Protein AF-0000000086939640 (afdb_homodimer)

Organism: Bombyx mandarina (NCBI:txid7092)

Sequence (656 aa):
MYSISGLTFLCVLIINVFNTRCEDYAEFNQKGVFATVFTPFNDDGSVNYKVIPKIATYLKYNGIDGVVVADTPGEGPNLNLCETKKLLDSWTTAGRPLGLKVVAQIGGSALPVIISLAKYAANLQVDALLVLPTPYYKPEDALQLVSLLELVAKAAPSLPIIYNDSHLSGLNVDMVSFFKLASERIPQFKGLKTKLEVALNVKSSNNLRENQNIYISDYLSISSALQAGFDTFFDVTASVYPELILEIIKSCKNSDDTAANEAQQKLSHLTNKIIAKGGVIPGLKAAAEIVTGYKFGDPRQPLQPVSQEDKNDIKTILEENGCRISAFMYSISGLTFLCVLIINVFNTRCEDYAEFNQKGVFATVFTPFNDDGSVNYKVIPKIATYLKYNGIDGVVVADTPGEGPNLNLCETKKLLDSWTTAGRPLGLKVVAQIGGSALPVIISLAKYAANLQVDALLVLPTPYYKPEDALQLVSLLELVAKAAPSLPIIYNDSHLSGLNVDMVSFFKLASERIPQFKGLKTKLEVALNVKSSNNLRENQNIYISDYLSISSALQAGFDTFFDVTASVYPELILEIIKSCKNSDDTAANEAQQKLSHLTNKIIAKGGVIPGLKAAAEIVTGYKFGDPRQPLQPVSQEDKNDIKTILEENGCRISAF

Solvent-accessible surface area (backbone atoms only — not comparable to full-atom values): 34342 Å² total; per-residue (Å²): 131,84,77,79,65,80,75,74,78,75,76,72,72,73,71,72,69,74,76,61,69,74,72,77,56,49,78,67,83,79,67,40,45,24,18,31,33,66,59,26,20,40,96,85,68,47,74,37,68,83,51,48,48,61,52,39,49,52,40,46,75,53,69,41,43,23,37,31,41,38,32,79,66,15,44,27,45,54,42,40,71,67,56,47,52,51,48,51,51,51,48,49,66,41,22,44,84,72,63,29,43,41,30,40,39,37,34,40,36,22,50,61,48,30,38,51,46,31,36,49,42,46,74,68,58,49,54,27,36,32,37,38,61,39,32,57,65,55,46,72,37,40,67,42,44,39,53,52,50,49,54,40,42,69,46,18,63,65,35,20,33,26,40,49,64,51,78,64,53,69,67,77,54,57,61,54,60,27,52,46,53,32,56,74,72,30,86,41,49,29,37,39,34,28,39,64,72,58,45,52,54,35,56,73,65,68,61,72,51,92,75,39,50,59,30,38,43,46,79,81,40,54,57,61,36,43,74,71,67,45,62,27,32,49,27,56,59,45,53,50,47,33,60,49,59,49,46,20,51,52,22,51,75,66,69,32,63,68,59,14,50,51,35,39,48,51,49,34,53,54,49,50,56,34,31,75,58,29,33,70,49,33,19,46,44,52,48,25,23,47,34,66,44,49,77,30,55,61,55,64,70,59,49,58,60,56,50,72,68,40,49,52,49,42,51,50,55,38,51,76,68,69,47,67,62,37,77,110,141,78,81,75,69,75,76,77,78,76,76,73,72,74,75,75,70,75,75,60,72,70,72,78,56,49,77,67,81,78,67,40,45,23,19,31,34,66,60,25,20,40,96,87,67,46,72,36,70,83,50,46,49,58,50,40,48,52,40,45,73,53,68,40,42,23,37,30,41,35,31,77,66,14,43,28,44,55,43,42,72,68,56,48,53,50,48,50,49,51,48,50,67,41,22,45,85,72,62,29,43,39,31,40,38,35,33,41,36,22,50,59,49,30,40,52,46,32,35,50,42,48,74,69,57,49,56,27,36,32,37,38,59,40,32,55,66,54,46,74,36,39,67,42,44,41,52,53,50,47,54,40,42,69,47,18,64,64,36,20,32,26,40,49,64,53,78,65,54,68,67,75,54,59,61,53,61,26,52,45,53,33,55,73,73,30,88,42,48,28,38,38,35,30,38,62,74,59,46,52,53,34,58,73,66,68,62,72,50,92,74,38,49,59,30,36,44,46,79,81,40,54,58,60,37,43,75,73,67,45,64,29,31,47,27,57,58,46,53,51,48,33,61,49,60,50,47,20,52,53,23,51,75,66,67,32,62,67,58,15,49,51,36,41,48,50,49,36,52,54,49,51,57,34,31,74,56,29,33,70,50,32,19,47,45,50,48,24,21,47,33,66,43,50,78,30,56,62,54,64,70,62,48,59,61,55,51,72,67,41,48,52,50,40,52,50,55,38,50,77,68,67,47,69,62,38,78,110

Foldseek 3Di:
DPPPVPPPPPPPPPPPPCPVPPLPAAFDPDFDEEAAAAFFADPVGHTDLPCLLVLLCVLLVLPHQAYEALPVLNVVLVDDLVSLLVRQVSNLVRNVVSNHAYEYEADNADLVSSLVVLLSCLVSVGAAYEYDYHQPDDDAELVSVLVSVVSSCVSRVRHAYEYEPDVNSVYDYQVLSNLQVNVVPHVSYAEYEDAPVSVVVNVVSVSHDPRHAYEHEDLLCLLVCVVVPHGH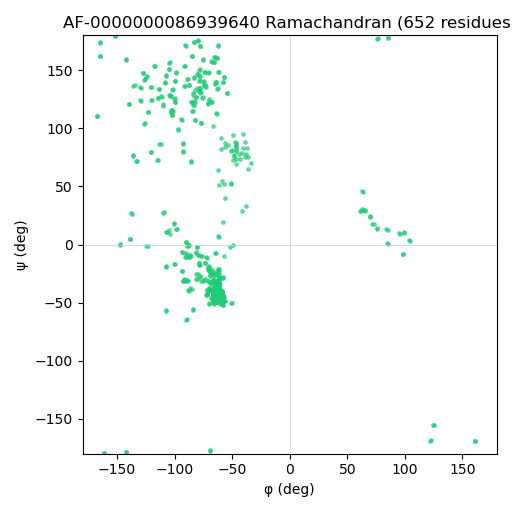YHYNCSSQCVNLSVQLVVCVVVVNVVSNVVSSVLSVVLQVQQCVQFHDNQRSLLNNCFLSVTRRDGDDPPRDHGDPVSSVVNNVSCVVSPRHTPPD/DDPCVPPDPPPPPVPPPCPVPPLPAAFDPDFDEEAAAAFFADPVGHTDLPCLLVLLCVLLVLPHQAYEALPVLNVVLVDDLVSLLVRQVSNLVRNVVSNHAYEYEADNADLVSSLVVLLSCLVSVGAAYEYDYHQPDDDAELVSVLVSVVSSCVSRVRHAYEYEPDVNSVYDYQVLVNLQVNVVPHVSYAEYEDAPVSVVVNVVSVSHDPRHAYEHEDLLCLLVCVVVPHGHYHYNCSSQCVNLSVQLVVCVVVVNVVSNVVSSVLSVVLQVQQCVQFHDNQSSLLNNCFLSVTRRDGDDPPRDHGDPVSSVVNNVSCVVSPRHTPPD

Nearest PDB structures (foldseek):
  6h4e-assembly1_A  TM=9.298E-01  e=6.982E-23  Proteus mirabilis HI4320
  5afd-assembly1_A  TM=9.453E-01  e=3.426E-21  Aliivibrio salmonicida LFI1238
  5ud6-assembly1_B  TM=8.981E-01  e=2.651E-17  Cyanidioschyzon merolae strain 10D
  4xky-assembly1_B  TM=8.994E-01  e=7.884E-16  Bacteroides thetaiotaomicron VPI-5482
  3s5o-assembly1_A  TM=8.818E-01  e=6.525E-15  Homo sapiens

pLDDT: mean 91.21, std 18.36, range [22.61, 98.94]

Radius of gyration: 29.66 Å; Cα contacts (8 Å, |Δi|>4): 1272; chains: 2; bounding box: 157×78×68 Å

InterPro domains:
  IPR002220 DapA-like [PF00701] (31-320)
  IPR002220 DapA-like [PIRSF001365] (31-322)
  IPR002220 DapA-like [PTHR12128] (28-321)
  IPR002220 DapA-like [SM01130] (29-322)
  IPR013785 Aldolase-type TIM barrel [G3DSA:3.20.20.70] (30-325)

Structure (mmCIF, N/CA/C/O backbone):
data_AF-0000000086939640-model_v1
#
loop_
_entity.id
_entity.type
_entity.pdbx_description
1 polymer 'N-acetylneuraminate lyase'
#
loop_
_atom_site.group_PDB
_atom_site.id
_atom_site.type_symbol
_atom_site.label_atom_id
_atom_site.label_alt_id
_atom_site.label_comp_id
_atom_site.label_asym_id
_atom_site.label_entity_id
_atom_site.label_seq_id
_atom_site.pdbx_PDB_ins_code
_atom_site.Cartn_x
_atom_site.Cartn_y
_atom_site.Cartn_z
_atom_site.occupancy
_atom_site.B_iso_or_equiv
_atom_site.auth_seq_id
_atom_site.auth_comp_id
_atom_site.auth_asym_id
_atom_site.auth_atom_id
_atom_site.pdbx_PDB_model_num
ATOM 1 N N . MET A 1 1 ? -75.375 -16.703 33.406 1 26.78 1 MET A N 1
ATOM 2 C CA . MET A 1 1 ? -75.312 -15.461 32.625 1 26.78 1 MET A CA 1
ATOM 3 C C . MET A 1 1 ? -74.25 -14.539 33.188 1 26.78 1 MET A C 1
ATOM 5 O O . MET A 1 1 ? -74.25 -13.336 32.906 1 26.78 1 MET A O 1
ATOM 9 N N . TYR A 1 2 ? -73.375 -15.062 34.031 1 28.06 2 TYR A N 1
ATOM 10 C CA . TYR A 1 2 ? -72.438 -14.398 34.938 1 28.06 2 TYR A CA 1
ATOM 11 C C . TYR A 1 2 ? -71.375 -13.641 34.125 1 28.06 2 TYR A C 1
ATOM 13 O O . TYR A 1 2 ? -70.812 -14.172 33.156 1 28.06 2 TYR A O 1
ATOM 21 N N . SER A 1 3 ? -71.562 -12.273 34.031 1 26.17 3 SER A N 1
ATOM 22 C CA . SER A 1 3 ? -70.938 -11.156 33.281 1 26.17 3 SER A CA 1
ATOM 23 C C . SER A 1 3 ? -69.5 -10.984 33.656 1 26.17 3 SER A C 1
ATOM 25 O O . SER A 1 3 ? -69.188 -10.633 34.812 1 26.17 3 SER A O 1
ATOM 27 N N . ILE A 1 4 ? -68.625 -11.969 33.375 1 29.09 4 ILE A N 1
ATOM 28 C CA . ILE A 1 4 ? -67.188 -12.055 33.688 1 29.09 4 ILE A CA 1
ATOM 29 C C . ILE A 1 4 ? -66.438 -10.852 33.094 1 29.09 4 ILE A C 1
ATOM 31 O O . ILE A 1 4 ? -66.188 -10.797 31.891 1 29.09 4 ILE A O 1
ATOM 35 N N . SER A 1 5 ? -66.938 -9.586 33.406 1 26.7 5 SER A N 1
ATOM 36 C CA . SER A 1 5 ? -66.5 -8.367 32.75 1 26.7 5 SER A CA 1
ATOM 37 C C . SER A 1 5 ? -65 -8.117 33 1 26.7 5 SER A C 1
ATOM 39 O O . SER A 1 5 ? -64.5 -7.004 32.812 1 26.7 5 SER A O 1
ATOM 41 N N . GLY A 1 6 ? -64.25 -9.062 33.625 1 29.2 6 GLY A N 1
ATOM 42 C CA . GLY A 1 6 ? -63.031 -8.492 34.156 1 29.2 6 GLY A CA 1
ATOM 43 C C . GLY A 1 6 ? -62.156 -7.875 33.125 1 29.2 6 GLY A C 1
ATOM 44 O O . GLY A 1 6 ? -61.688 -8.562 32.188 1 29.2 6 GLY A O 1
ATOM 45 N N . LEU A 1 7 ? -62.406 -6.551 32.656 1 27.81 7 LEU A N 1
ATOM 46 C CA . LEU A 1 7 ? -61.656 -5.746 31.703 1 27.81 7 LEU A CA 1
ATOM 47 C C . LEU A 1 7 ? -60.156 -5.742 32.062 1 27.81 7 LEU A C 1
ATOM 49 O O . LEU A 1 7 ? -59.812 -5.398 33.188 1 27.81 7 LEU A O 1
ATOM 53 N N . THR A 1 8 ? -59.406 -6.699 31.406 1 26.44 8 THR A N 1
ATOM 54 C CA . THR A 1 8 ? -57.969 -6.863 31.344 1 26.44 8 THR A CA 1
ATOM 55 C C . THR A 1 8 ? -57.281 -5.527 31.047 1 26.44 8 THR A C 1
ATOM 57 O O . THR A 1 8 ? -57.594 -4.871 30.062 1 26.44 8 THR A O 1
ATOM 60 N N . PHE A 1 9 ? -57.031 -4.711 32.125 1 28.3 9 PHE A N 1
ATOM 61 C CA . PHE A 1 9 ? -56.188 -3.518 32 1 28.3 9 PHE A CA 1
ATOM 62 C C . PHE A 1 9 ? -54.906 -3.814 31.25 1 28.3 9 PHE A C 1
ATOM 64 O O . PHE A 1 9 ? -54.094 -4.625 31.688 1 28.3 9 PHE A O 1
ATOM 71 N N . LEU A 1 10 ? -55.031 -3.846 29.844 1 26.27 10 LEU A N 1
ATOM 72 C CA . LEU A 1 10 ? -53.875 -3.871 28.969 1 26.27 10 LEU A CA 1
ATOM 73 C C . LEU A 1 10 ? -52.906 -2.758 29.328 1 26.27 10 LEU A C 1
ATOM 75 O O . LEU A 1 10 ? -53.219 -1.575 29.219 1 26.27 10 LEU A O 1
ATOM 79 N N . CYS A 1 11 ? -52.062 -2.936 30.375 1 23.06 11 CYS A N 1
ATOM 80 C CA . CYS A 1 11 ? -50.906 -2.066 30.625 1 23.06 11 CYS A CA 1
ATOM 81 C C . CYS A 1 11 ? -50.125 -1.837 29.344 1 23.06 11 CYS A C 1
ATOM 83 O O . CYS A 1 11 ? -49.469 -2.76 28.828 1 23.06 11 CYS A O 1
ATOM 85 N N . VAL A 1 12 ? -50.688 -1.015 28.438 1 27.28 12 VAL A N 1
ATOM 86 C CA . VAL A 1 12 ? -49.875 -0.504 27.344 1 27.28 12 VAL A CA 1
ATOM 87 C C . VAL A 1 12 ? -48.594 0.11 27.891 1 27.28 12 VAL A C 1
ATOM 89 O O . VAL A 1 12 ? -48.594 1.201 28.469 1 27.28 12 VAL A O 1
ATOM 92 N N . LEU A 1 13 ? -47.812 -0.593 28.703 1 29.22 13 LEU A N 1
ATOM 93 C CA . LEU A 1 13 ? -46.5 0.058 28.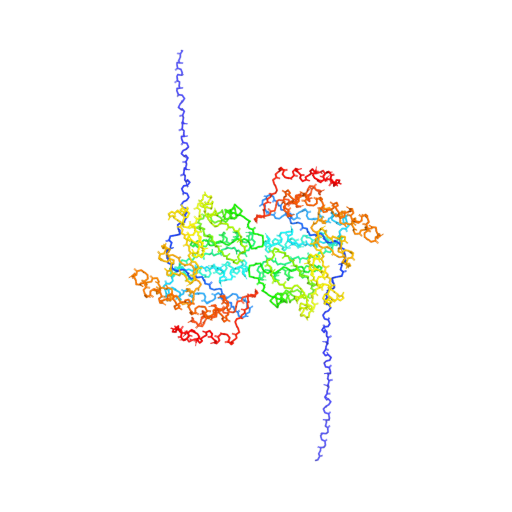891 1 29.22 13 LEU A CA 1
ATOM 94 C C . LEU A 1 13 ? -45.906 0.49 27.562 1 29.22 13 LEU A C 1
ATOM 96 O O . LEU A 1 13 ? -45.656 -0.347 26.703 1 29.22 13 LEU A O 1
ATOM 100 N N . ILE A 1 14 ? -46.25 1.705 27.125 1 28.34 14 ILE A N 1
ATOM 101 C CA . ILE A 1 14 ? -45.531 2.43 26.078 1 28.34 14 ILE A CA 1
ATOM 102 C C . ILE A 1 14 ? -44.031 2.324 26.297 1 28.34 14 ILE A C 1
ATOM 104 O O . ILE A 1 14 ? -43.5 2.836 27.297 1 28.34 14 ILE A O 1
ATOM 108 N N . ILE A 1 15 ? -43.438 1.197 25.953 1 27.61 15 ILE A N 1
ATOM 109 C CA . ILE A 1 15 ? -42 1.174 25.812 1 27.61 15 ILE A CA 1
ATOM 110 C C . ILE A 1 15 ? -41.531 2.418 25.062 1 27.61 15 ILE A C 1
ATOM 112 O O . ILE A 1 15 ? -41.875 2.613 23.891 1 27.61 15 ILE A O 1
ATOM 116 N N . ASN A 1 16 ? -41.594 3.549 25.797 1 28.16 16 ASN A N 1
ATOM 117 C CA . ASN A 1 16 ? -40.781 4.629 25.234 1 28.16 16 ASN A CA 1
ATOM 118 C C . ASN A 1 16 ? -39.469 4.109 24.656 1 28.16 16 ASN A C 1
ATOM 120 O O . ASN A 1 16 ? -38.625 3.611 25.391 1 28.16 16 ASN A O 1
ATOM 124 N N . VAL A 1 17 ? -39.594 3.545 23.5 1 28.36 17 VAL A N 1
ATOM 125 C CA . VAL A 1 17 ? -38.406 3.359 22.688 1 28.36 17 VAL A CA 1
ATOM 126 C C . VAL A 1 17 ? -37.5 4.578 22.828 1 28.36 17 VAL A C 1
ATOM 128 O O . VAL A 1 17 ? -37.906 5.703 22.531 1 28.36 17 VAL A O 1
ATOM 131 N N . PHE A 1 18 ? -36.625 4.547 23.844 1 27.38 18 PHE A N 1
ATOM 132 C CA . PHE A 1 18 ? -35.5 5.445 23.875 1 27.38 18 PHE A CA 1
ATOM 133 C C . PHE A 1 18 ? -35 5.73 22.469 1 27.38 18 PHE A C 1
ATOM 135 O O . PHE A 1 18 ? -34.531 4.82 21.766 1 27.38 18 PHE A O 1
ATOM 142 N N . ASN A 1 19 ? -35.781 6.461 21.734 1 32.12 19 ASN A N 1
ATOM 143 C CA . ASN A 1 19 ? -35.156 7.121 20.578 1 32.12 19 ASN A CA 1
ATOM 144 C C . ASN A 1 19 ? -33.75 7.613 20.906 1 32.12 19 ASN A C 1
ATOM 146 O O . ASN A 1 19 ? -33.562 8.758 21.328 1 32.12 19 ASN A O 1
ATOM 150 N N . THR A 1 20 ? -33.062 6.91 21.75 1 30.83 20 THR A N 1
ATOM 151 C CA . THR A 1 20 ? -31.688 7.238 22.062 1 30.83 20 THR A CA 1
ATOM 152 C C . THR A 1 20 ? -30.859 7.449 20.797 1 30.83 20 THR A C 1
ATOM 154 O O . THR A 1 20 ? -29.625 7.492 20.844 1 30.83 20 THR A O 1
ATOM 157 N N . ARG A 1 21 ? -31.562 7.273 19.688 1 35.09 21 ARG A N 1
ATOM 158 C CA . ARG A 1 21 ? -30.562 7.215 18.625 1 35.09 21 ARG A CA 1
ATOM 159 C C . ARG A 1 21 ? -29.703 8.477 18.594 1 35.09 21 ARG A C 1
ATOM 161 O O . ARG A 1 21 ? -29.031 8.766 17.609 1 35.09 21 ARG A O 1
ATOM 168 N N . CYS A 1 22 ? -30 9.508 19.297 1 34.66 22 CYS A N 1
ATOM 169 C CA . CYS A 1 22 ? -29.219 10.695 18.938 1 34.66 22 CYS A CA 1
ATOM 170 C C . CYS A 1 22 ? -27.734 10.445 19.094 1 34.66 22 CYS A C 1
ATOM 172 O O . CYS A 1 22 ? -27.188 10.547 20.203 1 34.66 22 CYS A O 1
ATOM 174 N N . GLU A 1 23 ? -27.125 9.469 18.516 1 43.19 23 GLU A N 1
ATOM 175 C CA . GLU A 1 23 ? -25.703 9.203 18.641 1 43.19 23 GLU A CA 1
ATOM 176 C C . GLU A 1 23 ? -24.891 10.469 18.422 1 43.19 23 GLU A C 1
ATOM 178 O O . GLU A 1 23 ? -25.016 11.125 17.391 1 43.19 23 GLU A O 1
ATOM 183 N N . ASP A 1 24 ? -24.766 11.414 19.297 1 46.06 24 ASP A N 1
ATOM 184 C CA . ASP A 1 24 ? -23.906 12.586 19.375 1 46.06 24 ASP A CA 1
ATOM 185 C C . ASP A 1 24 ? -22.516 12.289 18.812 1 46.06 24 ASP A C 1
ATOM 187 O O . ASP A 1 24 ? -21.734 11.586 19.453 1 46.06 24 ASP A O 1
ATOM 191 N N . TYR A 1 25 ? -22.453 12.234 17.5 1 55.94 25 TYR A N 1
ATOM 192 C CA . TYR A 1 25 ? -21.109 12.062 16.938 1 55.94 25 TYR A CA 1
ATOM 193 C C . TYR A 1 25 ? -20.219 13.25 17.266 1 55.94 25 TYR A C 1
ATOM 195 O O . TYR A 1 25 ? -20.703 14.383 17.359 1 55.94 25 TYR A O 1
ATOM 203 N N . ALA A 1 26 ? -19.016 13 17.703 1 65.25 26 ALA A N 1
ATOM 204 C CA . ALA A 1 26 ? -18.062 14.031 18.094 1 65.25 26 ALA A CA 1
ATOM 205 C C . ALA A 1 26 ? -17.844 15.047 16.984 1 65.25 26 ALA A C 1
ATOM 207 O O . ALA A 1 26 ? -17.859 14.688 15.797 1 65.25 26 ALA A O 1
ATOM 208 N N . GLU A 1 27 ? -17.922 16.281 17.281 1 72.06 27 GLU A N 1
ATOM 209 C CA . GLU A 1 27 ? -17.672 17.391 16.359 1 72.06 27 GLU A CA 1
ATOM 210 C C . GLU A 1 27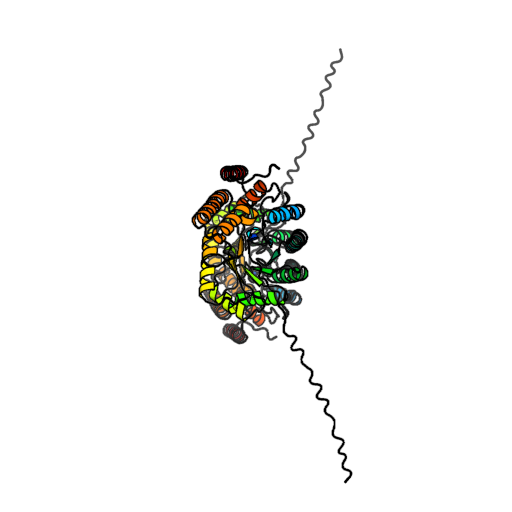 ? -16.172 17.656 16.219 1 72.06 27 GLU A C 1
ATOM 212 O O . GLU A 1 27 ? -15.406 17.391 17.141 1 72.06 27 GLU A O 1
ATOM 217 N N . PHE A 1 28 ? -15.758 17.828 15.031 1 78.75 28 PHE A N 1
ATOM 218 C CA . PHE A 1 28 ? -14.422 18.344 14.781 1 78.75 28 PHE A CA 1
ATOM 219 C C . PHE A 1 28 ? -14.484 19.734 14.141 1 78.75 28 PHE A C 1
ATOM 221 O O . PHE A 1 28 ? -14.578 19.859 12.922 1 78.75 28 PHE A O 1
ATOM 228 N N . ASN A 1 29 ? -14.57 20.734 14.945 1 73.81 29 ASN A N 1
ATOM 229 C CA . ASN A 1 29 ? -14.75 22.094 14.469 1 73.81 29 ASN A CA 1
ATOM 230 C C . ASN A 1 29 ? -13.492 22.938 14.688 1 73.81 29 ASN A C 1
ATOM 232 O O . ASN A 1 29 ? -13.555 24.172 14.68 1 73.81 29 ASN A O 1
ATOM 236 N N . GLN A 1 30 ? -12.477 22.234 14.703 1 78.56 30 GLN A N 1
ATOM 237 C CA . GLN A 1 30 ? -11.266 23 15 1 78.56 30 GLN A CA 1
ATOM 238 C C . GLN A 1 30 ? -10.711 23.641 13.742 1 78.56 30 GLN A C 1
ATOM 240 O O . GLN A 1 30 ? -10.656 23.016 12.68 1 78.56 30 GLN A O 1
ATOM 245 N N . LYS A 1 31 ? -10.508 24.906 13.953 1 86.88 31 LYS A N 1
ATOM 246 C CA . LYS A 1 31 ? -9.898 25.719 12.914 1 86.88 31 LYS A CA 1
ATOM 247 C C . LYS A 1 31 ? -8.438 26.016 13.227 1 86.88 31 LYS A C 1
ATOM 249 O O . LYS A 1 31 ? -8 25.859 14.375 1 86.88 31 LYS A O 1
ATOM 254 N N . GLY A 1 32 ? -7.734 26.312 12.164 1 95.62 32 GLY A N 1
ATOM 255 C CA . GLY A 1 32 ? -6.352 26.734 12.367 1 95.62 32 GLY A CA 1
ATOM 256 C C . GLY A 1 32 ? -5.363 25.891 11.578 1 95.62 32 GLY A C 1
ATOM 257 O O . GLY A 1 32 ? -5.652 25.453 10.469 1 95.62 32 GLY A O 1
ATOM 258 N N . VAL A 1 33 ? -4.145 25.891 12.117 1 98.25 33 VAL A N 1
ATOM 259 C CA . VAL A 1 33 ? -3.045 25.234 11.406 1 98.25 33 VAL A CA 1
ATOM 260 C C . VAL A 1 33 ? -2.623 23.969 12.148 1 98.25 33 VAL A C 1
ATOM 262 O O . VAL A 1 33 ? -2.268 24.016 13.328 1 98.25 33 VAL A O 1
ATOM 265 N N . PHE A 1 34 ? -2.729 22.891 11.453 1 98.62 34 PHE A N 1
ATOM 266 C CA . PHE A 1 34 ? -2.24 21.594 11.938 1 98.62 34 PHE A CA 1
ATOM 267 C C . PHE A 1 34 ? -0.934 21.219 11.242 1 98.62 34 PHE A C 1
ATOM 269 O O . PHE A 1 34 ? -0.84 21.266 10.016 1 98.62 34 PHE A O 1
ATOM 276 N N . ALA A 1 35 ? 0.07 20.891 12.07 1 98.75 35 ALA A N 1
ATOM 277 C CA . ALA A 1 35 ? 1.331 20.406 11.516 1 98.75 35 ALA A CA 1
ATOM 278 C C . ALA A 1 35 ? 1.25 18.922 11.195 1 98.75 35 ALA A C 1
ATOM 280 O O . ALA A 1 35 ? 0.888 18.109 12.055 1 98.75 35 ALA A O 1
ATOM 281 N N . THR A 1 36 ? 1.508 18.562 9.922 1 98.44 36 THR A N 1
ATOM 282 C CA . THR A 1 36 ? 1.722 17.156 9.602 1 98.44 36 THR A CA 1
ATOM 283 C C . THR A 1 36 ? 3.121 16.719 10.023 1 98.44 36 THR A C 1
ATOM 285 O O . THR A 1 36 ? 4.098 16.984 9.32 1 98.44 36 THR A O 1
ATOM 288 N N . VAL A 1 37 ? 3.186 16 11.078 1 98.75 37 VAL A N 1
ATOM 289 C CA . VAL A 1 37 ? 4.461 15.828 11.766 1 98.75 37 VAL A CA 1
ATOM 290 C C . VAL A 1 37 ? 5.203 14.625 11.188 1 98.75 37 VAL A C 1
ATOM 292 O O . VAL A 1 37 ? 4.59 13.609 10.844 1 98.75 37 VAL A O 1
ATOM 295 N N . PHE A 1 38 ? 6.527 14.797 11.102 1 98.75 38 PHE A N 1
ATOM 296 C CA . PHE A 1 38 ? 7.395 13.711 10.656 1 98.75 38 PHE A CA 1
ATOM 297 C C . PHE A 1 38 ? 7.531 12.648 11.742 1 98.75 38 PHE A C 1
ATOM 299 O O . PHE A 1 38 ? 7.465 12.953 12.93 1 98.75 38 PHE A O 1
ATOM 306 N N . THR A 1 39 ? 7.688 11.43 11.328 1 98.88 39 THR A N 1
ATOM 307 C CA . THR A 1 39 ? 8.109 10.383 12.25 1 98.88 39 THR A CA 1
ATOM 308 C C . THR A 1 39 ? 9.625 10.383 12.414 1 98.88 39 THR A C 1
ATOM 310 O O . THR A 1 39 ? 10.359 10.18 11.445 1 98.88 39 THR A O 1
ATOM 313 N N . PRO A 1 40 ? 10.094 10.586 13.641 1 98.81 40 PRO A N 1
ATOM 314 C CA . PRO A 1 40 ? 11.539 10.531 13.859 1 98.81 40 PRO A CA 1
ATOM 315 C C . PRO A 1 40 ? 12.062 9.094 13.938 1 98.81 40 PRO A C 1
ATOM 317 O O . PRO A 1 40 ? 11.383 8.219 14.469 1 98.81 40 PRO A O 1
ATOM 320 N N . PHE A 1 41 ? 13.258 8.953 13.422 1 98.69 41 PHE A N 1
ATOM 321 C CA . PHE A 1 41 ? 13.875 7.633 13.453 1 98.69 41 PHE A CA 1
ATOM 322 C C . PHE A 1 41 ? 15.266 7.707 14.07 1 98.69 41 PHE A C 1
ATOM 324 O O . PHE A 1 41 ? 15.977 8.703 13.906 1 98.69 41 PHE A O 1
ATOM 331 N N . ASN A 1 42 ? 15.625 6.613 14.75 1 98.25 42 ASN A N 1
ATOM 332 C CA . ASN A 1 42 ? 17 6.41 15.18 1 98.25 42 ASN A CA 1
ATOM 333 C C . ASN A 1 42 ? 17.891 5.945 14.031 1 98.25 42 ASN A C 1
ATOM 335 O O . ASN A 1 42 ? 17.391 5.609 12.953 1 98.25 42 ASN A O 1
ATOM 339 N N . ASP A 1 43 ? 19.172 5.914 14.281 1 96.5 43 ASP A N 1
ATOM 340 C CA . ASP A 1 43 ? 20.125 5.52 13.25 1 96.5 43 ASP A CA 1
ATOM 341 C C . ASP A 1 43 ? 19.906 4.066 12.828 1 96.5 43 ASP A C 1
ATOM 343 O O . ASP A 1 43 ? 20.203 3.689 11.695 1 96.5 43 ASP A O 1
ATOM 347 N N . ASP A 1 44 ? 19.328 3.309 13.734 1 94.94 44 ASP A N 1
ATOM 348 C CA . ASP A 1 44 ? 19.125 1.891 13.445 1 94.94 44 ASP A CA 1
ATOM 349 C C . ASP A 1 44 ? 17.797 1.65 12.742 1 94.94 44 ASP A C 1
ATOM 351 O O . ASP A 1 44 ? 17.422 0.505 12.477 1 94.94 44 ASP A O 1
ATOM 355 N N . GLY A 1 45 ? 17.031 2.664 12.523 1 95.06 45 GLY A N 1
ATOM 356 C CA . GLY A 1 45 ? 15.781 2.541 11.773 1 95.06 45 GLY A CA 1
ATOM 357 C C . GLY A 1 45 ? 14.562 2.432 12.664 1 95.06 45 GLY A C 1
ATOM 358 O O . GLY A 1 45 ? 13.43 2.477 12.188 1 95.06 45 GLY A O 1
ATOM 359 N N . SER A 1 46 ? 14.836 2.295 13.961 1 97.56 46 SER A N 1
ATOM 360 C CA . SER A 1 46 ? 13.695 2.279 14.867 1 97.56 46 SER A CA 1
ATOM 361 C C . SER A 1 46 ? 13.117 3.678 15.055 1 97.56 46 SER A C 1
ATOM 363 O O . SER A 1 46 ? 13.797 4.676 14.82 1 97.56 46 SER A O 1
ATOM 365 N N . VAL A 1 47 ? 11.906 3.758 15.469 1 98.69 47 VAL A N 1
ATOM 366 C CA . VAL A 1 47 ? 11.266 5.051 15.68 1 98.69 47 VAL A CA 1
ATOM 367 C C . VAL A 1 47 ? 11.836 5.719 16.922 1 98.69 47 VAL A C 1
ATOM 369 O O . VAL A 1 47 ? 12.016 5.066 17.953 1 98.69 47 VAL A O 1
ATOM 372 N N . ASN A 1 48 ? 12.125 6.973 16.844 1 98.75 48 ASN A N 1
ATOM 373 C CA . ASN A 1 48 ? 12.633 7.773 17.953 1 98.75 48 ASN A CA 1
ATOM 374 C C . ASN A 1 48 ? 11.508 8.469 18.719 1 98.75 48 ASN A C 1
ATOM 376 O O . ASN A 1 48 ? 11.336 9.68 18.609 1 98.75 48 ASN A O 1
ATOM 380 N N . TYR A 1 49 ? 10.883 7.707 19.578 1 98.75 49 TYR A N 1
ATOM 381 C CA . TYR A 1 49 ? 9.742 8.227 20.312 1 98.75 49 TYR A CA 1
ATOM 382 C C . TYR A 1 49 ? 10.18 9.273 21.328 1 98.75 49 TYR A C 1
ATOM 384 O O . TYR A 1 49 ? 9.391 10.148 21.703 1 98.75 49 TYR A O 1
ATOM 392 N N . LYS A 1 50 ? 11.375 9.289 21.766 1 98.31 50 LYS A N 1
ATOM 393 C CA . LYS A 1 50 ? 11.875 10.078 22.875 1 98.31 50 LYS A CA 1
ATOM 394 C C . LYS A 1 50 ? 11.859 11.57 22.547 1 98.31 50 LYS A C 1
ATOM 396 O O . LYS A 1 50 ? 11.734 12.406 23.453 1 98.31 50 LYS A O 1
ATOM 401 N N . VAL A 1 51 ? 11.906 11.922 21.328 1 98.56 51 VAL A N 1
ATOM 402 C CA . VAL A 1 51 ? 12.055 13.32 20.938 1 98.56 51 VAL A CA 1
ATOM 403 C C . VAL A 1 51 ? 10.68 13.961 20.781 1 98.56 51 VAL A C 1
ATOM 405 O O . VAL A 1 51 ? 10.562 15.188 20.719 1 98.56 51 VAL A O 1
ATOM 408 N N . ILE A 1 52 ? 9.625 13.227 20.781 1 98.81 52 ILE A N 1
ATOM 409 C CA . ILE A 1 52 ? 8.289 13.672 20.406 1 98.81 52 ILE A CA 1
ATOM 410 C C . ILE A 1 52 ? 7.805 14.742 21.375 1 98.81 52 ILE A C 1
ATOM 412 O O . ILE A 1 52 ? 7.273 15.773 20.969 1 98.81 52 ILE A O 1
ATOM 416 N N . PRO A 1 53 ? 8.047 14.625 22.703 1 98.75 53 PRO A N 1
ATOM 417 C CA . PRO A 1 53 ? 7.605 15.688 23.594 1 98.75 53 PRO A CA 1
ATOM 418 C C . PRO A 1 53 ? 8.266 17.031 23.297 1 98.75 53 PRO A C 1
ATOM 420 O O . PRO A 1 53 ? 7.617 18.078 23.391 1 98.75 53 PRO A O 1
ATOM 423 N N . LYS A 1 54 ? 9.492 17.016 22.922 1 98.31 54 LYS A N 1
ATOM 424 C CA . LYS A 1 54 ? 10.195 18.25 22.594 1 98.31 54 LYS A CA 1
ATOM 425 C C . LYS A 1 54 ? 9.625 18.875 21.312 1 98.31 54 LYS A C 1
ATOM 427 O O . LYS A 1 54 ? 9.461 20.094 21.25 1 98.31 54 LYS A O 1
ATOM 432 N N . ILE A 1 55 ? 9.305 18.062 20.375 1 98.44 55 ILE A N 1
ATOM 433 C CA . ILE A 1 55 ? 8.727 18.547 19.125 1 98.44 55 ILE A CA 1
ATOM 434 C C . ILE A 1 55 ? 7.344 19.141 19.391 1 98.44 55 ILE A C 1
ATOM 436 O O . ILE A 1 55 ? 7.004 20.203 18.859 1 98.44 55 ILE A O 1
ATOM 440 N N . ALA A 1 56 ? 6.582 18.453 20.188 1 98.75 56 ALA A N 1
ATOM 441 C CA . ALA A 1 56 ? 5.25 18.938 20.531 1 98.75 56 ALA A CA 1
ATOM 442 C C . ALA A 1 56 ? 5.32 20.312 21.188 1 98.75 56 ALA A C 1
ATOM 444 O O . ALA A 1 56 ? 4.539 21.203 20.859 1 98.75 56 ALA A O 1
ATOM 445 N N . THR A 1 57 ? 6.25 20.453 22.062 1 98.38 57 THR A N 1
ATOM 446 C CA . THR A 1 57 ? 6.434 21.719 22.766 1 98.38 57 THR A CA 1
ATOM 447 C C . THR A 1 57 ? 6.824 22.812 21.781 1 98.38 57 THR A C 1
ATOM 449 O O . THR A 1 57 ? 6.281 23.922 21.828 1 98.38 57 THR A O 1
ATOM 452 N N . TYR A 1 58 ? 7.699 22.469 20.938 1 97.12 58 TYR A N 1
ATOM 453 C CA . TYR A 1 58 ? 8.133 23.406 19.906 1 97.12 58 TYR A CA 1
ATOM 454 C C . TYR A 1 58 ? 6.949 23.891 19.078 1 97.12 58 TYR A C 1
ATOM 456 O O . TYR A 1 58 ? 6.793 25.094 18.844 1 97.12 58 TYR A O 1
ATOM 464 N N . LEU A 1 59 ? 6.156 23.016 18.641 1 98.38 59 LEU A N 1
ATOM 465 C CA . LEU A 1 59 ? 5.031 23.344 17.766 1 98.38 59 LEU A CA 1
ATOM 466 C C . LEU A 1 59 ? 4 24.188 18.5 1 98.38 59 LEU A C 1
ATOM 468 O O . LEU A 1 59 ? 3.523 25.188 17.969 1 98.38 59 LEU A O 1
ATOM 472 N N . LYS A 1 60 ? 3.709 23.781 19.719 1 98.19 60 LYS A N 1
ATOM 473 C CA . LYS A 1 60 ? 2.732 24.547 20.5 1 98.19 60 LYS A CA 1
ATOM 474 C C . LYS A 1 60 ? 3.232 25.953 20.766 1 98.19 60 LYS A C 1
ATOM 476 O O . LYS A 1 60 ? 2.486 26.922 20.625 1 98.19 60 LYS A O 1
ATOM 481 N N . TYR A 1 61 ? 4.445 26 21.156 1 97 61 TYR A N 1
ATOM 482 C CA . TYR A 1 61 ? 5.047 27.297 21.484 1 97 61 TYR A CA 1
ATOM 483 C C . TYR A 1 61 ? 5.016 28.219 20.281 1 97 61 TYR A C 1
ATOM 485 O O . TYR A 1 61 ? 4.875 29.438 20.422 1 97 61 TYR A O 1
ATOM 493 N N . ASN A 1 62 ? 5.051 27.656 19.141 1 96.56 62 ASN A N 1
ATOM 494 C CA . ASN A 1 62 ? 5.086 28.453 17.922 1 96.56 62 ASN A CA 1
ATOM 495 C C . ASN A 1 62 ? 3.703 28.578 17.297 1 96.56 62 ASN A C 1
ATOM 497 O O . ASN A 1 62 ? 3.582 28.859 16.094 1 96.56 62 ASN A O 1
ATOM 501 N N . GLY A 1 63 ? 2.686 28.25 17.969 1 97.38 63 GLY A N 1
ATOM 502 C CA . GLY A 1 63 ? 1.343 28.688 17.625 1 97.38 63 GLY A CA 1
ATOM 503 C C . GLY A 1 63 ? 0.551 27.641 16.875 1 97.38 63 GLY A C 1
ATOM 504 O O . GLY A 1 63 ? -0.533 27.922 16.359 1 97.38 63 GLY A O 1
ATOM 505 N N . ILE A 1 64 ? 1.032 26.453 16.781 1 98.06 64 ILE A N 1
ATOM 506 C CA . ILE A 1 64 ? 0.348 25.391 16.062 1 98.06 64 ILE A CA 1
ATOM 507 C C . ILE A 1 64 ? -0.845 24.891 16.875 1 98.06 64 ILE A C 1
ATOM 509 O O . ILE A 1 64 ? -0.75 24.75 18.109 1 98.06 64 ILE A O 1
ATOM 513 N N . ASP A 1 65 ? -1.951 24.609 16.172 1 98 65 ASP A N 1
ATOM 514 C CA . ASP A 1 65 ? -3.205 24.266 16.828 1 98 65 ASP A CA 1
ATOM 515 C C . ASP A 1 65 ? -3.309 22.766 17.047 1 98 65 ASP A C 1
ATOM 517 O O . ASP A 1 65 ? -3.973 22.297 17.984 1 98 65 ASP A O 1
ATOM 521 N N . GLY A 1 66 ? -2.732 22.016 16.203 1 98.44 66 GLY A N 1
ATOM 522 C CA . GLY A 1 66 ? -2.816 20.578 16.266 1 98.44 66 GLY A CA 1
ATOM 523 C C . GLY A 1 66 ? -1.788 19.875 15.406 1 98.44 66 GLY A C 1
ATOM 524 O O . GLY A 1 66 ? -1.037 20.516 14.672 1 98.44 66 GLY A O 1
ATOM 525 N N . VAL A 1 67 ? -1.794 18.531 15.602 1 98.81 67 VAL A N 1
ATOM 526 C CA . VAL A 1 67 ? -0.861 17.719 14.828 1 98.81 67 VAL A CA 1
ATOM 527 C C . VAL A 1 67 ? -1.622 16.625 14.086 1 98.81 67 VAL A C 1
ATOM 529 O O . VAL A 1 67 ? -2.641 16.125 14.578 1 98.81 67 VAL A O 1
ATOM 532 N N . VAL A 1 68 ? -1.173 16.344 12.859 1 98.81 68 VAL A N 1
ATOM 533 C CA . VAL A 1 68 ? -1.598 15.172 12.109 1 98.81 68 VAL A CA 1
ATOM 534 C C . VAL A 1 68 ? -0.504 14.109 12.148 1 98.81 68 VAL A C 1
ATOM 536 O O . VAL A 1 68 ? 0.573 14.297 11.578 1 98.81 68 VAL A O 1
ATOM 539 N N . VAL A 1 69 ? -0.843 12.984 12.781 1 98.88 69 VAL A N 1
ATOM 540 C CA . VAL A 1 69 ? 0.152 11.969 13.094 1 98.88 69 VAL A CA 1
ATOM 541 C C . VAL A 1 69 ? 0.054 10.82 12.094 1 98.88 69 VAL A C 1
ATOM 543 O O . VAL A 1 69 ? -1.045 10.359 11.773 1 98.88 69 VAL A O 1
ATOM 546 N N . ALA A 1 70 ? 1.187 10.398 11.586 1 98.62 70 ALA A N 1
ATOM 547 C CA . ALA A 1 70 ? 1.317 9.258 10.688 1 98.62 70 ALA A CA 1
ATOM 548 C C . ALA A 1 70 ? 0.714 9.562 9.32 1 98.62 70 ALA A C 1
ATOM 550 O O . ALA A 1 70 ? 0.275 8.648 8.609 1 98.62 70 ALA A O 1
ATOM 551 N N . ASP A 1 71 ? 0.643 10.844 8.992 1 97.75 71 ASP A N 1
ATOM 552 C CA . ASP A 1 71 ? 0.276 11.25 7.633 1 97.75 71 ASP A CA 1
ATOM 553 C C . ASP A 1 71 ? 1.38 10.891 6.641 1 97.75 71 ASP A C 1
ATOM 555 O O . ASP A 1 71 ? 2.355 10.227 6.996 1 97.75 71 ASP A O 1
ATOM 559 N N . THR A 1 72 ? 1.189 11.25 5.371 1 96.75 72 THR A N 1
ATOM 560 C CA . THR A 1 72 ? 2.133 10.922 4.309 1 96.75 72 THR A CA 1
ATOM 561 C C . THR A 1 72 ? 3.525 11.453 4.633 1 96.75 72 THR A C 1
ATOM 563 O O . THR A 1 72 ? 4.496 10.695 4.656 1 96.75 72 THR A O 1
ATOM 566 N N . PRO A 1 73 ? 3.654 12.727 5.031 1 96.88 73 PRO A N 1
ATOM 567 C CA . PRO A 1 73 ? 4.984 13.195 5.426 1 96.88 73 PRO A CA 1
ATOM 568 C C . PRO A 1 73 ? 5.5 12.508 6.688 1 96.88 73 PRO A C 1
ATOM 570 O O . PRO A 1 73 ? 6.715 12.414 6.895 1 96.88 73 PRO A O 1
ATOM 573 N N . GLY A 1 74 ? 4.598 12.07 7.477 1 98.12 74 GLY A N 1
ATOM 574 C CA . GLY A 1 74 ? 4.941 11.359 8.695 1 98.12 74 GLY A CA 1
ATOM 575 C C . GLY A 1 74 ? 5.273 9.898 8.461 1 98.12 74 GLY A C 1
ATOM 576 O O . GLY A 1 74 ? 5.535 9.156 9.414 1 98.12 74 GLY A O 1
ATOM 577 N N . GLU A 1 75 ? 5.168 9.469 7.219 1 98.31 75 GLU A N 1
ATOM 578 C CA . GLU A 1 75 ? 5.578 8.133 6.785 1 98.31 75 GLU A CA 1
ATOM 579 C C . GLU A 1 75 ? 4.719 7.055 7.438 1 98.31 75 GLU A C 1
ATOM 581 O O . GLU A 1 75 ? 5.184 5.934 7.66 1 98.31 75 GLU A O 1
ATOM 586 N N . GLY A 1 76 ? 3.512 7.355 7.75 1 98.31 76 GLY A N 1
ATOM 587 C CA . GLY A 1 76 ? 2.576 6.406 8.336 1 98.31 76 GLY A CA 1
ATOM 588 C C . GLY A 1 76 ? 2.48 5.109 7.551 1 98.31 76 GLY A C 1
ATOM 589 O O . GLY A 1 76 ? 2.65 4.023 8.117 1 98.31 76 GLY A O 1
ATOM 590 N N . PRO A 1 77 ? 2.287 5.184 6.285 1 97.88 77 PRO A N 1
ATOM 591 C CA . PRO A 1 77 ? 2.15 3.98 5.465 1 97.88 77 PRO A CA 1
ATOM 592 C C . PRO A 1 77 ? 3.426 3.141 5.434 1 97.88 77 PRO A C 1
ATOM 594 O O . PRO A 1 77 ? 3.422 2.027 4.902 1 97.88 77 PRO A O 1
ATOM 597 N N . ASN A 1 78 ? 4.469 3.639 5.98 1 97.44 78 ASN A N 1
ATOM 598 C CA . ASN A 1 78 ? 5.73 2.908 6.008 1 97.44 78 ASN A CA 1
ATOM 599 C C . ASN A 1 78 ? 6.035 2.375 7.406 1 97.44 78 ASN A C 1
ATOM 601 O O . ASN A 1 78 ? 7.16 1.949 7.68 1 97.44 78 ASN A O 1
ATOM 605 N N . LEU A 1 79 ? 5.113 2.434 8.297 1 98.38 79 LEU A N 1
ATOM 606 C CA . LEU A 1 79 ? 5.23 1.893 9.648 1 98.38 79 LEU A CA 1
ATOM 607 C C . LEU A 1 79 ? 4.43 0.602 9.789 1 98.38 79 LEU A C 1
ATOM 609 O O . LEU A 1 79 ? 3.453 0.392 9.07 1 98.38 79 LEU A O 1
ATOM 613 N N . ASN A 1 80 ? 4.891 -0.274 10.695 1 97.31 80 ASN A N 1
ATOM 614 C CA . ASN A 1 80 ? 4.039 -1.411 11.031 1 97.31 80 ASN A CA 1
ATOM 615 C C . ASN A 1 80 ? 2.994 -1.037 12.078 1 97.31 80 ASN A C 1
ATOM 617 O O . ASN A 1 80 ? 3 0.08 12.594 1 97.31 80 ASN A O 1
ATOM 621 N N . LEU A 1 81 ? 2.129 -1.936 12.352 1 98.19 81 LEU A N 1
ATOM 622 C CA . LEU A 1 81 ? 0.999 -1.702 13.242 1 98.19 81 LEU A CA 1
ATOM 623 C C . LEU A 1 81 ? 1.478 -1.271 14.625 1 98.19 81 LEU A C 1
ATOM 625 O O . LEU A 1 81 ? 0.972 -0.295 15.188 1 98.19 81 LEU A O 1
ATOM 629 N N . CYS A 1 82 ? 2.441 -1.926 15.156 1 98.19 82 CYS A N 1
ATOM 630 C CA . CYS A 1 82 ? 2.936 -1.639 16.5 1 98.19 82 CYS A CA 1
ATOM 631 C C . CYS A 1 82 ? 3.588 -0.262 16.562 1 98.19 82 CYS A C 1
ATOM 633 O O . CYS A 1 82 ? 3.363 0.497 17.5 1 98.19 82 CYS A O 1
ATOM 635 N N . GLU A 1 83 ? 4.344 0.01 15.586 1 98.75 83 GLU A N 1
ATOM 636 C CA . GLU A 1 83 ? 4.988 1.317 15.516 1 98.75 83 GLU A CA 1
ATOM 637 C C . GLU A 1 83 ? 3.955 2.439 15.461 1 98.75 83 GLU A C 1
ATOM 639 O O . GLU A 1 83 ? 4.102 3.461 16.141 1 98.75 83 GLU A O 1
ATOM 644 N N . THR A 1 84 ? 2.959 2.24 14.633 1 98.81 84 THR A N 1
ATOM 645 C CA . THR A 1 84 ? 1.943 3.273 14.469 1 98.81 84 THR A CA 1
ATOM 646 C C . THR A 1 84 ? 1.179 3.496 15.766 1 98.81 84 THR A C 1
ATOM 648 O O . THR A 1 84 ? 0.934 4.637 16.156 1 98.81 84 THR A O 1
ATOM 651 N N . LYS A 1 85 ? 0.812 2.418 16.406 1 98.81 85 LYS A N 1
ATOM 652 C CA . LYS A 1 85 ? 0.097 2.537 17.672 1 98.81 85 LYS A CA 1
ATOM 653 C C . LYS A 1 85 ? 0.93 3.293 18.703 1 98.81 85 LYS A C 1
ATOM 655 O O . LYS A 1 85 ? 0.435 4.219 19.359 1 98.81 85 LYS A O 1
ATOM 660 N N . LYS A 1 86 ? 2.156 2.924 18.812 1 98.88 86 LYS A N 1
ATOM 661 C CA . LYS A 1 86 ? 3.033 3.58 19.781 1 98.88 86 LYS A CA 1
ATOM 662 C C . LYS A 1 86 ? 3.252 5.047 19.406 1 98.88 86 LYS A C 1
ATOM 664 O O . LYS A 1 86 ? 3.381 5.898 20.297 1 98.88 86 LYS A O 1
ATOM 669 N N . LEU A 1 87 ? 3.32 5.32 18.156 1 98.94 87 LEU A N 1
ATOM 670 C CA . LEU A 1 87 ? 3.453 6.695 17.688 1 98.94 87 LEU A CA 1
ATOM 671 C C . LEU A 1 87 ? 2.244 7.527 18.094 1 98.94 87 LEU A C 1
ATOM 673 O O . LEU A 1 87 ? 2.393 8.648 18.578 1 98.94 87 LEU A O 1
ATOM 677 N N . LEU A 1 88 ? 1.095 6.969 17.906 1 98.88 88 LEU A N 1
ATOM 678 C CA . LEU A 1 88 ? -0.135 7.645 18.297 1 98.88 88 LEU A CA 1
ATOM 679 C C . LEU A 1 88 ? -0.166 7.879 19.812 1 98.88 88 LEU A C 1
ATOM 681 O O . LEU A 1 88 ? -0.534 8.961 20.266 1 98.88 88 LEU A O 1
ATOM 685 N N . ASP A 1 89 ? 0.262 6.871 20.516 1 98.75 89 ASP A N 1
ATOM 686 C CA . ASP A 1 89 ? 0.352 7 21.969 1 98.75 89 ASP A CA 1
ATOM 687 C C . ASP A 1 89 ? 1.278 8.148 22.359 1 98.75 89 ASP A C 1
ATOM 689 O O . ASP A 1 89 ? 0.929 8.977 23.203 1 98.75 89 ASP A O 1
ATOM 693 N N . SER A 1 90 ? 2.381 8.203 21.781 1 98.88 90 SER A N 1
ATOM 694 C CA . SER A 1 90 ? 3.412 9.172 22.125 1 98.88 90 SER A CA 1
ATOM 695 C C . SER A 1 90 ? 2.943 10.594 21.828 1 98.88 90 SER A C 1
ATOM 697 O O . SER A 1 90 ? 3.117 11.492 22.656 1 98.88 90 SER A O 1
ATOM 699 N N . TRP A 1 91 ? 2.352 10.789 20.719 1 98.88 91 TRP A N 1
ATOM 700 C CA . TRP A 1 91 ? 1.901 12.125 20.344 1 98.88 91 TRP A CA 1
ATOM 701 C C . TRP A 1 91 ? 0.704 12.555 21.172 1 98.88 91 TRP A C 1
ATOM 703 O O . TRP A 1 91 ? 0.583 13.727 21.547 1 98.88 91 TRP A O 1
ATOM 713 N N . THR A 1 92 ? -0.193 11.633 21.438 1 98.69 92 THR A N 1
ATOM 714 C CA . THR A 1 92 ? -1.343 11.953 22.281 1 98.69 92 THR A CA 1
ATOM 715 C C . THR A 1 92 ? -0.897 12.328 23.688 1 98.69 92 THR A C 1
ATOM 717 O O . THR A 1 92 ? -1.361 13.32 24.25 1 98.69 92 THR A O 1
ATOM 720 N N . THR A 1 93 ? 0.012 11.562 24.203 1 98.62 93 THR A N 1
ATOM 721 C CA . THR A 1 93 ? 0.524 11.797 25.562 1 98.62 93 THR A CA 1
ATOM 722 C C . THR A 1 93 ? 1.271 13.125 25.625 1 98.62 93 THR A C 1
ATOM 724 O O . THR A 1 93 ? 1.146 13.867 26.594 1 98.62 93 THR A O 1
ATOM 727 N N . ALA A 1 94 ? 1.961 13.5 24.594 1 98.75 94 ALA A N 1
ATOM 728 C CA . ALA A 1 94 ? 2.795 14.703 24.594 1 98.75 94 ALA A CA 1
ATOM 729 C C . ALA A 1 94 ? 1.975 15.938 24.219 1 98.75 94 ALA A C 1
ATOM 731 O O . ALA A 1 94 ? 2.188 17.016 24.781 1 98.75 94 ALA A O 1
ATOM 732 N N . GLY A 1 95 ? 1.077 15.781 23.312 1 98.44 95 GLY A N 1
ATOM 733 C CA . GLY A 1 95 ? 0.424 16.922 22.688 1 98.44 95 GLY A CA 1
ATOM 734 C C . GLY A 1 95 ? -0.805 17.391 23.438 1 98.44 95 GLY A C 1
ATOM 735 O O . GLY A 1 95 ? -1.011 18.594 23.609 1 98.44 95 GLY A O 1
ATOM 736 N N . ARG A 1 96 ? -1.573 16.531 23.953 1 97.12 96 ARG A N 1
ATOM 737 C CA . ARG A 1 96 ? -2.875 16.875 24.516 1 97.12 96 ARG A CA 1
ATOM 738 C C . ARG A 1 96 ? -2.721 17.766 25.734 1 97.12 96 ARG A C 1
ATOM 740 O O . ARG A 1 96 ? -3.426 18.766 25.875 1 97.12 96 ARG A O 1
ATOM 747 N N . PRO A 1 97 ? -1.782 17.438 26.625 1 98.25 97 PRO A N 1
ATOM 748 C CA . PRO A 1 97 ? -1.622 18.312 27.797 1 98.25 97 PRO A CA 1
ATOM 749 C C . PRO A 1 97 ? -1.215 19.734 27.422 1 98.25 97 PRO A C 1
ATOM 751 O O . PRO A 1 97 ? -1.454 20.672 28.188 1 98.25 97 PRO A O 1
ATOM 754 N N . LEU A 1 98 ? -0.658 19.906 26.266 1 98.31 98 LEU A N 1
ATOM 755 C CA . LEU A 1 98 ? -0.229 21.219 25.797 1 98.31 98 LEU A CA 1
ATOM 756 C C . LEU A 1 98 ? -1.367 21.938 25.094 1 98.31 98 LEU A C 1
ATOM 758 O O . LEU A 1 98 ? -1.229 23.109 24.719 1 98.31 98 LEU A O 1
ATOM 762 N N . GLY A 1 99 ? -2.426 21.188 24.844 1 97.44 99 GLY A N 1
ATOM 763 C CA . GLY A 1 99 ? -3.564 21.781 24.156 1 97.44 99 GLY A CA 1
ATOM 764 C C . GLY A 1 99 ? -3.543 21.531 22.656 1 97.44 99 GLY A C 1
ATOM 765 O O . GLY A 1 99 ? -4.355 22.094 21.922 1 97.44 99 GLY A O 1
ATOM 766 N N . LEU A 1 100 ? -2.668 20.703 22.203 1 98.19 100 LEU A N 1
ATOM 767 C CA . LEU A 1 100 ? -2.656 20.344 20.781 1 98.19 100 LEU A CA 1
ATOM 768 C C . LEU A 1 100 ? -3.756 19.328 20.469 1 98.19 100 LEU A C 1
ATOM 770 O O . LEU A 1 100 ? -3.918 18.344 21.188 1 98.19 100 LEU A O 1
ATOM 774 N N . LYS A 1 101 ? -4.516 19.609 19.453 1 98.12 101 LYS A N 1
ATOM 775 C CA . LYS A 1 101 ? -5.387 18.562 18.906 1 98.12 101 LYS A CA 1
ATOM 776 C C . LYS A 1 101 ? -4.578 17.484 18.203 1 98.12 101 LYS A C 1
ATOM 778 O O . LYS A 1 101 ? -3.527 17.766 17.625 1 98.12 101 LYS A O 1
ATOM 783 N N . VAL A 1 102 ? -5.102 16.266 18.266 1 98.44 102 VAL A N 1
ATOM 784 C CA . VAL A 1 102 ? -4.383 15.164 17.641 1 98.44 102 VAL A CA 1
ATOM 785 C C . VAL A 1 102 ? -5.285 14.477 16.625 1 98.44 102 VAL A C 1
ATOM 787 O O . VAL A 1 102 ? -6.316 13.906 16.984 1 98.44 102 VAL A O 1
ATOM 790 N N . VAL A 1 103 ? -4.926 14.578 15.367 1 98.62 103 VAL A N 1
ATOM 791 C CA . VAL A 1 103 ? -5.562 13.844 14.273 1 98.62 103 VAL A CA 1
ATOM 792 C C . VAL A 1 103 ? -4.715 12.633 13.898 1 98.62 103 VAL A C 1
ATOM 794 O O . VAL A 1 103 ? -3.516 12.758 13.641 1 98.62 103 VAL A O 1
ATOM 797 N N . ALA A 1 104 ? -5.336 11.477 13.906 1 98.75 104 ALA A N 1
ATOM 798 C CA . ALA A 1 104 ? -4.629 10.234 13.609 1 98.75 104 ALA A CA 1
ATOM 799 C C . ALA A 1 104 ? -4.918 9.773 12.18 1 98.75 104 ALA A C 1
ATOM 801 O O . ALA A 1 104 ? -6.059 9.453 11.844 1 98.75 104 ALA A O 1
ATOM 802 N N . GLN A 1 105 ? -3.896 9.781 11.398 1 98.62 105 GLN A N 1
ATOM 803 C CA . GLN A 1 105 ? -4.113 9.117 10.117 1 98.62 105 GLN A CA 1
ATOM 804 C C . GLN A 1 105 ? -4.031 7.598 10.266 1 98.62 105 GLN A C 1
ATOM 806 O O . GLN A 1 105 ? -3.096 7.078 10.883 1 98.62 105 GLN A O 1
ATOM 811 N N . ILE A 1 106 ? -5.004 7.074 9.68 1 97.81 106 ILE A N 1
ATOM 812 C CA . ILE A 1 106 ? -5.016 5.621 9.547 1 97.81 106 ILE A CA 1
ATOM 813 C C . ILE A 1 106 ? -5.164 5.238 8.078 1 97.81 106 ILE A C 1
ATOM 815 O O . ILE A 1 106 ? -5.73 6 7.289 1 97.81 106 ILE A O 1
ATOM 819 N N . GLY A 1 107 ? -4.508 4.168 7.676 1 95.44 107 GLY A N 1
ATOM 820 C CA . GLY A 1 107 ? -4.613 3.719 6.297 1 95.44 107 GLY A CA 1
ATOM 821 C C . GLY A 1 107 ? -3.271 3.639 5.594 1 95.44 107 GLY A C 1
ATOM 822 O O . GLY A 1 107 ? -2.221 3.652 6.238 1 95.44 107 GLY A O 1
ATOM 823 N N . GLY A 1 108 ? -3.377 3.469 4.219 1 96.06 108 GLY A N 1
ATOM 824 C CA . GLY A 1 108 ? -2.164 3.145 3.484 1 96.06 108 GLY A CA 1
ATOM 825 C C . GLY A 1 108 ? -1.676 1.73 3.734 1 96.06 108 GLY A C 1
ATOM 826 O O . GLY A 1 108 ? -0.487 1.442 3.582 1 96.06 108 GLY A O 1
ATOM 827 N N . SER A 1 109 ? -2.564 0.946 4.234 1 96.31 109 SER A N 1
ATOM 828 C CA . SER A 1 109 ? -2.305 -0.448 4.578 1 96.31 109 SER A CA 1
ATOM 829 C C . SER A 1 109 ? -3.504 -1.331 4.25 1 96.31 109 SER A C 1
ATOM 831 O O . SER A 1 109 ? -4.496 -0.856 3.695 1 96.31 109 SER A O 1
ATOM 833 N N . ALA A 1 110 ? -3.359 -2.568 4.555 1 96.56 110 ALA A N 1
ATOM 834 C CA . ALA A 1 110 ? -4.453 -3.516 4.352 1 96.56 110 ALA A CA 1
ATOM 835 C C . ALA A 1 110 ? -5.633 -3.195 5.262 1 96.56 110 ALA A C 1
ATOM 837 O O . ALA A 1 110 ? -5.461 -2.615 6.336 1 96.56 110 ALA A O 1
ATOM 838 N N . LEU A 1 111 ? -6.785 -3.65 4.855 1 97.06 111 LEU A N 1
ATOM 839 C CA . LEU A 1 111 ? -8.039 -3.303 5.52 1 97.06 111 LEU A CA 1
ATOM 840 C C . LEU A 1 111 ? -8.008 -3.719 6.984 1 97.06 111 LEU A C 1
ATOM 842 O O . LEU A 1 111 ? -8.375 -2.938 7.867 1 97.06 111 LEU A O 1
ATOM 846 N N . PRO A 1 112 ? -7.555 -4.922 7.332 1 97.56 112 PRO A N 1
ATOM 847 C CA . PRO A 1 112 ? -7.578 -5.293 8.75 1 97.56 112 PRO A CA 1
ATOM 848 C C . PRO A 1 112 ? -6.695 -4.387 9.609 1 97.56 112 PRO A C 1
ATOM 850 O O . PRO A 1 112 ? -7.004 -4.156 10.781 1 97.56 112 PRO A O 1
ATOM 853 N N . VAL A 1 113 ? -5.672 -3.902 9.031 1 98.19 113 VAL A N 1
ATOM 854 C CA . VAL A 1 113 ? -4.777 -2.998 9.75 1 98.19 113 VAL A CA 1
ATOM 855 C C . VAL A 1 113 ? -5.461 -1.646 9.945 1 98.19 113 VAL A C 1
ATOM 857 O O . VAL A 1 113 ? -5.402 -1.068 11.031 1 98.19 113 VAL A O 1
ATOM 860 N N . ILE A 1 114 ? -6.102 -1.209 8.914 1 98.44 114 ILE A N 1
ATOM 861 C CA . ILE A 1 114 ? -6.84 0.047 8.984 1 98.44 114 ILE A CA 1
ATOM 862 C C . ILE A 1 114 ? -7.887 -0.034 10.094 1 98.44 114 ILE A C 1
ATOM 864 O O . ILE A 1 114 ? -8 0.877 10.914 1 98.44 114 ILE A O 1
ATOM 868 N N . ILE A 1 115 ? -8.578 -1.12 10.141 1 98.38 115 ILE A N 1
ATOM 869 C CA . ILE A 1 115 ? -9.648 -1.313 11.117 1 98.38 115 ILE A CA 1
ATOM 870 C C . ILE A 1 115 ? -9.055 -1.372 12.523 1 98.38 115 ILE A C 1
ATOM 872 O O . ILE A 1 115 ? -9.586 -0.767 13.453 1 98.38 115 ILE A O 1
ATOM 876 N N . SER A 1 116 ? -7.965 -2.07 12.656 1 98.56 116 SER A N 1
ATOM 877 C CA . SER A 1 116 ? -7.297 -2.164 13.945 1 98.56 116 SER A CA 1
ATOM 878 C C . SER A 1 116 ? -6.844 -0.792 14.438 1 98.56 116 SER A C 1
ATOM 880 O O . SER A 1 116 ? -7.016 -0.458 15.609 1 98.56 116 SER A O 1
ATOM 882 N N . LEU A 1 117 ? -6.344 -0.035 13.586 1 98.81 117 LEU A N 1
ATOM 883 C CA . LEU A 1 117 ? -5.867 1.295 13.953 1 98.81 117 LEU A CA 1
ATOM 884 C C . LEU A 1 117 ? -7.031 2.219 14.281 1 98.81 117 LEU A C 1
ATOM 886 O O . LEU A 1 117 ? -6.926 3.064 15.172 1 98.81 117 LEU A O 1
ATOM 890 N N . ALA A 1 118 ? -8.078 2.057 13.539 1 98.69 118 ALA A N 1
ATOM 891 C CA . ALA A 1 118 ? -9.273 2.854 13.828 1 98.69 118 ALA A CA 1
ATOM 892 C C . ALA A 1 118 ? -9.773 2.594 15.242 1 98.69 118 ALA A C 1
ATOM 894 O O . ALA A 1 118 ? -10.039 3.531 16 1 98.69 118 ALA A O 1
ATOM 895 N N . LYS A 1 119 ? -9.867 1.344 15.586 1 98.69 119 LYS A N 1
ATOM 896 C CA . LYS A 1 119 ? -10.312 0.965 16.922 1 98.69 119 LYS A CA 1
ATOM 897 C C . LYS A 1 119 ? -9.359 1.505 17.984 1 98.69 119 LYS A C 1
ATOM 899 O O . LYS A 1 119 ? -9.805 2.02 19.016 1 98.69 119 LYS A O 1
ATOM 904 N N . TYR A 1 120 ? -8.133 1.403 17.719 1 98.75 120 TYR A N 1
ATOM 905 C CA . TYR A 1 120 ? -7.121 1.851 18.672 1 98.75 120 TYR A CA 1
ATOM 906 C C . TYR A 1 120 ? -7.203 3.357 18.875 1 98.75 120 TYR A C 1
ATOM 908 O O . TYR A 1 120 ? -7.16 3.836 20.016 1 98.75 120 TYR A O 1
ATOM 916 N N . ALA A 1 121 ? -7.32 4.066 17.781 1 98.56 121 ALA A N 1
ATOM 917 C CA . ALA A 1 121 ? -7.414 5.523 17.844 1 98.56 121 ALA A CA 1
ATOM 918 C C . ALA A 1 121 ? -8.656 5.957 18.609 1 98.56 121 ALA A C 1
ATOM 920 O O . ALA A 1 121 ? -8.625 6.957 19.344 1 98.56 121 ALA A O 1
ATOM 921 N N . ALA A 1 122 ? -9.727 5.258 18.438 1 98.06 122 ALA A N 1
ATOM 922 C CA . ALA A 1 122 ? -10.953 5.551 19.172 1 98.06 122 ALA A CA 1
ATOM 923 C C . ALA A 1 122 ? -10.75 5.363 20.672 1 98.06 122 ALA A C 1
ATOM 925 O O . ALA A 1 122 ? -11.219 6.172 21.469 1 98.06 122 ALA A O 1
ATOM 926 N N . ASN A 1 123 ? -10.047 4.305 20.984 1 97.94 123 ASN A N 1
ATOM 927 C CA . ASN A 1 123 ? -9.75 4.043 22.391 1 97.94 123 ASN A CA 1
ATOM 928 C C . ASN A 1 123 ? -8.867 5.133 22.984 1 97.94 123 ASN A C 1
ATOM 930 O O . ASN A 1 123 ? -9 5.465 24.172 1 97.94 123 ASN A O 1
ATOM 934 N N . LEU A 1 124 ? -8.016 5.691 22.156 1 97.5 124 LEU A N 1
ATOM 935 C CA . LEU A 1 124 ? -7.133 6.77 22.594 1 97.5 124 LEU A CA 1
ATOM 936 C C . LEU A 1 124 ? -7.887 8.094 22.656 1 97.5 124 LEU A C 1
ATOM 938 O O . LEU A 1 124 ? -7.387 9.07 23.219 1 97.5 124 LEU A O 1
ATOM 942 N N . GLN A 1 125 ? -9.016 8.117 21.984 1 96 125 GLN A N 1
ATOM 943 C CA . GLN A 1 125 ? -9.859 9.305 21.922 1 96 125 GLN A CA 1
ATOM 944 C C . GLN A 1 125 ? -9.141 10.461 21.234 1 96 125 GLN A C 1
ATOM 946 O O . GLN A 1 125 ? -9.125 11.578 21.75 1 96 125 GLN A O 1
ATOM 951 N N . VAL A 1 126 ? -8.523 10.164 20.156 1 97.81 126 VAL A N 1
ATOM 952 C CA . VAL A 1 126 ? -7.957 11.242 19.359 1 97.81 126 VAL A CA 1
ATOM 953 C C . VAL A 1 126 ? -9.078 12.164 18.875 1 97.81 126 VAL A C 1
ATOM 955 O O . VAL A 1 126 ? -10.258 11.859 19.047 1 97.81 126 VAL A O 1
ATOM 958 N N . ASP A 1 127 ? -8.695 13.242 18.312 1 97.38 127 ASP A N 1
ATOM 959 C CA . ASP A 1 127 ? -9.695 14.25 17.984 1 97.38 127 ASP A CA 1
ATOM 960 C C . ASP A 1 127 ? -10.398 13.906 16.672 1 97.38 127 ASP A C 1
ATOM 962 O O . ASP A 1 127 ? -11.555 14.289 16.469 1 97.38 127 ASP A O 1
ATOM 966 N N . ALA A 1 128 ? -9.734 13.242 15.773 1 98.06 128 ALA A N 1
ATOM 967 C CA . ALA A 1 128 ? -10.312 12.82 14.5 1 98.06 128 ALA A CA 1
ATOM 968 C C . ALA A 1 128 ? -9.445 11.758 13.828 1 98.06 128 ALA A C 1
ATOM 970 O O . ALA A 1 128 ? -8.281 11.578 14.188 1 98.06 128 ALA A O 1
ATOM 971 N N . LEU A 1 129 ? -10.078 11.094 12.898 1 98.44 129 LEU A N 1
ATOM 972 C CA . LEU A 1 129 ? -9.367 10.172 12.016 1 98.44 129 LEU A CA 1
ATOM 973 C C . LEU A 1 129 ? -9.172 10.789 10.633 1 98.44 129 LEU A C 1
ATOM 975 O O . LEU A 1 129 ? -10.102 11.383 10.078 1 98.44 129 LEU A O 1
ATOM 979 N N . LEU A 1 130 ? -7.984 10.75 10.211 1 98.69 130 LEU A N 1
ATOM 980 C CA . LEU A 1 130 ? -7.684 10.977 8.797 1 98.69 130 LEU A CA 1
ATOM 981 C C . LEU A 1 130 ? -7.473 9.648 8.07 1 98.69 130 LEU A C 1
ATOM 983 O O . LEU A 1 130 ? -6.559 8.891 8.414 1 98.69 130 LEU A O 1
ATOM 987 N N . VAL A 1 131 ? -8.242 9.367 7.031 1 98.75 131 VAL A N 1
ATOM 988 C CA . VAL A 1 131 ? -8.258 8.008 6.5 1 98.75 131 VAL A CA 1
ATOM 989 C C . VAL A 1 131 ? -7.676 7.996 5.09 1 98.75 131 VAL A C 1
ATOM 991 O O . VAL A 1 131 ? -8.07 8.797 4.238 1 98.75 131 VAL A O 1
ATOM 994 N N . LEU A 1 132 ? -6.715 7.168 4.918 1 98.06 132 LEU A N 1
ATOM 995 C CA . LEU A 1 132 ? -6.215 6.785 3.602 1 98.06 132 LEU A CA 1
ATOM 996 C C . LEU A 1 132 ? -6.797 5.445 3.166 1 98.06 132 LEU A C 1
ATOM 998 O O . LEU A 1 132 ? -7 4.555 3.992 1 98.06 132 LEU A O 1
ATOM 1002 N N . PRO A 1 133 ? -6.988 5.281 1.924 1 96.75 133 PRO A N 1
ATOM 1003 C CA . PRO A 1 133 ? -7.473 3.98 1.457 1 96.75 133 PRO A CA 1
ATOM 1004 C C . PRO A 1 133 ? -6.363 2.936 1.361 1 96.75 133 PRO A C 1
ATOM 1006 O O . PRO A 1 133 ? -5.199 3.24 1.633 1 96.75 133 PRO A O 1
ATOM 1009 N N . THR A 1 134 ? -6.781 1.703 1.032 1 96.56 134 THR A N 1
ATOM 1010 C CA . THR A 1 134 ? -5.805 0.661 0.73 1 96.56 134 THR A CA 1
ATOM 1011 C C . THR A 1 134 ? -5.012 1.01 -0.525 1 96.56 134 THR A C 1
ATOM 1013 O O . THR A 1 134 ? -5.574 1.505 -1.504 1 96.56 134 THR A O 1
ATOM 1016 N N . PRO A 1 135 ? -3.738 0.751 -0.449 1 94.69 135 PRO A N 1
ATOM 1017 C CA . PRO A 1 135 ? -2.92 1.277 -1.545 1 94.69 135 PRO A CA 1
ATOM 1018 C C . PRO A 1 135 ? -2.719 0.264 -2.67 1 94.69 135 PRO A C 1
ATOM 1020 O O . PRO A 1 135 ? -2.393 0.644 -3.797 1 94.69 135 PRO A O 1
ATOM 1023 N N . TYR A 1 136 ? -2.848 -1.014 -2.393 1 96.38 136 TYR A N 1
ATOM 1024 C CA . TYR A 1 136 ? -2.584 -2.014 -3.422 1 96.38 136 TYR A CA 1
ATOM 1025 C C . TYR A 1 136 ? -3.848 -2.33 -4.211 1 96.38 136 TYR A C 1
ATOM 1027 O O . TYR A 1 136 ? -3.914 -2.08 -5.418 1 96.38 136 TYR A O 1
ATOM 1035 N N . TYR A 1 137 ? -4.801 -2.9 -3.457 1 96.38 137 TYR A N 1
ATOM 1036 C CA . TYR A 1 137 ? -6.141 -2.953 -4.023 1 96.38 137 TYR A CA 1
ATOM 1037 C C . TYR A 1 137 ? -6.898 -1.657 -3.756 1 96.38 137 TYR A C 1
ATOM 1039 O O . TYR A 1 137 ? -7.246 -1.361 -2.611 1 96.38 137 TYR A O 1
ATOM 1047 N N . LYS A 1 138 ? -7.195 -0.965 -4.781 1 95.56 138 LYS A N 1
ATOM 1048 C CA . LYS A 1 138 ? -7.746 0.372 -4.582 1 95.56 138 LYS A CA 1
ATOM 1049 C C . LYS A 1 138 ? -9.234 0.409 -4.914 1 95.56 138 LYS A C 1
ATOM 1051 O O . LYS A 1 138 ? -9.672 -0.222 -5.879 1 95.56 138 LYS A O 1
ATOM 1056 N N . PRO A 1 139 ? -9.969 1.275 -4.113 1 96.44 139 PRO A N 1
ATOM 1057 C CA . PRO A 1 139 ? -11.328 1.563 -4.57 1 96.44 139 PRO A CA 1
ATOM 1058 C C . PRO A 1 139 ? -11.367 2.17 -5.969 1 96.44 139 PRO A C 1
ATOM 1060 O O . PRO A 1 139 ? -10.539 3.031 -6.293 1 96.44 139 PRO A O 1
ATOM 1063 N N . GLU A 1 140 ? -12.32 1.741 -6.75 1 93.94 140 GLU A N 1
ATOM 1064 C CA . GLU A 1 140 ? -12.328 2.141 -8.156 1 93.94 140 GLU A CA 1
ATOM 1065 C C . GLU A 1 140 ? -13.305 3.283 -8.398 1 93.94 140 GLU A C 1
ATOM 1067 O O . GLU A 1 140 ? -13.258 3.941 -9.438 1 93.94 140 GLU A O 1
ATOM 1072 N N . ASP A 1 141 ? -14.195 3.486 -7.469 1 96.12 141 ASP A N 1
ATOM 1073 C CA . ASP A 1 141 ? -15.188 4.547 -7.602 1 96.12 141 ASP A CA 1
ATOM 1074 C C . ASP A 1 141 ? -15.633 5.059 -6.234 1 96.12 141 ASP A C 1
ATOM 1076 O O . ASP A 1 141 ? -15.148 4.586 -5.203 1 96.12 141 ASP A O 1
ATOM 1080 N N . ALA A 1 142 ? -16.531 6.031 -6.305 1 97.69 142 ALA A N 1
ATOM 1081 C CA . ALA A 1 142 ? -17 6.676 -5.078 1 97.69 142 ALA A CA 1
ATOM 1082 C C . ALA A 1 142 ? -17.688 5.672 -4.16 1 97.69 142 ALA A C 1
ATOM 1084 O O . ALA A 1 142 ? -17.516 5.711 -2.941 1 97.69 142 ALA A O 1
ATOM 1085 N N . LEU A 1 143 ? -18.422 4.789 -4.723 1 97.25 143 LEU A N 1
ATOM 1086 C CA . LEU A 1 143 ? -19.172 3.824 -3.936 1 97.25 143 LEU A CA 1
ATOM 1087 C C . LEU A 1 143 ? -18.234 2.908 -3.154 1 97.25 143 LEU A C 1
ATOM 1089 O O . LEU A 1 143 ? -18.453 2.672 -1.962 1 97.25 143 LEU A O 1
ATOM 1093 N N . GLN A 1 144 ? -17.219 2.395 -3.783 1 97.19 144 GLN A N 1
ATOM 1094 C CA . GLN A 1 144 ? -16.25 1.519 -3.117 1 97.19 144 GLN A CA 1
ATOM 1095 C C . GLN A 1 144 ? -15.484 2.268 -2.033 1 97.19 144 GLN A C 1
ATOM 1097 O O . GLN A 1 144 ? -15.227 1.722 -0.959 1 97.19 144 GLN A O 1
ATOM 1102 N N . LEU A 1 145 ? -15.156 3.457 -2.361 1 98.31 145 LEU A N 1
ATOM 1103 C CA . LEU A 1 145 ? -14.422 4.262 -1.387 1 98.31 145 LEU A CA 1
ATOM 1104 C C . LEU A 1 145 ? -15.273 4.531 -0.153 1 98.31 145 LEU A C 1
ATOM 1106 O O . LEU A 1 145 ? -14.805 4.391 0.977 1 98.31 145 LEU A O 1
ATOM 1110 N N . VAL A 1 146 ? -16.531 4.887 -0.361 1 98.56 146 VAL A N 1
ATOM 1111 C CA . VAL A 1 146 ? -17.438 5.16 0.743 1 98.56 146 VAL A CA 1
ATOM 1112 C C . VAL A 1 146 ? -17.672 3.885 1.55 1 98.56 146 VAL A C 1
ATOM 1114 O O . VAL A 1 146 ? -17.734 3.924 2.781 1 98.56 146 VAL A O 1
ATOM 1117 N N . SER A 1 147 ? -17.734 2.76 0.874 1 97.81 147 SER A N 1
ATOM 1118 C CA . SER A 1 147 ? -17.906 1.485 1.562 1 97.81 147 SER A CA 1
ATOM 1119 C C . SER A 1 147 ? -16.75 1.196 2.502 1 97.81 147 SER A C 1
ATOM 1121 O O . SER A 1 147 ? -16.938 0.706 3.615 1 97.81 147 SER A O 1
ATOM 1123 N N . LEU A 1 148 ? -15.633 1.493 2.047 1 97.62 148 LEU A N 1
ATOM 1124 C CA . LEU A 1 148 ? -14.453 1.337 2.898 1 97.62 148 LEU A CA 1
ATOM 1125 C C . LEU A 1 148 ? -14.539 2.248 4.117 1 97.62 148 LEU A C 1
ATOM 1127 O O . LEU A 1 148 ? -14.289 1.812 5.242 1 97.62 148 LEU A O 1
ATOM 1131 N N . LEU A 1 149 ? -14.914 3.498 3.92 1 98.5 149 LEU A N 1
ATOM 1132 C CA . LEU A 1 149 ? -15.008 4.453 5.016 1 98.5 149 LEU A CA 1
ATOM 1133 C C . LEU A 1 149 ? -16.094 4.043 6.004 1 98.5 149 LEU A C 1
ATOM 1135 O O . LEU A 1 149 ? -15.984 4.305 7.203 1 98.5 149 LEU A O 1
ATOM 1139 N N . GLU A 1 150 ? -17.109 3.428 5.496 1 98.44 150 GLU A N 1
ATOM 1140 C CA . GLU A 1 150 ? -18.172 2.945 6.367 1 98.44 150 GLU A CA 1
ATOM 1141 C C . GLU A 1 150 ? -17.641 1.891 7.344 1 98.44 150 GLU A C 1
ATOM 1143 O O . GLU A 1 150 ? -18.062 1.847 8.5 1 98.44 150 GLU A O 1
ATOM 1148 N N . LEU A 1 151 ? -16.781 1.086 6.859 1 97.62 151 LEU A N 1
ATOM 1149 C CA . LEU A 1 151 ? -16.188 0.087 7.738 1 97.62 151 LEU A CA 1
ATOM 1150 C C . LEU A 1 151 ? -15.336 0.75 8.82 1 97.62 151 LEU A C 1
ATOM 1152 O O . LEU A 1 151 ? -15.336 0.312 9.969 1 97.62 151 LEU A O 1
ATOM 1156 N N . VAL A 1 152 ? -14.664 1.781 8.453 1 98.5 152 VAL A N 1
ATOM 1157 C CA . VAL A 1 152 ? -13.867 2.539 9.414 1 98.5 152 VAL A CA 1
ATOM 1158 C C . VAL A 1 152 ? -14.781 3.193 10.438 1 98.5 152 VAL A C 1
ATOM 1160 O O . VAL A 1 152 ? -14.508 3.15 11.641 1 98.5 152 VAL A O 1
ATOM 1163 N N . ALA A 1 153 ? -15.891 3.764 9.977 1 98.31 153 ALA A N 1
ATOM 1164 C CA . ALA A 1 153 ? -16.844 4.434 10.852 1 98.31 153 ALA A CA 1
ATOM 1165 C C . ALA A 1 153 ? -17.438 3.461 11.867 1 98.31 153 ALA A C 1
ATOM 1167 O O . ALA A 1 153 ? -17.672 3.824 13.023 1 98.31 153 ALA A O 1
ATOM 1168 N N . LYS A 1 154 ? -17.656 2.283 11.43 1 97.94 154 LYS A N 1
ATOM 1169 C CA . LYS A 1 154 ? -18.188 1.255 12.328 1 97.94 154 LYS A CA 1
ATOM 1170 C C . LYS A 1 154 ? -17.156 0.871 13.383 1 97.94 154 LYS A C 1
ATOM 1172 O O . LYS A 1 154 ? -17.516 0.595 14.531 1 97.94 154 LYS A O 1
ATOM 1177 N N . ALA A 1 155 ? -15.93 0.901 13.039 1 97.94 155 ALA A N 1
ATOM 1178 C CA . ALA A 1 155 ? -14.844 0.505 13.938 1 97.94 155 ALA A CA 1
ATOM 1179 C C . ALA A 1 155 ? -14.539 1.607 14.945 1 97.94 155 ALA A C 1
ATOM 1181 O O . ALA A 1 155 ? -14.039 1.335 16.031 1 97.94 155 ALA A O 1
ATOM 1182 N N . ALA A 1 156 ? -14.805 2.83 14.578 1 98.12 156 ALA A N 1
ATOM 1183 C CA . ALA A 1 156 ? -14.562 3.988 15.43 1 98.12 156 ALA A CA 1
ATOM 1184 C C . ALA A 1 156 ? -15.766 4.926 15.438 1 98.12 156 ALA A C 1
ATOM 1186 O O . ALA A 1 156 ? -15.672 6.078 15.008 1 98.12 156 ALA A O 1
ATOM 1187 N N . PRO A 1 157 ? -16.797 4.547 16.047 1 95.31 157 PRO A N 1
ATOM 1188 C CA . PRO A 1 157 ? -18.062 5.27 15.914 1 95.31 157 PRO A CA 1
ATOM 1189 C C . PRO A 1 157 ? -18.031 6.633 16.609 1 95.31 157 PRO A C 1
ATOM 1191 O O . PRO A 1 157 ? -18.844 7.512 16.281 1 95.31 157 PRO A O 1
ATOM 1194 N N . SER A 1 158 ? -17.156 6.824 17.484 1 94.81 158 SER A N 1
ATOM 1195 C CA . SER A 1 158 ? -17.141 8.055 18.266 1 94.81 158 SER A CA 1
ATOM 1196 C C . SER A 1 158 ? -16.312 9.133 17.578 1 94.81 158 SER A C 1
ATOM 1198 O O . SER A 1 158 ? -16.297 10.289 18.016 1 94.81 158 SER A O 1
ATOM 1200 N N . LEU A 1 159 ? -15.617 8.797 16.516 1 96.62 159 LEU A N 1
ATOM 1201 C CA . LEU A 1 159 ? -14.633 9.742 15.992 1 96.62 159 LEU A CA 1
ATOM 1202 C C . LEU A 1 159 ? -15.109 10.352 14.68 1 96.62 159 LEU A C 1
ATOM 1204 O O . LEU A 1 159 ? -15.703 9.656 13.844 1 96.62 159 LEU A O 1
ATOM 1208 N N . PRO A 1 160 ? -14.859 11.664 14.539 1 97.56 160 PRO A N 1
ATOM 1209 C CA . PRO A 1 160 ? -15.016 12.258 13.211 1 97.56 160 PRO A CA 1
ATOM 1210 C C . PRO A 1 160 ? -14.055 11.648 12.18 1 97.56 160 PRO A C 1
ATOM 1212 O O . PRO A 1 160 ? -12.914 11.32 12.516 1 97.56 160 PRO A O 1
ATOM 1215 N N . ILE A 1 161 ? -14.547 11.617 10.922 1 97.88 161 ILE A N 1
ATOM 1216 C CA . ILE A 1 161 ? -13.766 11.008 9.852 1 97.88 161 ILE A CA 1
ATOM 1217 C C . ILE A 1 161 ? -13.484 12.055 8.773 1 97.88 161 ILE A C 1
ATOM 1219 O O . ILE A 1 161 ? -14.406 12.703 8.273 1 97.88 161 ILE A O 1
ATOM 1223 N N . ILE A 1 162 ? -12.219 12.195 8.531 1 98 162 ILE A N 1
ATOM 1224 C CA . ILE A 1 162 ? -11.742 13.008 7.418 1 98 162 ILE A CA 1
ATOM 1225 C C . ILE A 1 162 ? -11.062 12.117 6.387 1 98 162 ILE A C 1
ATOM 1227 O O . ILE A 1 162 ? -10.297 11.219 6.742 1 98 162 ILE A O 1
ATOM 1231 N N . TYR A 1 163 ? -11.391 12.32 5.109 1 98.44 163 TYR A N 1
ATOM 1232 C CA . TYR A 1 163 ? -10.711 11.555 4.074 1 98.44 163 TYR A CA 1
ATOM 1233 C C . TYR A 1 163 ? -9.484 12.297 3.553 1 98.44 163 TYR A C 1
ATOM 1235 O O . TYR A 1 163 ? -9.539 13.508 3.316 1 98.44 163 TYR A O 1
ATOM 1243 N N . ASN A 1 164 ? -8.422 11.547 3.398 1 98.19 164 ASN A N 1
ATOM 1244 C CA . ASN A 1 164 ? -7.188 12.086 2.842 1 98.19 164 ASN A CA 1
ATOM 1245 C C . ASN A 1 164 ? -7.102 11.852 1.336 1 98.19 164 ASN A C 1
ATOM 1247 O O . ASN A 1 164 ? -6.805 10.742 0.892 1 98.19 164 ASN A O 1
ATOM 1251 N N . ASP A 1 165 ? -7.254 12.883 0.567 1 97 165 ASP A N 1
ATOM 1252 C CA . ASP A 1 165 ? -7.125 12.836 -0.885 1 97 165 ASP A CA 1
ATOM 1253 C C . ASP A 1 165 ? -5.668 13.016 -1.312 1 97 165 ASP A C 1
ATOM 1255 O O . ASP A 1 165 ? -5.312 14.023 -1.92 1 97 165 ASP A O 1
ATOM 1259 N N . SER A 1 166 ? -4.891 11.984 -1.058 1 93.81 166 SER A N 1
ATOM 1260 C CA . SER A 1 166 ? -3.469 12.008 -1.376 1 93.81 166 SER A CA 1
ATOM 1261 C C . SER A 1 166 ? -3.211 11.539 -2.803 1 93.81 166 SER A C 1
ATOM 1263 O O . SER A 1 166 ? -3.717 10.492 -3.217 1 93.81 166 SER A O 1
ATOM 1265 N N . HIS A 1 167 ? -2.34 12.234 -3.492 1 89.62 167 HIS A N 1
ATOM 1266 C CA . HIS A 1 167 ? -1.988 11.828 -4.848 1 89.62 167 HIS A CA 1
ATOM 1267 C C . HIS A 1 167 ? -1.181 10.531 -4.836 1 89.62 167 HIS A C 1
ATOM 1269 O O . HIS A 1 167 ? -1.178 9.789 -5.82 1 89.62 167 HIS A O 1
ATOM 1275 N N . LEU A 1 168 ? -0.548 10.242 -3.738 1 91.88 168 LEU A N 1
ATOM 1276 C CA . LEU A 1 168 ? 0.297 9.062 -3.656 1 91.88 168 LEU A CA 1
ATOM 1277 C C . LEU A 1 168 ? -0.55 7.793 -3.58 1 91.88 168 LEU A C 1
ATOM 1279 O O . LEU A 1 168 ? -0.043 6.688 -3.785 1 91.88 168 LEU A O 1
ATOM 1283 N N . SER A 1 169 ? -1.8 7.98 -3.275 1 91 169 SER A N 1
ATOM 1284 C CA . SER A 1 169 ? -2.682 6.82 -3.213 1 91 169 SER A CA 1
ATOM 1285 C C . SER A 1 169 ? -2.93 6.238 -4.602 1 91 169 SER A C 1
ATOM 1287 O O . SER A 1 169 ? -3.297 5.07 -4.73 1 91 169 SER A O 1
ATOM 1289 N N . GLY A 1 170 ? -2.83 7.055 -5.617 1 90.5 170 GLY A N 1
ATOM 1290 C CA . GLY A 1 170 ? -3.045 6.613 -6.984 1 90.5 170 GLY A CA 1
ATOM 1291 C C . GLY A 1 170 ? -4.512 6.41 -7.32 1 90.5 170 GLY A C 1
ATOM 1292 O O . GLY A 1 170 ? -4.84 5.801 -8.344 1 90.5 170 GLY A O 1
ATOM 1293 N N . LEU A 1 171 ? -5.395 6.883 -6.504 1 92.5 171 LEU A N 1
ATOM 1294 C CA . LEU A 1 171 ? -6.82 6.711 -6.754 1 92.5 171 LEU A CA 1
ATOM 1295 C C . LEU A 1 171 ? -7.309 7.695 -7.812 1 92.5 171 LEU A C 1
ATOM 1297 O O . LEU A 1 171 ? -6.891 8.852 -7.832 1 92.5 171 LEU A O 1
ATOM 1301 N N . ASN A 1 172 ? -8.195 7.148 -8.633 1 91.81 172 ASN A N 1
ATOM 1302 C CA . ASN A 1 172 ? -8.898 7.98 -9.602 1 91.81 172 ASN A CA 1
ATOM 1303 C C . ASN A 1 172 ? -10.391 8.031 -9.32 1 91.81 172 ASN A C 1
ATOM 1305 O O . ASN A 1 172 ? -11.188 7.457 -10.07 1 91.81 172 ASN A O 1
ATOM 1309 N N . VAL A 1 173 ? -10.789 8.711 -8.305 1 96.69 173 VAL A N 1
ATOM 1310 C CA . VAL A 1 173 ? -12.18 8.836 -7.871 1 96.69 173 VAL A CA 1
ATOM 1311 C C . VAL A 1 173 ? -12.594 10.312 -7.887 1 96.69 173 VAL A C 1
ATOM 1313 O O . VAL A 1 173 ? -11.836 11.18 -7.441 1 96.69 173 VAL A O 1
ATOM 1316 N N . ASP A 1 174 ? -13.734 10.578 -8.391 1 96.5 174 ASP A N 1
ATOM 1317 C CA . ASP A 1 174 ? -14.273 11.938 -8.375 1 96.5 174 ASP A CA 1
ATOM 1318 C C . ASP A 1 174 ? -14.602 12.383 -6.953 1 96.5 174 ASP A C 1
ATOM 1320 O O . ASP A 1 174 ? -15.516 11.844 -6.324 1 96.5 174 ASP A O 1
ATOM 1324 N N . MET A 1 175 ? -14.023 13.453 -6.555 1 97.44 175 MET A N 1
ATOM 1325 C CA . MET A 1 175 ? -14.117 13.828 -5.145 1 97.44 175 MET A CA 1
ATOM 1326 C C . MET A 1 175 ? -15.445 14.523 -4.855 1 97.44 175 MET A C 1
ATOM 1328 O O . MET A 1 175 ? -15.922 14.508 -3.719 1 97.44 175 MET A O 1
ATOM 1332 N N . VAL A 1 176 ? -16.016 15.125 -5.855 1 97.75 176 VAL A N 1
ATOM 1333 C CA . VAL A 1 176 ? -17.328 15.727 -5.664 1 97.75 176 VAL A CA 1
ATOM 1334 C C . VAL A 1 176 ? -18.375 14.633 -5.402 1 97.75 176 VAL A C 1
ATOM 1336 O O . VAL A 1 176 ? -19.125 14.703 -4.438 1 97.75 176 VAL A O 1
ATOM 1339 N N . SER A 1 177 ? -18.344 13.625 -6.25 1 97.75 177 SER A N 1
ATOM 1340 C CA . SER A 1 177 ? -19.234 12.492 -6.078 1 97.75 177 SER A CA 1
ATOM 1341 C C . SER A 1 177 ? -18.984 11.766 -4.762 1 97.75 177 SER A C 1
ATOM 1343 O O . SER A 1 177 ? -19.922 11.391 -4.055 1 97.75 177 SER A O 1
ATOM 1345 N N . PHE A 1 178 ? -17.766 11.539 -4.465 1 98.5 178 PHE A N 1
ATOM 1346 C CA . PHE A 1 178 ? -17.375 10.883 -3.221 1 98.5 178 PHE A CA 1
ATOM 1347 C C . PHE A 1 178 ? -17.891 11.656 -2.014 1 98.5 178 PHE A C 1
ATOM 1349 O O . PHE A 1 178 ? -18.531 11.086 -1.122 1 98.5 178 PHE A O 1
ATOM 1356 N N . PHE A 1 179 ? -17.609 12.945 -1.973 1 98.44 179 PHE A N 1
ATOM 1357 C CA . PHE A 1 179 ? -17.969 13.781 -0.831 1 98.44 179 PHE A CA 1
ATOM 1358 C C . PHE A 1 179 ? -19.469 13.742 -0.589 1 98.44 179 PHE A C 1
ATOM 1360 O O . PHE A 1 179 ? -19.922 13.586 0.55 1 98.44 179 PHE A O 1
ATOM 1367 N N . LYS A 1 180 ? -20.234 13.852 -1.659 1 97.88 180 LYS A N 1
ATOM 1368 C CA . LYS A 1 180 ? -21.688 13.805 -1.566 1 97.88 180 LYS A CA 1
ATOM 1369 C C . LYS A 1 180 ? -22.156 12.484 -0.966 1 97.88 180 LYS A C 1
ATOM 1371 O O . LYS A 1 180 ? -22.938 12.469 -0.009 1 97.88 180 LYS A O 1
ATOM 1376 N N . LEU A 1 181 ? -21.672 11.43 -1.515 1 98.44 181 LEU A N 1
ATOM 1377 C CA . LEU A 1 181 ? -22.109 10.102 -1.088 1 98.44 181 LEU A CA 1
ATOM 1378 C C . LEU A 1 181 ? -21.672 9.828 0.347 1 98.44 181 LEU A C 1
ATOM 1380 O O . LEU A 1 181 ? -22.422 9.242 1.127 1 98.44 181 LEU A O 1
ATOM 1384 N N . ALA A 1 182 ? -20.484 10.172 0.68 1 98.44 182 ALA A N 1
ATOM 1385 C CA . ALA A 1 182 ? -19.984 9.984 2.039 1 98.44 182 ALA A CA 1
ATOM 1386 C C . ALA A 1 182 ? -20.828 10.75 3.049 1 98.44 182 ALA A C 1
ATOM 1388 O O . ALA A 1 182 ? -21.156 10.234 4.117 1 98.44 182 ALA A O 1
ATOM 1389 N N . SER A 1 183 ? -21.172 11.984 2.736 1 97.5 183 SER A N 1
ATOM 1390 C CA . SER A 1 183 ? -22 12.82 3.609 1 97.5 183 SER A CA 1
ATOM 1391 C C . SER A 1 183 ? -23.375 12.195 3.842 1 97.5 183 SER A C 1
ATOM 1393 O O . SER A 1 183 ? -23.938 12.32 4.93 1 97.5 183 SER A O 1
ATOM 1395 N N . GLU A 1 184 ? -23.859 11.555 2.869 1 97.38 184 GLU A N 1
ATOM 1396 C CA . GLU A 1 184 ? -25.188 10.945 2.943 1 97.38 184 GLU A CA 1
ATOM 1397 C C . GLU A 1 184 ? -25.141 9.656 3.758 1 97.38 184 GLU A C 1
ATOM 1399 O O . GLU A 1 184 ? -26.078 9.359 4.504 1 97.38 184 GLU A O 1
ATOM 1404 N N . ARG A 1 185 ? -24.047 8.992 3.705 1 97.81 185 ARG A N 1
ATOM 1405 C CA . ARG A 1 185 ? -24.078 7.613 4.184 1 97.81 185 ARG A CA 1
ATOM 1406 C C . ARG A 1 185 ? -23.359 7.48 5.52 1 97.81 185 ARG A C 1
ATOM 1408 O O . ARG A 1 185 ? -23.531 6.488 6.23 1 97.81 185 ARG A O 1
ATOM 1415 N N . ILE A 1 186 ? -22.531 8.438 5.848 1 98 186 ILE A N 1
ATOM 1416 C CA . ILE A 1 186 ? -21.688 8.305 7.031 1 98 186 ILE A CA 1
ATOM 1417 C C . ILE A 1 186 ? -21.875 9.523 7.934 1 98 186 ILE A C 1
ATOM 1419 O O . ILE A 1 186 ? -21.25 10.562 7.719 1 98 186 ILE A O 1
ATOM 1423 N N . PRO A 1 187 ? -22.562 9.367 8.93 1 96.06 187 PRO A N 1
ATOM 1424 C CA . PRO A 1 187 ? -22.812 10.492 9.828 1 96.06 187 PRO A CA 1
ATOM 1425 C C . PRO A 1 187 ? -21.531 11.062 10.445 1 96.06 187 PRO A C 1
ATOM 1427 O O . PRO A 1 187 ? -21.453 12.258 10.703 1 96.06 187 PRO A O 1
ATOM 1430 N N . GLN A 1 188 ? -20.531 10.195 10.594 1 96 188 GLN A N 1
ATOM 1431 C CA . GLN A 1 188 ? -19.281 10.586 11.211 1 96 188 GLN A CA 1
ATOM 1432 C C . GLN A 1 188 ? -18.391 11.352 10.227 1 96 188 GLN A C 1
ATOM 1434 O O . GLN A 1 188 ? -17.375 11.938 10.617 1 96 188 GLN A O 1
ATOM 1439 N N . PHE A 1 189 ? -18.797 11.375 8.969 1 97.69 189 PHE A N 1
ATOM 1440 C CA . PHE A 1 189 ? -17.953 12 7.949 1 97.69 189 PHE A CA 1
ATOM 1441 C C . PHE A 1 189 ? -17.938 13.516 8.109 1 97.69 189 PHE A C 1
ATOM 1443 O O . PHE A 1 189 ? -18.984 14.164 8.023 1 97.69 189 PHE A O 1
ATOM 1450 N N . LYS A 1 190 ? -16.672 14.07 8.297 1 96.75 190 LYS A N 1
ATOM 1451 C CA . LYS A 1 190 ? -16.594 15.477 8.672 1 96.75 190 LYS A CA 1
ATOM 1452 C C . LYS A 1 190 ? -15.719 16.25 7.688 1 96.75 190 LYS A C 1
ATOM 1454 O O . LYS A 1 190 ? -15.57 17.469 7.809 1 96.75 190 LYS A O 1
ATOM 1459 N N . GLY A 1 191 ? -15.172 15.539 6.695 1 96.69 191 GLY A N 1
ATOM 1460 C CA . GLY A 1 191 ? -14.484 16.422 5.77 1 96.69 191 GLY A CA 1
ATOM 1461 C C . GLY A 1 191 ? -13.469 15.711 4.898 1 96.69 191 GLY A C 1
ATOM 1462 O O . GLY A 1 191 ? -13.492 14.484 4.789 1 96.69 191 GLY A O 1
ATOM 1463 N N . LEU A 1 192 ? -12.648 16.547 4.195 1 97.56 192 LEU A N 1
ATOM 1464 C CA . LEU A 1 192 ? -11.703 16.156 3.154 1 97.56 192 LEU A CA 1
ATOM 1465 C C . LEU A 1 192 ? -10.398 16.938 3.283 1 97.56 192 LEU A C 1
ATOM 1467 O O . LEU A 1 192 ? -10.414 18.156 3.396 1 97.56 192 LEU A O 1
ATOM 1471 N N . LYS A 1 193 ? -9.352 16.25 3.449 1 98 193 LYS A N 1
ATOM 1472 C CA . LYS A 1 193 ? -8.039 16.859 3.25 1 98 193 LYS A CA 1
ATOM 1473 C C . LYS A 1 193 ? -7.621 16.797 1.782 1 98 193 LYS A C 1
ATOM 1475 O O . LYS A 1 193 ? -7.504 15.719 1.204 1 98 193 LYS A O 1
ATOM 1480 N N . THR A 1 194 ? -7.332 17.969 1.171 1 98 194 THR A N 1
ATOM 1481 C CA . THR A 1 194 ? -7.039 17.969 -0.258 1 98 194 THR A CA 1
ATOM 1482 C C . THR A 1 194 ? -6.312 19.25 -0.656 1 98 194 THR A C 1
ATOM 1484 O O . THR A 1 194 ? -6.012 20.094 0.196 1 98 194 THR A O 1
ATOM 1487 N N . LYS A 1 195 ? -6.008 19.375 -1.923 1 97.44 195 LYS A N 1
ATOM 1488 C CA . LYS A 1 195 ? -5.426 20.578 -2.49 1 97.44 195 LYS A CA 1
ATOM 1489 C C . LYS A 1 195 ? -6.504 21.594 -2.854 1 97.44 195 LYS A C 1
ATOM 1491 O O . LYS A 1 195 ? -7.676 21.234 -2.994 1 97.44 195 LYS A O 1
ATOM 1496 N N . LEU A 1 196 ? -6.059 22.766 -3.004 1 97.62 196 LEU A N 1
ATOM 1497 C CA . LEU A 1 196 ? -6.988 23.875 -3.193 1 97.62 196 LEU A CA 1
ATOM 1498 C C . LEU A 1 196 ? -7.863 23.656 -4.422 1 97.62 196 LEU A C 1
ATOM 1500 O O . LEU A 1 196 ? -9.07 23.906 -4.383 1 97.62 196 LEU A O 1
ATOM 1504 N N . GLU A 1 197 ? -7.289 23.156 -5.492 1 96.94 197 GLU A N 1
ATOM 1505 C CA . GLU A 1 197 ? -8.047 22.969 -6.727 1 96.94 197 GLU A CA 1
ATOM 1506 C C . GLU A 1 197 ? -9.227 22.031 -6.508 1 96.94 197 GLU A C 1
ATOM 1508 O O . GLU A 1 197 ? -10.352 22.344 -6.906 1 96.94 197 GLU A O 1
ATOM 1513 N N . VAL A 1 198 ? -9.008 20.953 -5.898 1 97.12 198 VAL A N 1
ATOM 1514 C CA . VAL A 1 198 ? -10.062 19.984 -5.617 1 97.12 198 VAL A CA 1
ATOM 1515 C C . VAL A 1 198 ? -11.031 20.547 -4.59 1 97.12 198 VAL A C 1
ATOM 1517 O O . VAL A 1 198 ? -12.25 20.359 -4.703 1 97.12 198 VAL A O 1
ATOM 1520 N N . ALA A 1 199 ? -10.492 21.25 -3.639 1 97.5 199 ALA A N 1
ATOM 1521 C CA . ALA A 1 199 ? -11.305 21.859 -2.594 1 97.5 199 ALA A CA 1
ATOM 1522 C C . ALA A 1 199 ? -12.344 22.812 -3.191 1 97.5 199 ALA A C 1
ATOM 1524 O O . ALA A 1 199 ? -13.508 22.797 -2.781 1 97.5 199 ALA A O 1
ATOM 1525 N N . LEU A 1 200 ? -11.906 23.609 -4.105 1 97.69 200 LEU A N 1
ATOM 1526 C CA . LEU A 1 200 ? -12.805 24.562 -4.742 1 97.69 200 LEU A CA 1
ATOM 1527 C C . LEU A 1 200 ? -13.93 23.844 -5.48 1 97.69 200 LEU A C 1
ATOM 1529 O O . LEU A 1 200 ? -15.078 24.297 -5.449 1 97.69 200 LEU A O 1
ATOM 1533 N N . ASN A 1 201 ? -13.602 22.75 -6.125 1 97.31 201 ASN A N 1
ATOM 1534 C CA . ASN A 1 201 ? -14.617 21.969 -6.828 1 97.31 201 ASN A CA 1
ATOM 1535 C C . ASN A 1 201 ? -15.648 21.391 -5.863 1 97.31 201 ASN A C 1
ATOM 1537 O O . ASN A 1 201 ? -16.844 21.438 -6.141 1 97.31 201 ASN A O 1
ATOM 1541 N N . VAL A 1 202 ? -15.188 20.875 -4.793 1 97.31 202 VAL A N 1
ATOM 1542 C CA . VAL A 1 202 ? -16.094 20.297 -3.805 1 97.31 202 VAL A CA 1
ATOM 1543 C C . VAL A 1 202 ? -16.953 21.391 -3.186 1 97.31 202 VAL A C 1
ATOM 1545 O O . VAL A 1 202 ? -18.172 21.219 -3.047 1 97.31 202 VAL A O 1
ATOM 1548 N N . LYS A 1 203 ? -16.391 22.469 -2.83 1 95.94 203 LYS A N 1
ATOM 1549 C CA . LYS A 1 203 ? -17.109 23.578 -2.234 1 95.94 203 LYS A CA 1
ATOM 1550 C C . LYS A 1 203 ? -18.188 24.109 -3.188 1 95.94 203 LYS A C 1
ATOM 1552 O O . LYS A 1 203 ? -19.297 24.422 -2.768 1 95.94 203 LYS A O 1
ATOM 1557 N N . SER A 1 204 ? -17.875 24.188 -4.449 1 95.81 204 SER A N 1
ATOM 1558 C CA . SER A 1 204 ? -18.781 24.766 -5.445 1 95.81 204 SER A CA 1
ATOM 1559 C C . SER A 1 204 ? -19.969 23.859 -5.691 1 95.81 204 SER A C 1
ATOM 1561 O O . SER A 1 204 ? -21 24.297 -6.215 1 95.81 204 SER A O 1
ATOM 1563 N N . SER A 1 205 ? -19.781 22.625 -5.348 1 93.88 205 SER A N 1
ATOM 1564 C CA . SER A 1 205 ? -20.875 21.672 -5.562 1 93.88 205 SER A CA 1
ATOM 1565 C C . SER A 1 205 ? -21.953 21.828 -4.504 1 93.88 205 SER A C 1
ATOM 1567 O O . SER A 1 205 ? -23.031 21.234 -4.617 1 93.88 205 SER A O 1
ATOM 1569 N N . ASN A 1 206 ? -21.797 22.594 -3.412 1 89.94 206 ASN A N 1
ATOM 1570 C CA . ASN A 1 206 ? -22.719 22.891 -2.326 1 89.94 206 ASN A CA 1
ATOM 1571 C C . ASN A 1 206 ? -23.094 21.641 -1.542 1 89.94 206 ASN A C 1
ATOM 1573 O O . ASN A 1 206 ? -24.234 21.484 -1.104 1 89.94 206 ASN A O 1
ATOM 1577 N N . ASN A 1 207 ? -22.188 20.734 -1.501 1 86.75 207 ASN A N 1
ATOM 1578 C CA . ASN A 1 207 ? -22.422 19.5 -0.767 1 86.75 207 ASN A CA 1
ATOM 1579 C C . ASN A 1 207 ? -21.891 19.594 0.661 1 86.75 207 ASN A C 1
ATOM 1581 O O . ASN A 1 207 ? -22.141 18.703 1.479 1 86.75 207 ASN A O 1
ATOM 1585 N N . LEU A 1 208 ? -21.25 20.609 0.949 1 90.19 208 LEU A N 1
ATOM 1586 C CA . LEU A 1 208 ? -20.672 20.766 2.279 1 90.19 208 LEU A CA 1
ATOM 1587 C C . LEU A 1 208 ? -21.734 21.109 3.303 1 90.19 208 LEU A C 1
ATOM 1589 O O . LEU A 1 208 ? -22.438 22.125 3.158 1 90.19 208 LEU A O 1
ATOM 1593 N N . ARG A 1 209 ? -21.75 20.344 4.309 1 89.94 209 ARG A N 1
ATOM 1594 C CA . ARG A 1 209 ? -22.688 20.609 5.406 1 89.94 209 ARG A CA 1
ATOM 1595 C C . ARG A 1 209 ? -22.047 21.5 6.469 1 89.94 209 ARG A C 1
ATOM 1597 O O . ARG A 1 209 ? -20.828 21.688 6.465 1 89.94 209 ARG A O 1
ATOM 1604 N N . GLU A 1 210 ? -22.844 21.953 7.422 1 87.5 210 GLU A N 1
ATOM 1605 C CA . GLU A 1 210 ? -22.391 22.922 8.422 1 87.5 210 GLU A CA 1
ATOM 1606 C C . GLU A 1 210 ? -21.344 22.312 9.336 1 87.5 210 GLU A C 1
ATOM 1608 O O . GLU A 1 210 ? -20.438 23.016 9.797 1 87.5 210 GLU A O 1
ATOM 1613 N N . ASN A 1 211 ? -21.422 21.062 9.539 1 91.5 211 ASN A N 1
ATOM 1614 C CA . ASN A 1 211 ? -20.5 20.422 10.477 1 91.5 211 ASN A CA 1
ATOM 1615 C C . ASN A 1 211 ? -19.359 19.734 9.742 1 91.5 211 ASN A C 1
ATOM 1617 O O . ASN A 1 211 ? -18.703 18.844 10.297 1 91.5 211 ASN A O 1
ATOM 1621 N N . GLN A 1 212 ? -19.125 20.078 8.477 1 95 212 GLN A N 1
ATOM 1622 C CA . GLN A 1 212 ? -18.047 19.516 7.66 1 95 212 GLN A CA 1
ATOM 1623 C C . GLN A 1 212 ? -17.062 20.609 7.242 1 95 212 GLN A C 1
ATOM 1625 O O . GLN A 1 212 ? -17.391 21.797 7.23 1 95 212 GLN A O 1
ATOM 1630 N N . ASN A 1 213 ? -15.883 20.188 7.012 1 95.56 213 ASN A N 1
ATOM 1631 C CA . ASN A 1 213 ? -14.828 21.125 6.629 1 95.56 213 ASN A CA 1
ATOM 1632 C C . ASN A 1 213 ? -13.898 20.516 5.578 1 95.56 213 ASN A C 1
ATOM 1634 O O . ASN A 1 213 ? -13.898 19.312 5.367 1 95.56 213 ASN A O 1
ATOM 1638 N N . ILE A 1 214 ? -13.203 21.391 4.852 1 96.94 214 ILE A N 1
ATOM 1639 C CA . ILE A 1 214 ? -12.117 21 3.957 1 96.94 214 ILE A CA 1
ATOM 1640 C C . ILE A 1 214 ? -10.781 21.5 4.516 1 96.94 214 ILE A C 1
ATOM 1642 O O . ILE A 1 214 ? -10.656 22.672 4.871 1 96.94 214 ILE A O 1
ATOM 1646 N N . TYR A 1 215 ? -9.906 20.625 4.625 1 97.62 215 TYR A N 1
ATOM 1647 C CA . TYR A 1 215 ? -8.586 20.891 5.176 1 97.62 215 TYR A CA 1
ATOM 1648 C C . TYR A 1 215 ? -7.547 21.016 4.066 1 97.62 215 TYR A C 1
ATOM 1650 O O . TYR A 1 215 ? -7.191 20.016 3.432 1 97.62 215 TYR A O 1
ATOM 1658 N N . ILE A 1 216 ? -7.047 22.203 3.879 1 98.19 216 ILE A N 1
ATOM 1659 C CA . ILE A 1 216 ? -6.172 22.469 2.74 1 98.19 216 ILE A CA 1
ATOM 1660 C C . ILE A 1 216 ? -4.758 22 3.053 1 98.19 216 ILE A C 1
ATOM 1662 O O . ILE A 1 216 ? -4.207 22.312 4.109 1 98.19 216 ILE A O 1
ATOM 1666 N N . SER A 1 217 ? -4.277 21.219 2.162 1 97.38 217 SER A N 1
ATOM 1667 C CA . SER A 1 217 ? -2.922 20.703 2.287 1 97.38 217 SER A CA 1
ATOM 1668 C C . SER A 1 217 ? -2.059 21.109 1.102 1 97.38 217 SER A C 1
ATOM 1670 O O . SER A 1 217 ? -1.769 20.297 0.221 1 97.38 217 SER A O 1
ATOM 1672 N N . ASP A 1 218 ? -1.548 22.297 1.047 1 95.31 218 ASP A N 1
ATOM 1673 C CA . ASP A 1 218 ? -0.746 22.844 -0.043 1 95.31 218 ASP A CA 1
ATOM 1674 C C . ASP A 1 218 ? -0.068 24.141 0.375 1 95.31 218 ASP A C 1
ATOM 1676 O O . ASP A 1 218 ? -0.694 25.203 0.367 1 95.31 218 ASP A O 1
ATOM 1680 N N . TYR A 1 219 ? 1.176 24.125 0.508 1 97.38 219 TYR A N 1
ATOM 1681 C CA . TYR A 1 219 ? 1.933 25.281 1 1 97.38 219 TYR A CA 1
ATOM 1682 C C . TYR A 1 219 ? 1.998 26.375 -0.053 1 97.38 219 TYR A C 1
ATOM 1684 O O . TYR A 1 219 ? 2.328 27.516 0.26 1 97.38 219 TYR A O 1
ATOM 1692 N N . LEU A 1 220 ? 1.597 26.094 -1.271 1 98 220 LEU A N 1
ATOM 1693 C CA . LEU A 1 220 ? 1.697 27.047 -2.363 1 98 220 LEU A CA 1
ATOM 1694 C C . LEU A 1 220 ? 0.476 27.953 -2.4 1 98 220 LEU A C 1
ATOM 1696 O O . LEU A 1 220 ? 0.49 29 -3.07 1 98 220 LEU A O 1
ATOM 1700 N N . SER A 1 221 ? -0.549 27.594 -1.562 1 97.94 221 SER A N 1
ATOM 1701 C CA . SER A 1 221 ? -1.801 28.281 -1.841 1 97.94 221 SER A CA 1
ATOM 1702 C C . SER A 1 221 ? -2.488 28.719 -0.552 1 97.94 221 SER A C 1
ATOM 1704 O O . SER A 1 221 ? -3.715 28.844 -0.507 1 97.94 221 SER A O 1
ATOM 1706 N N . ILE A 1 222 ? -1.773 28.953 0.474 1 98.25 222 ILE A N 1
ATOM 1707 C CA . ILE A 1 222 ? -2.367 29.25 1.77 1 98.25 222 ILE A CA 1
ATOM 1708 C C . ILE A 1 222 ? -3.148 30.562 1.678 1 98.25 222 ILE A C 1
ATOM 1710 O O . ILE A 1 222 ? -4.312 30.625 2.082 1 98.25 222 ILE A O 1
ATOM 1714 N N . SER A 1 223 ? -2.543 31.609 1.146 1 98.06 223 SER A N 1
ATOM 1715 C CA . SER A 1 223 ? -3.205 32.906 1.043 1 98.06 223 SER A CA 1
ATOM 1716 C C . SER A 1 223 ? -4.445 32.812 0.162 1 98.06 223 SER A C 1
ATOM 1718 O O . SER A 1 223 ? -5.5 33.375 0.51 1 98.06 223 SER A O 1
ATOM 1720 N N . SER A 1 224 ? -4.352 32.156 -0.972 1 97.88 224 SER A N 1
ATOM 1721 C CA . SER A 1 224 ? -5.477 31.984 -1.882 1 97.88 224 SER A CA 1
ATOM 1722 C C . SER A 1 224 ? -6.605 31.188 -1.225 1 97.88 224 SER A C 1
ATOM 1724 O O . SER A 1 224 ? -7.781 31.484 -1.434 1 97.88 224 SER A O 1
ATOM 1726 N N . ALA A 1 225 ? -6.242 30.219 -0.47 1 98.19 225 ALA A N 1
ATOM 1727 C CA . ALA A 1 225 ? -7.238 29.406 0.235 1 98.19 225 ALA A CA 1
ATOM 1728 C C . ALA A 1 225 ? -8 30.25 1.253 1 98.19 225 ALA A C 1
ATOM 1730 O O . ALA A 1 225 ? -9.227 30.156 1.358 1 98.19 225 ALA A O 1
ATOM 1731 N N . LEU A 1 226 ? -7.277 31.078 1.955 1 97.62 226 LEU A N 1
ATOM 1732 C CA . LEU A 1 226 ? -7.906 31.969 2.924 1 97.62 226 LEU A CA 1
ATOM 1733 C C . LEU A 1 226 ? -8.875 32.906 2.236 1 97.62 226 LEU A C 1
ATOM 1735 O O . LEU A 1 226 ? -9.984 33.125 2.721 1 97.62 226 LEU A O 1
ATOM 1739 N N . GLN A 1 227 ? -8.469 33.406 1.153 1 96.19 227 GLN A N 1
ATOM 1740 C CA . GLN A 1 227 ? -9.312 34.312 0.394 1 96.19 227 GLN A CA 1
ATOM 1741 C C . GLN A 1 227 ? -10.57 33.625 -0.11 1 96.19 227 GLN A C 1
ATOM 1743 O O . GLN A 1 227 ? -11.633 34.25 -0.215 1 96.19 227 GLN A O 1
ATOM 1748 N N . ALA A 1 228 ? -10.391 32.344 -0.382 1 96.25 228 ALA A N 1
ATOM 1749 C CA . ALA A 1 228 ? -11.508 31.562 -0.889 1 96.25 228 ALA A CA 1
ATOM 1750 C C . ALA A 1 228 ? -12.414 31.109 0.25 1 96.25 228 ALA A C 1
ATOM 1752 O O . ALA A 1 228 ? -13.438 30.469 0.015 1 96.25 228 ALA A O 1
ATOM 1753 N N . GLY A 1 229 ? -12.016 31.359 1.464 1 95.31 229 GLY A N 1
ATOM 1754 C CA . GLY A 1 229 ? -12.891 31.094 2.6 1 95.31 229 GLY A CA 1
ATOM 1755 C C . GLY A 1 229 ? -12.516 29.844 3.371 1 95.31 229 GLY A C 1
ATOM 1756 O O . GLY A 1 229 ? -13.195 29.469 4.32 1 95.31 229 GLY A O 1
ATOM 1757 N N . PHE A 1 230 ? -11.445 29.219 2.977 1 96.56 230 PHE A N 1
ATOM 1758 C CA . PHE A 1 230 ? -10.945 28.094 3.76 1 96.56 230 PHE A CA 1
ATOM 1759 C C . PHE A 1 230 ? -10.148 28.578 4.965 1 96.56 230 PHE A C 1
ATOM 1761 O O . PHE A 1 230 ? -9.461 29.594 4.891 1 96.56 230 PHE A O 1
ATOM 1768 N N . ASP A 1 231 ? -10.203 27.828 6.105 1 94.5 231 ASP A N 1
ATOM 1769 C CA . ASP A 1 231 ? -9.617 28.391 7.312 1 94.5 231 ASP A CA 1
ATOM 1770 C C . ASP A 1 231 ? -8.844 27.344 8.102 1 94.5 231 ASP A C 1
ATOM 1772 O O . ASP A 1 231 ? -8.406 27.594 9.227 1 94.5 231 ASP A O 1
ATOM 1776 N N . THR A 1 232 ? -8.711 26.172 7.609 1 97.12 232 THR A N 1
ATOM 1777 C CA . THR A 1 232 ? -7.988 25.125 8.297 1 97.12 232 THR A CA 1
ATOM 1778 C C . THR A 1 232 ? -6.973 24.469 7.371 1 97.12 232 THR A C 1
ATOM 1780 O O . THR A 1 232 ? -7.273 24.188 6.207 1 97.12 232 THR A O 1
ATOM 1783 N N . PHE A 1 233 ? -5.789 24.266 7.898 1 98.31 233 PHE A N 1
ATOM 1784 C CA . PHE A 1 233 ? -4.68 23.797 7.074 1 98.31 233 PHE A CA 1
ATOM 1785 C C . PHE A 1 233 ? -4 22.594 7.719 1 98.31 233 PHE A C 1
ATOM 1787 O O . PHE A 1 233 ? -3.703 22.594 8.914 1 98.31 233 PHE A O 1
ATOM 1794 N N . PHE A 1 234 ? -3.898 21.484 7.012 1 98.31 234 PHE A N 1
ATOM 1795 C CA . PHE A 1 234 ? -2.99 20.375 7.301 1 98.31 234 PHE A CA 1
ATOM 1796 C C . PHE A 1 234 ? -1.727 20.484 6.457 1 98.31 234 PHE A C 1
ATOM 1798 O O . PHE A 1 234 ? -1.71 20.047 5.297 1 98.31 234 PHE A O 1
ATOM 1805 N N . ASP A 1 235 ? -0.684 20.969 6.977 1 97.81 235 ASP A N 1
ATOM 1806 C CA . ASP A 1 235 ? 0.431 21.359 6.121 1 97.81 235 ASP A CA 1
ATOM 1807 C C . ASP A 1 235 ? 1.762 20.891 6.703 1 97.81 235 ASP A C 1
ATOM 1809 O O . ASP A 1 235 ? 2.016 21.062 7.898 1 97.81 235 ASP A O 1
ATOM 1813 N N . VAL A 1 236 ? 2.586 20.375 5.875 1 98.12 236 VAL A N 1
ATOM 1814 C CA . VAL A 1 236 ? 3.857 19.812 6.305 1 98.12 236 VAL A CA 1
ATOM 1815 C C . VAL A 1 236 ? 4.828 20.922 6.672 1 98.12 236 VAL A C 1
ATOM 1817 O O . VAL A 1 236 ? 5.668 20.766 7.559 1 98.12 236 VAL A O 1
ATOM 1820 N N . THR A 1 237 ? 4.734 22.094 6.055 1 98.06 237 THR A N 1
ATOM 1821 C CA . THR A 1 237 ? 5.668 23.172 6.324 1 98.06 237 THR A CA 1
ATOM 1822 C C . THR A 1 237 ? 5.465 23.719 7.734 1 98.06 237 THR A C 1
ATOM 1824 O O . THR A 1 237 ? 6.371 24.328 8.305 1 98.06 237 THR A O 1
ATOM 1827 N N . ALA A 1 238 ? 4.281 23.531 8.266 1 97.94 238 ALA A N 1
ATOM 1828 C CA . ALA A 1 238 ? 4.012 23.938 9.641 1 97.94 238 ALA A CA 1
ATOM 1829 C C . ALA A 1 238 ? 4.902 23.172 10.625 1 97.94 238 ALA A C 1
ATOM 1831 O O . ALA A 1 238 ? 5.129 23.625 11.742 1 97.94 238 ALA A O 1
ATOM 1832 N N . SER A 1 239 ? 5.406 22.031 10.242 1 97.25 239 SER A N 1
ATOM 1833 C CA . SER A 1 239 ? 6.301 21.234 11.07 1 97.25 239 SER A CA 1
ATOM 1834 C C . SER A 1 239 ? 7.727 21.781 11.039 1 97.25 239 SER A C 1
ATOM 1836 O O . SER A 1 239 ? 8.547 21.438 11.883 1 97.25 239 SER A O 1
ATOM 1838 N N . VAL A 1 240 ? 8.016 22.625 10.086 1 97.25 240 VAL A N 1
ATOM 1839 C CA . VAL A 1 240 ? 9.375 23.125 9.891 1 97.25 240 VAL A CA 1
ATOM 1840 C C . VAL A 1 240 ? 9.453 24.578 10.328 1 97.25 240 VAL A C 1
ATOM 1842 O O . VAL A 1 240 ? 10.25 24.938 11.203 1 97.25 240 VAL A O 1
ATOM 1845 N N . TYR A 1 241 ? 8.648 25.422 9.766 1 95.31 241 TYR A N 1
ATOM 1846 C CA . TYR A 1 241 ? 8.648 26.844 10.055 1 95.31 241 TYR A CA 1
ATOM 1847 C C . TYR A 1 241 ? 7.223 27.375 10.219 1 95.31 241 TYR A C 1
ATOM 1849 O O . TYR A 1 241 ? 6.738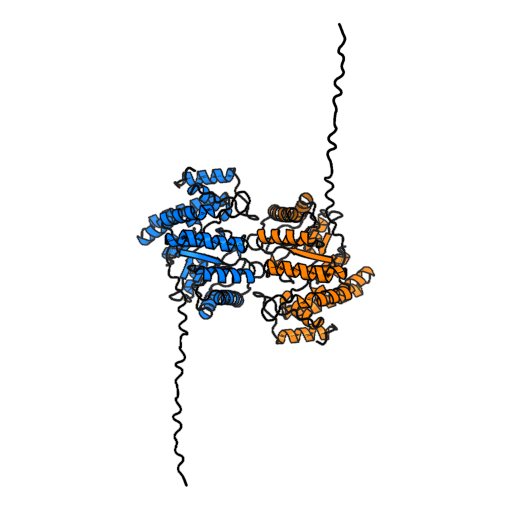 28.141 9.383 1 95.31 241 TYR A O 1
ATOM 1857 N N . PRO A 1 242 ? 6.652 27.062 11.398 1 96.62 242 PRO A N 1
ATOM 1858 C CA . PRO A 1 242 ? 5.273 27.469 11.664 1 96.62 242 PRO A CA 1
ATOM 1859 C C . PRO A 1 242 ? 5.062 28.969 11.555 1 96.62 242 PRO A C 1
ATOM 1861 O O . PRO A 1 242 ? 3.988 29.422 11.148 1 96.62 242 PRO A O 1
ATOM 1864 N N . GLU A 1 243 ? 6.031 29.75 11.797 1 95 243 GLU A N 1
ATOM 1865 C CA . GLU A 1 243 ? 5.906 31.203 11.828 1 95 243 GLU A CA 1
ATOM 1866 C C . GLU A 1 243 ? 5.562 31.766 10.445 1 95 243 GLU A C 1
ATOM 1868 O O . GLU A 1 243 ? 4.84 32.75 10.328 1 95 243 GLU A O 1
ATOM 1873 N N . LEU A 1 244 ? 6.027 31.094 9.461 1 95.44 244 LEU A N 1
ATOM 1874 C CA . LEU A 1 244 ? 5.793 31.594 8.109 1 95.44 244 LEU A CA 1
ATOM 1875 C C . LEU A 1 244 ? 4.336 31.406 7.707 1 95.44 244 LEU A C 1
ATOM 1877 O O . LEU A 1 244 ? 3.736 32.312 7.109 1 95.44 244 LEU A O 1
ATOM 1881 N N . ILE A 1 245 ? 3.775 30.281 7.992 1 96.88 245 ILE A N 1
ATOM 1882 C CA . ILE A 1 245 ? 2.371 30.031 7.68 1 96.88 245 ILE A CA 1
ATOM 1883 C C . ILE A 1 245 ? 1.488 30.969 8.508 1 96.88 245 ILE A C 1
ATOM 1885 O O . ILE A 1 245 ? 0.508 31.516 8.008 1 96.88 245 ILE A O 1
ATOM 1889 N N . LEU A 1 246 ? 1.858 31.141 9.742 1 97.38 246 LEU A N 1
ATOM 1890 C CA . LEU A 1 246 ? 1.063 31.969 10.648 1 97.38 246 LEU A CA 1
ATOM 1891 C C . LEU A 1 246 ? 1.112 33.438 10.227 1 97.38 246 LEU A C 1
ATOM 1893 O O . LEU A 1 246 ? 0.135 34.156 10.406 1 97.38 246 LEU A O 1
ATOM 1897 N N . GLU A 1 247 ? 2.211 33.812 9.68 1 97.19 247 GLU A N 1
ATOM 1898 C CA . GLU A 1 247 ? 2.324 35.188 9.164 1 97.19 247 GLU A CA 1
ATOM 1899 C C . GLU A 1 247 ? 1.356 35.406 8.008 1 97.19 247 GLU A C 1
ATOM 1901 O O . GLU A 1 247 ? 0.75 36.5 7.902 1 97.19 247 GLU A O 1
ATOM 1906 N N . ILE A 1 248 ? 1.213 34.469 7.129 1 98.31 248 ILE A N 1
ATOM 1907 C CA . ILE A 1 248 ? 0.266 34.562 6.023 1 98.31 248 ILE A CA 1
ATOM 1908 C C . ILE A 1 248 ? -1.151 34.719 6.57 1 98.31 248 ILE A C 1
ATOM 1910 O O . ILE A 1 248 ? -1.892 35.594 6.152 1 98.31 248 ILE A O 1
ATOM 1914 N N . ILE A 1 249 ? -1.457 33.906 7.504 1 97.56 249 ILE A N 1
ATOM 1915 C CA . ILE A 1 249 ? -2.801 33.875 8.07 1 97.56 249 ILE A CA 1
ATOM 1916 C C . ILE A 1 249 ? -3.094 35.188 8.773 1 97.56 249 ILE A C 1
ATOM 1918 O O . ILE A 1 249 ? -4.156 35.781 8.57 1 97.56 249 ILE A O 1
ATOM 1922 N N . LYS A 1 250 ? -2.15 35.688 9.547 1 97.25 250 LYS A N 1
ATOM 1923 C CA . LYS A 1 250 ? -2.297 36.969 10.258 1 97.25 250 LYS A CA 1
ATOM 1924 C C . LYS A 1 250 ? -2.506 38.094 9.281 1 97.25 250 LYS A C 1
ATOM 1926 O O . LYS A 1 250 ? -3.371 38.969 9.492 1 97.25 250 LYS A O 1
ATOM 1931 N N . SER A 1 251 ? -1.733 38.062 8.273 1 97.88 251 SER A N 1
ATOM 1932 C CA . SER A 1 251 ? -1.821 39.125 7.277 1 97.88 251 SER A CA 1
ATOM 1933 C C . SER A 1 251 ? -3.174 39.125 6.574 1 97.88 251 SER A C 1
ATOM 1935 O O . SER A 1 251 ? -3.76 40.188 6.324 1 97.88 251 SER A O 1
ATOM 1937 N N . CYS A 1 252 ? -3.643 37.969 6.262 1 97.06 252 CYS A N 1
ATOM 1938 C CA . CYS A 1 252 ? -4.945 37.844 5.621 1 97.06 252 CYS A CA 1
ATOM 1939 C C . CYS A 1 252 ? -6.062 38.281 6.559 1 97.06 252 CYS A C 1
ATOM 1941 O O . CYS A 1 252 ? -6.996 38.969 6.137 1 97.06 252 CYS A O 1
ATOM 1943 N N . LYS A 1 253 ? -5.98 37.938 7.801 1 95.38 253 LYS A N 1
ATOM 1944 C CA . LYS A 1 253 ? -6.973 38.344 8.797 1 95.38 253 LYS A CA 1
ATOM 1945 C C . LYS A 1 253 ? -7.031 39.875 8.945 1 95.38 253 LYS A C 1
ATOM 1947 O O . LYS A 1 253 ? -8.094 40.438 9.203 1 95.38 253 LYS A O 1
ATOM 1952 N N . ASN A 1 254 ? -5.926 40.438 8.742 1 96.75 254 ASN A N 1
ATOM 1953 C CA . ASN A 1 254 ? -5.824 41.906 8.859 1 96.75 254 ASN A CA 1
ATOM 1954 C C . ASN A 1 254 ? -6.113 42.594 7.523 1 96.75 254 ASN A C 1
ATOM 1956 O O . ASN A 1 254 ? -5.906 43.781 7.387 1 96.75 254 ASN A O 1
ATOM 1960 N N . SER A 1 255 ? -6.434 41.844 6.547 1 96.81 255 SER A N 1
ATOM 1961 C CA . SER A 1 255 ? -6.746 42.344 5.211 1 96.81 255 SER A CA 1
ATOM 1962 C C . SER A 1 255 ? -5.551 43.062 4.598 1 96.81 255 SER A C 1
ATOM 1964 O O . SER A 1 255 ? -5.719 44.094 3.932 1 96.81 255 SER A O 1
ATOM 1966 N N . ASP A 1 256 ? -4.426 42.688 4.969 1 97.19 256 ASP A N 1
ATOM 1967 C CA . ASP A 1 256 ? -3.195 43.188 4.367 1 97.19 256 ASP A CA 1
ATOM 1968 C C . ASP A 1 256 ? -2.727 42.281 3.23 1 97.19 256 ASP A C 1
ATOM 1970 O O . ASP A 1 256 ? -1.822 41.469 3.412 1 97.19 256 ASP A O 1
ATOM 1974 N N . ASP A 1 257 ? -3.209 42.531 2.084 1 95.5 257 ASP A N 1
ATOM 1975 C CA . ASP A 1 257 ? -2.99 41.656 0.931 1 95.5 257 ASP A CA 1
ATOM 1976 C C . ASP A 1 257 ? -1.522 41.656 0.512 1 95.5 257 ASP A C 1
ATOM 1978 O O . ASP A 1 257 ? -0.992 40.625 0.087 1 95.5 257 ASP A O 1
ATOM 1982 N N . THR A 1 258 ? -0.953 42.781 0.583 1 97.31 258 THR A N 1
ATOM 1983 C CA . THR A 1 258 ? 0.447 42.875 0.187 1 97.31 258 THR A CA 1
ATOM 1984 C C . THR A 1 258 ? 1.332 42.031 1.087 1 97.31 258 THR A C 1
ATOM 1986 O O . THR A 1 258 ? 2.129 41.219 0.598 1 97.31 258 THR A O 1
ATOM 1989 N N . ALA A 1 259 ? 1.136 42.188 2.402 1 97.25 259 ALA A N 1
ATOM 1990 C CA . ALA A 1 259 ? 1.917 41.406 3.355 1 97.25 259 ALA A CA 1
ATOM 1991 C C . ALA A 1 259 ? 1.631 39.906 3.203 1 97.25 259 ALA A C 1
ATOM 1993 O O . ALA A 1 259 ? 2.537 39.094 3.324 1 97.25 259 ALA A O 1
ATOM 1994 N N . ALA A 1 260 ? 0.402 39.594 2.975 1 97.75 260 ALA A N 1
ATOM 1995 C CA . ALA A 1 260 ? 0.013 38.219 2.797 1 97.75 260 ALA A CA 1
ATOM 1996 C C . ALA A 1 260 ? 0.715 37.594 1.589 1 97.75 260 ALA A C 1
ATOM 1998 O O . ALA A 1 260 ? 1.233 36.469 1.666 1 97.75 260 ALA A O 1
ATOM 1999 N N . ASN A 1 261 ? 0.722 38.312 0.523 1 97.31 261 ASN A N 1
ATOM 2000 C CA . ASN A 1 261 ? 1.362 37.844 -0.701 1 97.31 261 ASN A CA 1
ATOM 2001 C C . ASN A 1 261 ? 2.869 37.688 -0.519 1 97.31 261 ASN A C 1
ATOM 2003 O O . ASN A 1 261 ? 3.459 36.719 -1.021 1 97.31 261 ASN A O 1
ATOM 2007 N N . GLU A 1 262 ? 3.479 38.625 0.138 1 97.38 262 GLU A N 1
ATOM 2008 C CA . GLU A 1 262 ? 4.914 38.531 0.391 1 97.38 262 GLU A CA 1
ATOM 2009 C C . GLU A 1 262 ? 5.258 37.344 1.253 1 97.38 262 GLU A C 1
ATOM 2011 O O . GLU A 1 262 ? 6.219 36.625 0.97 1 97.38 262 GLU A O 1
ATOM 2016 N N . ALA A 1 263 ? 4.477 37.156 2.299 1 97.31 263 ALA A N 1
ATOM 2017 C CA . ALA A 1 263 ? 4.688 36 3.17 1 97.31 263 ALA A CA 1
ATOM 2018 C C . ALA A 1 263 ? 4.477 34.688 2.412 1 97.31 263 ALA A C 1
ATOM 2020 O O . ALA A 1 263 ? 5.234 33.719 2.586 1 97.31 263 ALA A O 1
ATOM 2021 N N . GLN A 1 264 ? 3.496 34.656 1.569 1 98.56 264 GLN A N 1
ATOM 2022 C CA . GLN A 1 264 ? 3.225 33.5 0.734 1 98.56 264 GLN A CA 1
ATOM 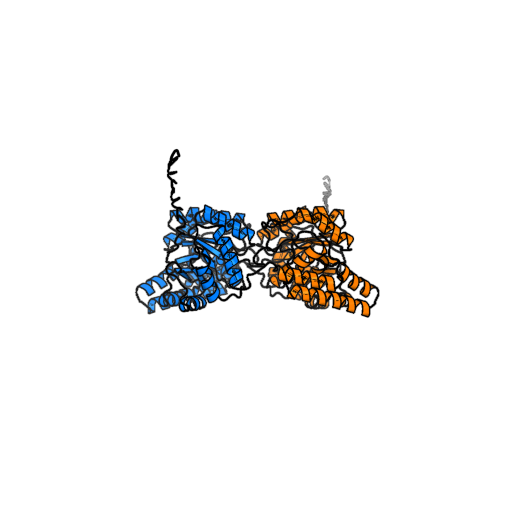2023 C C . GLN A 1 264 ? 4.395 33.219 -0.202 1 98.56 264 GLN A C 1
ATOM 2025 O O . GLN A 1 264 ? 4.809 32.062 -0.344 1 98.56 264 GLN A O 1
ATOM 2030 N N . GLN A 1 265 ? 4.887 34.188 -0.839 1 98.12 265 GLN A N 1
ATOM 2031 C CA . GLN A 1 265 ? 6.012 34.031 -1.755 1 98.12 265 GLN A CA 1
ATOM 2032 C C . GLN A 1 265 ? 7.25 33.531 -1.019 1 98.12 265 GLN A C 1
ATOM 2034 O O . GLN A 1 265 ? 7.973 32.656 -1.523 1 98.12 265 GLN A O 1
ATOM 2039 N N . LYS A 1 266 ? 7.48 34.062 0.147 1 97.44 266 LYS A N 1
ATOM 2040 C CA . LYS A 1 266 ? 8.617 33.656 0.955 1 97.44 266 LYS A CA 1
ATOM 2041 C C . LYS A 1 266 ? 8.516 32.156 1.297 1 97.44 266 LYS A C 1
ATOM 2043 O O . LYS A 1 266 ? 9.477 31.406 1.126 1 97.44 266 LYS A O 1
ATOM 2048 N N . LEU A 1 267 ? 7.352 31.75 1.751 1 98.19 267 LEU A N 1
ATOM 2049 C CA . LEU A 1 267 ? 7.121 30.359 2.082 1 98.19 267 LEU A CA 1
ATOM 2050 C C . LEU A 1 267 ? 7.332 29.469 0.862 1 98.19 267 LEU A C 1
ATOM 2052 O O . LEU A 1 267 ? 8.023 28.438 0.941 1 98.19 267 LEU A O 1
ATOM 2056 N N . SER A 1 268 ? 6.734 29.859 -0.249 1 98.44 268 SER A N 1
ATOM 2057 C CA . SER A 1 268 ? 6.785 29.078 -1.476 1 98.44 268 SER A CA 1
ATOM 2058 C C . SER A 1 268 ? 8.219 28.922 -1.982 1 98.44 268 SER A C 1
ATOM 2060 O O . SER A 1 268 ? 8.656 27.812 -2.297 1 98.44 268 SER A O 1
ATOM 2062 N N . HIS A 1 269 ? 8.938 30.047 -2.016 1 98 269 HIS A N 1
ATOM 2063 C CA . HIS A 1 269 ? 10.289 30.062 -2.559 1 98 269 HIS A CA 1
ATOM 2064 C C . HIS A 1 269 ? 11.242 29.25 -1.689 1 98 269 HIS A C 1
ATOM 2066 O O . HIS A 1 269 ? 12.008 28.422 -2.201 1 98 269 HIS A O 1
ATOM 2072 N N . LEU A 1 270 ? 11.164 29.469 -0.417 1 98.25 270 LEU A N 1
ATOM 2073 C CA . LEU A 1 270 ? 12.008 28.75 0.525 1 98.25 270 LEU A CA 1
ATOM 2074 C C . LEU A 1 270 ? 11.758 27.25 0.441 1 98.25 270 LEU A C 1
ATOM 2076 O O . LEU A 1 270 ? 12.703 26.453 0.322 1 98.25 270 LEU A O 1
ATOM 2080 N N . THR A 1 271 ? 10.555 26.859 0.463 1 98.62 271 THR A N 1
ATOM 2081 C CA . THR A 1 271 ? 10.18 25.438 0.462 1 98.62 271 THR A CA 1
ATOM 2082 C C . THR A 1 271 ? 10.586 24.781 -0.85 1 98.62 271 THR A C 1
ATOM 2084 O O . THR A 1 271 ? 11.125 23.672 -0.848 1 98.62 271 THR A O 1
ATOM 2087 N N . ASN A 1 272 ? 10.328 25.453 -1.976 1 98.62 272 ASN A N 1
ATOM 2088 C CA . ASN A 1 272 ? 10.711 24.906 -3.275 1 98.62 272 ASN A CA 1
ATOM 2089 C C . ASN A 1 272 ? 12.219 24.656 -3.361 1 98.62 272 ASN A C 1
ATOM 2091 O O . ASN A 1 272 ? 12.656 23.672 -3.945 1 98.62 272 ASN A O 1
ATOM 2095 N N . LYS A 1 273 ? 13.016 25.562 -2.814 1 98.56 273 LYS A N 1
ATOM 2096 C CA . LYS A 1 273 ? 14.461 25.406 -2.824 1 98.56 273 LYS A CA 1
ATOM 2097 C C . LYS A 1 273 ? 14.891 24.172 -2.031 1 98.56 273 LYS A C 1
ATOM 2099 O O . LYS A 1 273 ? 15.789 23.438 -2.451 1 98.56 273 LYS A O 1
ATOM 2104 N N . ILE A 1 274 ? 14.25 23.984 -0.922 1 98.62 274 ILE A N 1
ATOM 2105 C CA . ILE A 1 274 ? 14.578 22.844 -0.077 1 98.62 274 ILE A CA 1
ATOM 2106 C C . ILE A 1 274 ? 14.164 21.547 -0.776 1 98.62 274 ILE A C 1
ATOM 2108 O O . ILE A 1 274 ? 14.938 20.578 -0.817 1 98.62 274 ILE A O 1
ATOM 2112 N N . ILE A 1 275 ? 12.977 21.516 -1.325 1 98.38 275 ILE A N 1
ATOM 2113 C CA . ILE A 1 275 ? 12.453 20.344 -1.999 1 98.38 275 ILE A CA 1
ATOM 2114 C C . ILE A 1 275 ? 13.328 20 -3.199 1 98.38 275 ILE A C 1
ATOM 2116 O O . ILE A 1 275 ? 13.547 18.828 -3.5 1 98.38 275 ILE A O 1
ATOM 2120 N N . ALA A 1 276 ? 13.859 21 -3.857 1 98.19 276 ALA A N 1
ATOM 2121 C CA . ALA A 1 276 ? 14.75 20.766 -4.992 1 98.19 276 ALA A CA 1
ATOM 2122 C C . ALA A 1 276 ? 16 20 -4.562 1 98.19 276 ALA A C 1
ATOM 2124 O O . ALA A 1 276 ? 16.625 19.312 -5.371 1 98.19 276 ALA A O 1
ATOM 2125 N N . LYS A 1 277 ? 16.375 20.109 -3.254 1 97.44 277 LYS A N 1
ATOM 2126 C CA . LYS A 1 277 ? 17.594 19.484 -2.744 1 97.44 277 LYS A CA 1
ATOM 2127 C C . LYS A 1 277 ? 17.312 18.078 -2.244 1 97.44 277 LYS A C 1
ATOM 2129 O O . LYS A 1 277 ? 18.188 17.203 -2.309 1 97.44 277 LYS A O 1
ATOM 2134 N N . GLY A 1 278 ? 16.125 17.844 -1.747 1 96.5 278 GLY A N 1
ATOM 2135 C CA . GLY A 1 278 ? 15.961 16.578 -1.058 1 96.5 278 GLY A CA 1
ATOM 2136 C C . GLY A 1 278 ? 14.57 16 -1.183 1 96.5 278 GLY A C 1
ATOM 2137 O O . GLY A 1 278 ? 14.289 14.922 -0.646 1 96.5 278 GLY A O 1
ATOM 2138 N N . GLY A 1 279 ? 13.68 16.672 -1.865 1 96.5 279 GLY A N 1
ATOM 2139 C CA . GLY A 1 279 ? 12.305 16.203 -1.974 1 96.5 279 GLY A CA 1
ATOM 2140 C C . GLY A 1 279 ? 11.43 16.641 -0.811 1 96.5 279 GLY A C 1
ATOM 2141 O O . GLY A 1 279 ? 11.922 17.234 0.146 1 96.5 279 GLY A O 1
ATOM 2142 N N . VAL A 1 280 ? 10.219 16.281 -0.899 1 96.56 280 VAL A N 1
ATOM 2143 C CA . VAL A 1 280 ? 9.227 16.766 0.064 1 96.56 280 VAL A CA 1
ATOM 2144 C C . VAL A 1 280 ? 9.492 16.125 1.429 1 96.56 280 VAL A C 1
ATOM 2146 O O . VAL A 1 280 ? 9.664 16.828 2.426 1 96.56 280 VAL A O 1
ATOM 2149 N N . ILE A 1 281 ? 9.625 14.789 1.425 1 97.81 281 ILE A N 1
ATOM 2150 C CA . ILE A 1 281 ? 9.719 14.141 2.727 1 97.81 281 ILE A CA 1
ATOM 2151 C C . ILE A 1 281 ? 11.164 14.18 3.221 1 97.81 281 ILE A C 1
ATOM 2153 O O . ILE A 1 281 ? 11.469 14.82 4.23 1 97.81 281 ILE A O 1
ATOM 2157 N N . PRO A 1 282 ? 12.109 13.664 2.455 1 98.25 282 PRO A N 1
ATOM 2158 C CA . PRO A 1 282 ? 13.469 13.688 2.998 1 98.25 282 PRO A CA 1
ATOM 2159 C C . PRO A 1 282 ? 14 15.109 3.188 1 98.25 282 PRO A C 1
ATOM 2161 O O . PRO A 1 282 ? 14.633 15.406 4.203 1 98.25 282 PRO A O 1
ATOM 2164 N N . GLY A 1 283 ? 13.727 15.953 2.248 1 98.56 283 GLY A N 1
ATOM 2165 C CA . GLY A 1 283 ? 14.234 17.312 2.314 1 98.56 283 GLY A CA 1
ATOM 2166 C C . GLY A 1 283 ? 13.656 18.109 3.467 1 98.56 283 GLY A C 1
ATOM 2167 O O . GLY A 1 283 ? 14.391 18.75 4.227 1 98.56 283 GLY A O 1
ATOM 2168 N N . LEU A 1 284 ? 12.383 18.109 3.582 1 98.62 284 LEU A N 1
ATOM 2169 C CA . LEU A 1 284 ? 11.734 18.906 4.625 1 98.62 284 LEU A CA 1
ATOM 2170 C C . LEU A 1 284 ? 11.984 18.297 6 1 98.62 284 LEU A C 1
ATOM 2172 O O . LEU A 1 284 ? 12.031 19.016 7.004 1 98.62 284 LEU A O 1
ATOM 2176 N N . LYS A 1 285 ? 12.109 16.969 6.039 1 98.38 285 LYS A N 1
ATOM 2177 C CA . LYS A 1 285 ? 12.492 16.328 7.289 1 98.38 285 LYS A CA 1
ATOM 2178 C C . LYS A 1 285 ? 13.883 16.781 7.738 1 98.38 285 LYS A C 1
ATOM 2180 O O . LYS A 1 285 ? 14.094 17.078 8.922 1 98.38 285 LYS A O 1
ATOM 2185 N N . ALA A 1 286 ? 14.805 16.875 6.855 1 98.12 286 ALA A N 1
ATOM 2186 C CA . ALA A 1 286 ? 16.141 17.391 7.148 1 98.12 286 ALA A CA 1
ATOM 2187 C C . ALA A 1 286 ? 16.062 18.844 7.605 1 98.12 286 ALA A C 1
ATOM 2189 O O . ALA A 1 286 ? 16.75 19.234 8.555 1 98.12 286 ALA A O 1
ATOM 2190 N N . ALA A 1 287 ? 15.266 19.609 6.945 1 98.31 287 ALA A N 1
ATOM 2191 C CA . ALA A 1 287 ? 15.078 21 7.32 1 98.31 287 ALA A CA 1
ATOM 2192 C C . ALA A 1 287 ? 14.539 21.125 8.742 1 98.31 287 ALA A C 1
ATOM 2194 O O . ALA A 1 287 ? 14.984 21.984 9.516 1 98.31 287 ALA A O 1
ATOM 2195 N N . ALA A 1 288 ? 13.602 20.312 9.039 1 98 288 ALA A N 1
ATOM 2196 C CA . ALA A 1 288 ? 13.023 20.328 10.383 1 98 288 ALA A CA 1
ATOM 2197 C C . ALA A 1 288 ? 14.078 20.031 11.438 1 98 288 ALA A C 1
ATOM 2199 O O . ALA A 1 288 ? 14.109 20.672 12.5 1 98 288 ALA A O 1
ATOM 2200 N N . GLU A 1 289 ? 14.867 19.031 11.148 1 97.31 289 GLU A N 1
ATOM 2201 C CA . GLU A 1 289 ? 15.945 18.703 12.07 1 97.31 289 GLU A CA 1
ATOM 2202 C C . GLU A 1 289 ? 16.891 19.875 12.273 1 97.31 289 GLU A C 1
ATOM 2204 O O . GLU A 1 289 ? 17.266 20.188 13.406 1 97.31 289 GLU A O 1
ATOM 2209 N N . ILE A 1 290 ? 17.219 20.547 11.25 1 96.81 290 ILE A N 1
ATOM 2210 C CA . ILE A 1 290 ? 18.156 21.672 11.297 1 96.81 290 ILE A CA 1
ATOM 2211 C C . ILE A 1 290 ? 17.531 22.828 12.086 1 96.81 290 ILE A C 1
ATOM 2213 O O . ILE A 1 290 ? 18.188 23.406 12.953 1 96.81 290 ILE A O 1
ATOM 2217 N N . VAL A 1 291 ? 16.328 23.125 11.828 1 96.62 291 VAL A N 1
ATOM 2218 C CA . VAL A 1 291 ? 15.648 24.281 12.398 1 96.62 291 VAL A CA 1
ATOM 2219 C C . VAL A 1 291 ? 15.398 24.047 13.891 1 96.62 291 VAL A C 1
ATOM 2221 O O . VAL A 1 291 ? 15.586 24.953 14.711 1 96.62 291 VAL A O 1
ATOM 2224 N N . THR A 1 292 ? 15.023 22.844 14.273 1 95.5 292 THR A N 1
ATOM 2225 C CA . THR A 1 292 ? 14.594 22.578 15.641 1 95.5 292 THR A CA 1
ATOM 2226 C C . THR A 1 292 ? 15.773 22.125 16.5 1 95.5 292 THR A C 1
ATOM 2228 O O . THR A 1 292 ? 15.75 22.281 17.719 1 95.5 292 THR A O 1
ATOM 2231 N N . GLY A 1 293 ? 16.719 21.484 15.852 1 95.75 293 GLY A N 1
ATOM 2232 C CA . GLY A 1 293 ? 17.828 20.891 16.562 1 95.75 293 GLY A CA 1
ATOM 2233 C C . GLY A 1 293 ? 17.531 19.516 17.109 1 95.75 293 GLY A C 1
ATOM 2234 O O . GLY A 1 293 ? 18.391 18.891 17.75 1 95.75 293 GLY A O 1
ATOM 2235 N N . TYR A 1 294 ? 16.328 18.984 16.875 1 96.75 294 TYR A N 1
ATOM 2236 C CA . TYR A 1 294 ? 15.961 17.656 17.359 1 96.75 294 TYR A CA 1
ATOM 2237 C C . TYR A 1 294 ? 16.266 16.594 16.312 1 96.75 294 TYR A C 1
ATOM 2239 O O . TYR A 1 294 ? 16.25 16.859 15.117 1 96.75 294 TYR A O 1
ATOM 2247 N N . LYS A 1 295 ? 16.5 15.391 16.719 1 96.75 295 LYS A N 1
ATOM 2248 C CA . LYS A 1 295 ? 16.844 14.312 15.805 1 96.75 295 LYS A CA 1
ATOM 2249 C C . LYS A 1 295 ? 15.586 13.719 15.172 1 96.75 295 LYS A C 1
ATOM 2251 O O . LYS A 1 295 ? 14.836 12.984 15.828 1 96.75 295 LYS A O 1
ATOM 2256 N N . PHE A 1 296 ? 15.414 14.008 13.945 1 97.81 296 PHE A N 1
ATOM 2257 C CA . PHE A 1 296 ? 14.336 13.406 13.164 1 97.81 296 PHE A CA 1
ATOM 2258 C C . PHE A 1 296 ? 14.812 12.148 12.453 1 97.81 296 PHE A C 1
ATOM 2260 O O . PHE A 1 296 ? 14.039 11.219 12.234 1 97.81 296 PHE A O 1
ATOM 2267 N N . GLY A 1 297 ? 16.125 12.156 12.086 1 97.69 297 GLY A N 1
ATOM 2268 C CA . GLY A 1 297 ? 16.703 11 11.414 1 97.69 297 GLY A CA 1
ATOM 2269 C C . GLY A 1 297 ? 16.312 10.906 9.953 1 97.69 297 GLY A C 1
ATOM 2270 O O . GLY A 1 297 ? 15.555 11.742 9.453 1 97.69 297 GLY A O 1
ATOM 2271 N N . ASP A 1 298 ? 16.859 9.883 9.258 1 97.44 298 ASP A N 1
ATOM 2272 C CA . ASP A 1 298 ? 16.609 9.648 7.836 1 97.44 298 ASP A CA 1
ATOM 2273 C C . ASP A 1 298 ? 15.266 8.969 7.621 1 97.44 298 ASP A C 1
ATOM 2275 O O . ASP A 1 298 ? 14.766 8.266 8.508 1 97.44 298 ASP A O 1
ATOM 2279 N N . PRO A 1 299 ? 14.672 9.258 6.473 1 97.94 299 PRO A N 1
ATOM 2280 C CA . PRO A 1 299 ? 13.445 8.516 6.18 1 97.94 299 PRO A CA 1
ATOM 2281 C C . PRO A 1 299 ? 13.688 7.016 6.004 1 97.94 299 PRO A C 1
ATOM 2283 O O . PRO A 1 299 ? 14.828 6.594 5.793 1 97.94 299 PRO A O 1
ATOM 2286 N N . ARG A 1 300 ? 12.656 6.289 6.121 1 97.06 300 ARG A N 1
ATOM 2287 C CA . ARG A 1 300 ? 12.734 4.848 5.914 1 97.06 300 ARG A CA 1
ATOM 2288 C C . ARG A 1 300 ? 12.641 4.5 4.434 1 97.06 300 ARG A C 1
ATOM 2290 O O . ARG A 1 300 ? 11.852 5.102 3.699 1 97.06 300 ARG A O 1
ATOM 2297 N N . GLN A 1 301 ? 13.391 3.484 4.051 1 95.5 301 GLN A N 1
ATOM 2298 C CA . GLN A 1 301 ? 13.305 3.014 2.67 1 95.5 301 GLN A CA 1
ATOM 2299 C C . GLN A 1 301 ? 11.875 2.621 2.311 1 95.5 301 GLN A C 1
ATOM 2301 O O . GLN A 1 301 ? 11.133 2.107 3.152 1 95.5 301 GLN A O 1
ATOM 2306 N N . PRO A 1 302 ? 11.523 2.914 1.016 1 95.19 302 PRO A N 1
ATOM 2307 C CA . PRO A 1 302 ? 12.336 3.203 -0.169 1 95.19 302 PRO A CA 1
ATOM 2308 C C . PRO A 1 302 ? 12.68 4.688 -0.302 1 95.19 302 PRO A C 1
ATOM 2310 O O . PRO A 1 302 ? 13.383 5.082 -1.238 1 95.19 302 PRO A O 1
ATOM 2313 N N . LEU A 1 303 ? 12.195 5.504 0.655 1 96.5 303 LEU A N 1
ATOM 2314 C CA . LEU A 1 303 ? 12.594 6.906 0.63 1 96.5 303 LEU A CA 1
ATOM 2315 C C . LEU A 1 303 ? 14.094 7.043 0.865 1 96.5 303 LEU A C 1
ATOM 2317 O O . LEU A 1 303 ? 14.664 6.34 1.705 1 96.5 303 LEU A O 1
ATOM 2321 N N . GLN A 1 304 ? 14.672 7.926 0.145 1 95 304 GLN A N 1
ATOM 2322 C CA . GLN A 1 304 ? 16.125 8.055 0.206 1 95 304 GLN A CA 1
ATOM 2323 C C . GLN A 1 304 ? 16.531 9.211 1.112 1 95 304 GLN A C 1
ATOM 2325 O O . GLN A 1 304 ? 15.914 10.273 1.095 1 95 304 GLN A O 1
ATOM 2330 N N . PRO A 1 305 ? 17.578 8.984 1.864 1 95.94 305 PRO A N 1
ATOM 2331 C CA . PRO A 1 305 ? 18.078 10.094 2.664 1 95.94 305 PRO A CA 1
ATOM 2332 C C . PRO A 1 305 ? 18.688 11.203 1.81 1 95.94 305 PRO A C 1
ATOM 2334 O O . PRO A 1 305 ? 19.094 10.953 0.671 1 95.94 305 PRO A O 1
ATOM 2337 N N . VAL A 1 306 ? 18.703 12.391 2.457 1 97.62 306 VAL A N 1
ATOM 2338 C CA . VAL A 1 306 ? 19.391 13.516 1.831 1 97.62 306 VAL A CA 1
ATOM 2339 C C . VAL A 1 306 ? 20.891 13.359 2.021 1 97.62 306 VAL A C 1
ATOM 2341 O O . VAL A 1 306 ? 21.359 12.992 3.104 1 97.62 306 VAL A O 1
ATOM 2344 N N . SER A 1 307 ? 21.672 13.586 0.941 1 97.31 307 SER A N 1
ATOM 2345 C CA . SER A 1 307 ? 23.125 13.523 1.072 1 97.31 307 SER A CA 1
ATOM 2346 C C . SER A 1 307 ? 23.641 14.602 2.025 1 97.31 307 SER A C 1
ATOM 2348 O O . SER A 1 307 ? 22.953 15.586 2.291 1 97.31 307 SER A O 1
ATOM 2350 N N . GLN A 1 308 ? 24.859 14.391 2.529 1 97.56 308 GLN A N 1
ATOM 2351 C CA . GLN A 1 308 ? 25.453 15.398 3.402 1 97.56 308 GLN A CA 1
ATOM 2352 C C . GLN A 1 308 ? 25.625 16.719 2.672 1 97.56 308 GLN A C 1
ATOM 2354 O O . GLN A 1 308 ? 25.438 17.797 3.258 1 97.56 308 GLN A O 1
ATOM 2359 N N . GLU A 1 309 ? 25.969 16.656 1.47 1 98.25 309 GLU A N 1
ATOM 2360 C CA . GLU A 1 309 ? 26.109 17.875 0.658 1 98.25 309 GLU A CA 1
ATOM 2361 C C . GLU A 1 309 ? 24.781 18.609 0.544 1 98.25 309 GLU A C 1
ATOM 2363 O O . GLU A 1 309 ? 24.734 19.828 0.736 1 98.25 309 GLU A O 1
ATOM 2368 N N . ASP A 1 310 ? 23.75 17.906 0.274 1 98.38 310 ASP A N 1
ATOM 2369 C CA . ASP A 1 310 ? 22.438 18.516 0.129 1 98.38 310 ASP A CA 1
ATOM 2370 C C . ASP A 1 310 ? 21.922 19.031 1.469 1 98.38 310 ASP A C 1
ATOM 2372 O O . ASP A 1 310 ? 21.219 20.047 1.52 1 98.38 310 ASP A O 1
ATOM 2376 N N . LYS A 1 311 ? 22.266 18.375 2.543 1 97.81 311 LYS A N 1
ATOM 2377 C CA . LYS A 1 311 ? 21.906 18.875 3.871 1 97.81 311 LYS A CA 1
ATOM 2378 C C . LYS A 1 311 ? 22.578 20.219 4.156 1 97.81 311 LYS A C 1
ATOM 2380 O O . LYS A 1 311 ? 21.969 21.109 4.734 1 97.81 311 LYS A O 1
ATOM 2385 N N . ASN A 1 312 ? 23.812 20.297 3.771 1 97.88 312 ASN A N 1
ATOM 2386 C CA . ASN A 1 312 ? 24.516 21.578 3.914 1 97.88 312 ASN A CA 1
ATOM 2387 C C . ASN A 1 312 ? 23.859 22.672 3.082 1 97.88 312 ASN A C 1
ATOM 2389 O O . ASN A 1 312 ? 23.75 23.812 3.535 1 97.88 312 ASN A O 1
ATOM 2393 N N . ASP A 1 313 ? 23.5 22.297 1.93 1 98.31 313 ASP A N 1
ATOM 2394 C CA . ASP A 1 313 ? 22.797 23.25 1.076 1 98.31 313 ASP A CA 1
ATOM 2395 C C . ASP A 1 313 ? 21.484 23.703 1.72 1 98.31 313 ASP A C 1
ATOM 2397 O O . ASP A 1 313 ? 21.156 24.891 1.688 1 98.31 313 ASP A O 1
ATOM 2401 N N . ILE A 1 314 ? 20.781 22.797 2.307 1 98.5 314 ILE A N 1
ATOM 2402 C CA . ILE A 1 314 ? 19.516 23.109 2.967 1 98.5 314 ILE A CA 1
ATOM 2403 C C . ILE A 1 314 ? 19.766 24.062 4.133 1 98.5 314 ILE A C 1
ATOM 2405 O O . ILE A 1 314 ? 19.016 25.031 4.316 1 98.5 314 ILE A O 1
ATOM 2409 N N . LYS A 1 315 ? 20.75 23.797 4.863 1 97.62 315 LYS A N 1
ATOM 2410 C CA . LYS A 1 315 ? 21.109 24.688 5.965 1 97.62 315 LYS A CA 1
ATOM 2411 C C . LYS A 1 315 ? 21.375 26.094 5.469 1 97.62 315 LYS A C 1
ATOM 2413 O O . LYS A 1 315 ? 20.891 27.078 6.059 1 97.62 315 LYS A O 1
ATOM 2418 N N . THR A 1 316 ? 22.078 26.203 4.418 1 97.69 316 THR A N 1
ATOM 2419 C CA . THR A 1 316 ? 22.406 27.5 3.832 1 97.69 316 THR A CA 1
ATOM 2420 C C . THR A 1 316 ? 21.141 28.219 3.361 1 97.69 316 THR A C 1
ATOM 2422 O O . THR A 1 316 ? 20.969 29.406 3.596 1 97.69 316 THR A O 1
ATOM 2425 N N . ILE A 1 317 ? 20.297 27.469 2.721 1 97.88 317 ILE A N 1
ATOM 2426 C CA . ILE A 1 317 ? 19.031 28.016 2.229 1 97.88 317 ILE A CA 1
ATOM 2427 C C . ILE A 1 317 ? 18.219 28.578 3.396 1 97.88 317 ILE A C 1
ATOM 2429 O O . ILE A 1 317 ? 17.672 29.672 3.314 1 97.88 317 ILE A O 1
ATOM 2433 N N . LEU A 1 318 ? 18.188 27.812 4.48 1 97.56 318 LEU A N 1
ATOM 2434 C CA . LEU A 1 318 ? 17.438 28.234 5.664 1 97.56 318 LEU A CA 1
ATOM 2435 C C . LEU A 1 318 ? 18.047 29.5 6.266 1 97.56 318 LEU A C 1
ATOM 2437 O O . LEU A 1 318 ? 17.312 30.453 6.586 1 97.56 318 LEU A O 1
ATOM 2441 N N . GLU A 1 319 ? 19.328 29.578 6.336 1 95.44 319 GLU A N 1
ATOM 2442 C CA . GLU A 1 319 ? 20.016 30.719 6.902 1 95.44 319 GLU A CA 1
ATOM 2443 C C . GLU A 1 319 ? 19.812 31.969 6.047 1 95.44 319 GLU A C 1
ATOM 2445 O O . GLU A 1 319 ? 19.531 33.062 6.57 1 95.44 319 GLU A O 1
ATOM 2450 N N . GLU A 1 320 ? 19.891 31.797 4.84 1 94.88 320 GLU A N 1
ATOM 2451 C CA . GLU A 1 320 ? 19.75 32.906 3.906 1 94.88 320 GLU A CA 1
ATOM 2452 C C . GLU A 1 320 ? 18.344 33.469 3.918 1 94.88 320 GLU A C 1
ATOM 2454 O O . GLU A 1 320 ? 18.125 34.625 3.533 1 94.88 320 GLU A O 1
ATOM 2459 N N . ASN A 1 321 ? 17.453 32.656 4.34 1 93.06 321 ASN A N 1
ATOM 2460 C CA . ASN A 1 321 ? 16.062 33.125 4.336 1 93.06 321 ASN A CA 1
ATOM 2461 C C . ASN A 1 321 ? 15.594 33.469 5.738 1 93.06 321 ASN A C 1
ATOM 2463 O O . ASN A 1 321 ? 14.391 33.594 5.98 1 93.06 321 ASN A O 1
ATOM 2467 N N . GLY A 1 322 ? 16.5 33.562 6.676 1 90 322 GLY A N 1
ATOM 2468 C CA . GLY A 1 322 ? 16.234 34.125 7.988 1 90 322 GLY A CA 1
ATOM 2469 C C . GLY A 1 322 ? 15.617 33.125 8.953 1 90 322 GLY A C 1
ATOM 2470 O O . GLY A 1 322 ? 15.023 33.5 9.961 1 90 322 GLY A O 1
ATOM 2471 N N . CYS A 1 323 ? 15.656 31.906 8.594 1 89 323 CYS A N 1
ATOM 2472 C CA . CYS A 1 323 ? 15.141 30.906 9.531 1 89 323 CYS A CA 1
ATOM 2473 C C . CYS A 1 323 ? 16.109 30.703 10.688 1 89 323 CYS A C 1
ATOM 2475 O O . CYS A 1 323 ? 17.328 30.734 10.5 1 89 323 CYS A O 1
ATOM 2477 N N . ARG A 1 324 ? 15.547 30.625 11.859 1 80.56 324 ARG A N 1
ATOM 2478 C CA . ARG A 1 324 ? 16.359 30.359 13.031 1 80.56 324 ARG A CA 1
ATOM 2479 C C . ARG A 1 324 ? 16.891 28.922 13.016 1 80.56 324 ARG A C 1
ATOM 2481 O O . ARG A 1 324 ? 16.141 27.984 12.75 1 80.56 324 ARG A O 1
ATOM 2488 N N . ILE A 1 325 ? 18.156 28.859 13.117 1 83.19 325 ILE A N 1
ATOM 2489 C CA . ILE A 1 325 ? 18.766 27.531 13.172 1 83.19 325 ILE A CA 1
ATOM 2490 C C . ILE A 1 325 ? 19.172 27.219 14.609 1 83.19 325 ILE A C 1
ATOM 2492 O O . ILE A 1 325 ? 19.766 28.062 15.297 1 83.19 325 ILE A O 1
ATOM 2496 N N . SER A 1 326 ? 18.406 26.156 15.117 1 71 326 SER A N 1
ATOM 2497 C CA . SER A 1 326 ? 18.75 25.75 16.484 1 71 326 SER A CA 1
ATOM 2498 C C . SER A 1 326 ? 20.172 25.203 16.547 1 71 326 SER A C 1
ATOM 2500 O O . SER A 1 326 ? 20.656 24.594 15.602 1 71 326 SER A O 1
ATOM 2502 N N . ALA A 1 327 ? 21.062 26 17.281 1 52.88 327 ALA A N 1
ATOM 2503 C CA . ALA A 1 327 ? 22.406 25.484 17.547 1 52.88 327 ALA A CA 1
ATOM 2504 C C . ALA A 1 327 ? 22.344 24.141 18.25 1 52.88 327 ALA A C 1
ATOM 2506 O O . ALA A 1 327 ? 21.766 24.016 19.328 1 52.88 327 ALA A O 1
ATOM 2507 N N . PHE A 1 328 ? 22.266 22.922 17.656 1 40.84 328 PHE A N 1
ATOM 2508 C CA . PHE A 1 328 ? 22.516 21.812 18.562 1 40.84 328 PHE A CA 1
ATOM 2509 C C . PHE A 1 328 ? 23.672 22.125 19.5 1 40.84 328 PHE A C 1
ATOM 2511 O O . PHE A 1 328 ? 24.625 22.812 19.109 1 40.84 328 PHE A O 1
ATOM 2518 N N . MET B 1 1 ? 82.312 -16.531 22.484 1 26.2 1 MET B N 1
ATOM 2519 C CA . MET B 1 1 ? 81.875 -15.648 21.391 1 26.2 1 MET B CA 1
ATOM 2520 C C . MET B 1 1 ? 80.875 -16.344 20.484 1 26.2 1 MET B C 1
ATOM 2522 O O . MET B 1 1 ? 81.25 -17.016 19.516 1 26.2 1 MET B O 1
ATOM 2526 N N . TYR B 1 2 ? 79.938 -17.094 21.156 1 26.89 2 TYR B N 1
ATOM 2527 C CA . TYR B 1 2 ? 78.875 -18.047 20.953 1 26.89 2 TYR B CA 1
ATOM 2528 C C . TYR B 1 2 ? 77.75 -17.469 20.062 1 26.89 2 TYR B C 1
ATOM 2530 O O . TYR B 1 2 ? 77.312 -16.359 20.297 1 26.89 2 TYR B O 1
ATOM 2538 N N . SER B 1 3 ? 77.938 -17.734 18.734 1 25.62 3 SER B N 1
ATOM 2539 C CA . SER B 1 3 ? 77.188 -17.406 17.547 1 25.62 3 SER B CA 1
ATOM 2540 C C . SER B 1 3 ? 75.688 -17.766 17.719 1 25.62 3 SER B C 1
ATOM 2542 O O . SER B 1 3 ? 75.375 -18.938 17.922 1 25.62 3 SER B O 1
ATOM 2544 N N . ILE B 1 4 ? 75 -16.969 18.531 1 29.2 4 ILE B N 1
ATOM 2545 C CA . ILE B 1 4 ? 73.625 -17.062 18.953 1 29.2 4 ILE B CA 1
ATOM 2546 C C . ILE B 1 4 ? 72.75 -17.094 17.734 1 29.2 4 ILE B C 1
ATOM 2548 O O . ILE B 1 4 ? 72.438 -16.047 17.156 1 29.2 4 ILE B O 1
ATOM 2552 N N . SER B 1 5 ? 73.188 -17.828 16.672 1 26.42 5 SER B N 1
ATOM 2553 C CA . SER B 1 5 ? 72.438 -17.734 15.414 1 26.42 5 SER B CA 1
ATOM 2554 C C . SER B 1 5 ? 70.938 -18.141 15.609 1 26.42 5 SER B C 1
ATOM 2556 O O . SER B 1 5 ? 70.5 -19.094 14.984 1 26.42 5 SER B O 1
ATOM 2558 N N . GLY B 1 6 ? 70.438 -18.125 16.859 1 27.73 6 GLY B N 1
ATOM 2559 C CA . GLY B 1 6 ? 69.188 -18.812 16.969 1 27.73 6 GLY B CA 1
ATOM 2560 C C . GLY B 1 6 ? 68.125 -18.266 16.016 1 27.73 6 GLY B C 1
ATOM 2561 O O . GLY B 1 6 ? 67.812 -17.078 16.062 1 27.73 6 GLY B O 1
ATOM 2562 N N . LEU B 1 7 ? 68.125 -18.75 14.711 1 28.59 7 LEU B N 1
ATOM 2563 C CA . LEU B 1 7 ? 67.125 -18.562 13.656 1 28.59 7 LEU B CA 1
ATOM 2564 C C . LEU B 1 7 ? 65.688 -18.656 14.211 1 28.59 7 LEU B C 1
ATOM 2566 O O . LEU B 1 7 ? 65.375 -19.641 14.867 1 28.59 7 LEU B O 1
ATOM 2570 N N . THR B 1 8 ? 65.062 -17.438 14.562 1 26.05 8 THR B N 1
ATOM 2571 C CA . THR B 1 8 ? 63.719 -17.125 14.914 1 26.05 8 THR B CA 1
ATOM 2572 C C . THR B 1 8 ? 62.719 -17.766 13.938 1 26.05 8 THR B C 1
ATOM 2574 O O . THR B 1 8 ? 62.812 -17.562 12.727 1 26.05 8 THR B O 1
ATOM 2577 N N . PHE B 1 9 ? 62.281 -19.047 14.172 1 27.12 9 PHE B N 1
ATOM 2578 C CA . PHE B 1 9 ? 61.188 -19.75 13.5 1 27.12 9 PHE B CA 1
ATOM 2579 C C . PHE B 1 9 ? 59.969 -18.844 13.414 1 27.12 9 PHE B C 1
ATOM 2581 O O . PHE B 1 9 ? 59.375 -18.484 14.43 1 27.12 9 PHE B O 1
ATOM 2588 N N . LEU B 1 10 ? 59.969 -17.906 12.359 1 26.41 10 LEU B N 1
ATOM 2589 C CA . LEU B 1 10 ? 58.75 -17.203 12 1 26.41 10 LEU B CA 1
ATOM 2590 C C . LEU B 1 10 ? 57.594 -18.188 11.812 1 26.41 10 LEU B C 1
ATOM 2592 O O . LEU B 1 10 ? 57.625 -19.031 10.922 1 26.41 10 LEU B O 1
ATOM 2596 N N . CYS B 1 11 ? 56.906 -18.672 12.859 1 22.61 11 CYS B N 1
ATOM 2597 C CA . CYS B 1 11 ? 55.625 -19.359 12.766 1 22.61 11 CYS B CA 1
ATOM 2598 C C . CYS B 1 11 ? 54.656 -18.609 11.844 1 22.61 11 CYS B C 1
ATOM 2600 O O . CYS B 1 11 ? 54.156 -17.547 12.211 1 22.61 11 CYS B O 1
ATOM 2602 N N . VAL B 1 12 ? 54.938 -18.594 10.523 1 26.09 12 VAL B N 1
ATOM 2603 C CA . VAL B 1 12 ? 53.906 -18.156 9.57 1 26.09 12 VAL B CA 1
ATOM 2604 C C . VAL B 1 12 ? 52.594 -18.922 9.82 1 26.09 12 VAL B C 1
ATOM 2606 O O . VAL B 1 12 ? 52.5 -20.109 9.492 1 26.09 12 VAL B O 1
ATOM 2609 N N . LEU B 1 13 ? 52.031 -19 11.008 1 26.69 13 LEU B N 1
ATOM 2610 C CA . LEU B 1 13 ? 50.688 -19.547 10.969 1 26.69 13 LEU B CA 1
ATOM 2611 C C . LEU B 1 13 ? 49.844 -18.891 9.867 1 26.69 13 LEU B C 1
ATOM 2613 O O . LEU B 1 13 ? 49.562 -17.688 9.938 1 26.69 13 LEU B O 1
ATOM 2617 N N . ILE B 1 14 ? 49.969 -19.375 8.641 1 26.11 14 ILE B N 1
ATOM 2618 C CA . ILE B 1 14 ? 49.031 -19.062 7.562 1 26.11 14 ILE B CA 1
ATOM 2619 C C . ILE B 1 14 ? 47.594 -19.203 8.07 1 26.11 14 ILE B C 1
ATOM 2621 O O . ILE B 1 14 ? 47.156 -20.297 8.469 1 26.11 14 ILE B O 1
ATOM 2625 N N . ILE B 1 15 ? 47.031 -18.141 8.695 1 28.78 15 ILE B N 1
ATOM 2626 C CA . ILE B 1 15 ? 45.594 -18.031 8.891 1 28.78 15 ILE B CA 1
ATOM 2627 C C . ILE B 1 15 ? 44.875 -18.5 7.629 1 28.78 15 ILE B C 1
ATOM 2629 O O . ILE B 1 15 ? 45.031 -17.906 6.559 1 28.78 15 ILE B O 1
ATOM 2633 N N . ASN B 1 16 ? 44.781 -19.812 7.484 1 29.84 16 ASN B N 1
ATOM 2634 C CA . ASN B 1 16 ? 43.781 -20.312 6.531 1 29.84 16 ASN B CA 1
ATOM 2635 C C . ASN B 1 16 ? 42.5 -19.484 6.551 1 29.84 16 ASN B C 1
ATOM 2637 O O . ASN B 1 16 ? 41.812 -19.406 7.574 1 29.84 16 ASN B O 1
ATOM 2641 N N . VAL B 1 17 ? 42.531 -18.406 5.824 1 29.75 17 VAL B N 1
ATOM 2642 C CA . VAL B 1 17 ? 41.312 -17.703 5.418 1 29.75 17 VAL B CA 1
ATOM 2643 C C . VAL B 1 17 ? 40.219 -18.719 5.027 1 29.75 17 VAL B C 1
ATOM 2645 O O . VAL B 1 17 ? 40.406 -19.5 4.09 1 29.75 17 VAL B O 1
ATOM 2648 N N . PHE B 1 18 ? 39.5 -19.234 6.012 1 29.69 18 PHE B N 1
ATOM 2649 C CA . PHE B 1 18 ? 38.25 -19.875 5.711 1 29.69 18 PHE B CA 1
ATOM 2650 C C . PHE B 1 18 ? 37.531 -19.156 4.582 1 29.69 18 PHE B C 1
ATOM 2652 O O . PHE B 1 18 ? 37.031 -18.031 4.762 1 29.69 18 PHE B O 1
ATOM 2659 N N . ASN B 1 19 ? 38.062 -19.141 3.43 1 31.41 19 ASN B N 1
ATOM 2660 C CA . ASN B 1 19 ? 37.25 -18.844 2.248 1 31.41 19 ASN B CA 1
ATOM 2661 C C . ASN B 1 19 ? 35.906 -19.531 2.309 1 31.41 19 ASN B C 1
ATOM 2663 O O . ASN B 1 19 ? 35.719 -20.609 1.744 1 31.41 19 ASN B O 1
ATOM 2667 N N . THR B 1 20 ? 35.406 -19.766 3.506 1 31.92 20 THR B N 1
ATOM 2668 C CA . THR B 1 20 ? 34.094 -20.406 3.602 1 31.92 20 THR B CA 1
ATOM 2669 C C . THR B 1 20 ? 33.062 -19.672 2.758 1 31.92 20 THR B C 1
ATOM 2671 O O . THR B 1 20 ? 31.859 -19.922 2.883 1 31.92 20 THR B O 1
ATOM 2674 N N . ARG B 1 21 ? 33.5 -18.609 2.145 1 34.53 21 ARG B N 1
ATOM 2675 C CA . ARG B 1 21 ? 32.312 -17.844 1.71 1 34.53 21 ARG B CA 1
ATOM 2676 C C . ARG B 1 21 ? 31.484 -18.672 0.744 1 34.53 21 ARG B C 1
ATOM 2678 O O . ARG B 1 21 ? 30.781 -18.109 -0.106 1 34.53 21 ARG B O 1
ATOM 2685 N N . CYS B 1 22 ? 31.719 -19.859 0.473 1 35.56 22 CYS B N 1
ATOM 2686 C CA . CYS B 1 22 ? 30.812 -20.422 -0.531 1 35.56 22 CYS B CA 1
ATOM 2687 C C . CYS B 1 22 ? 29.375 -20.406 -0.041 1 35.56 22 CYS B C 1
ATOM 2689 O O . CYS B 1 22 ? 28.953 -21.297 0.686 1 35.56 22 CYS B O 1
ATOM 2691 N N . GLU B 1 23 ? 28.734 -19.422 0.437 1 41.91 23 GLU B N 1
ATOM 2692 C CA . GLU B 1 23 ? 27.344 -19.422 0.877 1 41.91 23 GLU B CA 1
ATOM 2693 C C . GLU B 1 23 ? 26.438 -20.062 -0.168 1 41.91 23 GLU B C 1
ATOM 2695 O O . GLU B 1 23 ? 26.406 -19.625 -1.318 1 41.91 23 GLU B O 1
ATOM 2700 N N . ASP B 1 24 ? 26.359 -21.312 -0.345 1 44.22 24 ASP B N 1
ATOM 2701 C CA . ASP B 1 24 ? 25.438 -22.125 -1.128 1 44.22 24 ASP B CA 1
ATOM 2702 C C . ASP B 1 24 ? 24.016 -21.594 -1.06 1 44.22 24 ASP B C 1
ATOM 2704 O O . ASP B 1 24 ? 23.359 -21.703 -0.027 1 44.22 24 ASP B O 1
ATOM 2708 N N . TYR B 1 25 ? 23.75 -20.5 -1.784 1 54.72 25 TYR B N 1
ATOM 2709 C CA . TYR B 1 25 ? 22.359 -20.047 -1.819 1 54.72 25 TYR B CA 1
ATOM 2710 C C . TYR B 1 25 ? 21.453 -21.094 -2.443 1 54.72 25 TYR B C 1
ATOM 2712 O O . TYR B 1 25 ? 21.875 -21.844 -3.326 1 54.72 25 TYR B O 1
ATOM 2720 N N . ALA B 1 26 ? 20.312 -21.359 -1.831 1 62.78 26 ALA B N 1
ATOM 2721 C CA . ALA B 1 26 ? 19.359 -22.359 -2.281 1 62.78 26 ALA B CA 1
ATOM 2722 C C . ALA B 1 26 ? 18.953 -22.141 -3.736 1 62.78 26 ALA B C 1
ATOM 2724 O O . ALA B 1 26 ? 18.844 -20.984 -4.184 1 62.78 26 ALA B O 1
ATOM 2725 N N . GLU B 1 27 ? 19 -23.125 -4.523 1 71.75 27 GLU B N 1
ATOM 2726 C CA . GLU B 1 27 ? 18.594 -23.094 -5.922 1 71.75 27 GLU B CA 1
ATOM 2727 C C . GLU B 1 27 ? 17.078 -23.25 -6.047 1 71.75 27 GLU B C 1
ATOM 2729 O O . GLU B 1 27 ? 16.438 -23.859 -5.188 1 71.75 27 GLU B O 1
ATOM 2734 N N . PHE B 1 28 ? 16.5 -22.422 -6.836 1 77.31 28 PHE B N 1
ATOM 2735 C CA . PHE B 1 28 ? 15.117 -22.641 -7.238 1 77.31 28 PHE B CA 1
ATOM 2736 C C . PHE B 1 28 ? 15.031 -22.984 -8.719 1 77.31 28 PHE B C 1
ATOM 2738 O O . PHE B 1 28 ? 14.953 -22.094 -9.57 1 77.31 28 PHE B O 1
ATOM 2745 N N . ASN B 1 29 ? 15.18 -24.219 -9.023 1 73 29 ASN B N 1
ATOM 2746 C CA . ASN B 1 29 ? 15.219 -24.672 -10.406 1 73 29 ASN B CA 1
ATOM 2747 C C . ASN B 1 29 ? 13.953 -25.453 -10.781 1 73 29 ASN B C 1
ATOM 2749 O O . ASN B 1 29 ? 13.953 -26.219 -11.742 1 73 29 ASN B O 1
ATOM 2753 N N . GLN B 1 30 ? 12.984 -25.062 -10.094 1 78.38 30 GLN B N 1
ATOM 2754 C CA . GLN B 1 30 ? 11.773 -25.844 -10.359 1 78.38 30 GLN B CA 1
ATOM 2755 C C . GLN B 1 30 ? 11.031 -25.312 -11.578 1 78.38 30 GLN B C 1
ATOM 2757 O O . GLN B 1 30 ? 10.906 -24.094 -11.75 1 78.38 30 GLN B O 1
ATOM 2762 N N . LYS B 1 31 ? 10.75 -26.266 -12.383 1 86.62 31 LYS B N 1
ATOM 2763 C CA . LYS B 1 31 ? 9.977 -26.016 -13.594 1 86.62 31 LYS B CA 1
ATOM 2764 C C . LYS B 1 31 ? 8.539 -26.516 -13.445 1 86.62 31 LYS B C 1
ATOM 2766 O O . LYS B 1 31 ? 8.258 -27.344 -12.57 1 86.62 31 LYS B O 1
ATOM 2771 N N . GLY B 1 32 ? 7.707 -25.906 -14.25 1 95.5 32 GLY B N 1
ATOM 2772 C CA . GLY B 1 32 ? 6.34 -26.406 -14.281 1 95.5 32 GLY B CA 1
ATOM 2773 C C . GLY B 1 32 ? 5.312 -25.328 -13.984 1 95.5 32 GLY B C 1
ATOM 2774 O O . GLY B 1 32 ? 5.492 -24.172 -14.359 1 95.5 32 GLY B O 1
ATOM 2775 N N . VAL B 1 33 ? 4.176 -25.812 -13.508 1 98.19 33 VAL B N 1
ATOM 2776 C CA . VAL B 1 33 ? 3.035 -24.938 -13.312 1 98.19 33 VAL B CA 1
ATOM 2777 C C . VAL B 1 33 ? 2.781 -24.75 -11.82 1 98.19 33 VAL B C 1
ATOM 2779 O O . VAL B 1 33 ? 2.572 -25.719 -11.086 1 98.19 33 VAL B O 1
ATOM 2782 N N . PHE B 1 34 ? 2.865 -23.531 -11.414 1 98.62 34 PHE B N 1
ATOM 2783 C CA . PHE B 1 34 ? 2.518 -23.125 -10.055 1 98.62 34 PHE B CA 1
ATOM 2784 C C . PHE B 1 34 ? 1.161 -22.438 -10.023 1 98.62 34 PHE B C 1
ATOM 2786 O O . PHE B 1 34 ? 0.915 -21.5 -10.805 1 98.62 34 PHE B O 1
ATOM 2793 N N . ALA B 1 35 ? 0.295 -22.922 -9.133 1 98.75 35 ALA B N 1
ATOM 2794 C CA . ALA B 1 35 ? -0.993 -22.25 -8.945 1 98.75 35 ALA B CA 1
ATOM 2795 C C . ALA B 1 35 ? -0.864 -21.078 -7.988 1 98.75 35 ALA B C 1
ATOM 2797 O O . ALA B 1 35 ? -0.348 -21.219 -6.879 1 98.75 35 ALA B O 1
ATOM 2798 N N . THR B 1 36 ? -1.254 -19.875 -8.469 1 98.44 36 THR B N 1
ATOM 2799 C CA . THR B 1 36 ? -1.417 -18.766 -7.539 1 98.44 36 THR B CA 1
ATOM 2800 C C . THR B 1 36 ? -2.729 -18.891 -6.766 1 98.44 36 THR B C 1
ATOM 2802 O O . THR B 1 36 ? -3.795 -18.562 -7.289 1 98.44 36 THR B O 1
ATOM 2805 N N . VAL B 1 37 ? -2.627 -19.281 -5.551 1 98.75 37 VAL B N 1
ATOM 2806 C CA . VAL B 1 37 ? -3.797 -19.781 -4.84 1 98.75 37 VAL B CA 1
ATOM 2807 C C . VAL B 1 37 ? -4.535 -18.625 -4.172 1 98.75 37 VAL B C 1
ATOM 2809 O O . VAL B 1 37 ? -3.906 -17.688 -3.67 1 98.75 37 VAL B O 1
ATOM 2812 N N . PHE B 1 38 ? -5.867 -18.75 -4.199 1 98.75 38 PHE B N 1
ATOM 2813 C CA . PHE B 1 38 ? -6.715 -17.766 -3.523 1 98.75 38 PHE B CA 1
ATOM 2814 C C . PHE B 1 38 ? -6.66 -17.969 -2.012 1 98.75 38 PHE B C 1
ATOM 2816 O O . PHE B 1 38 ? -6.477 -19.078 -1.53 1 98.75 38 PHE B O 1
ATOM 2823 N N . THR B 1 39 ? -6.793 -16.891 -1.285 1 98.88 39 THR B N 1
ATOM 2824 C CA . THR B 1 39 ? -7.039 -17 0.15 1 98.88 39 THR B CA 1
ATOM 2825 C C . THR B 1 39 ? -8.523 -17.203 0.432 1 98.88 39 THR B C 1
ATOM 2827 O O . THR B 1 39 ? -9.359 -16.375 0.084 1 98.88 39 THR B O 1
ATOM 2830 N N . PRO B 1 40 ? -8.852 -18.312 1.073 1 98.81 40 PRO B N 1
ATOM 2831 C CA . PRO B 1 40 ? -10.25 -18.531 1.429 1 98.81 40 PRO B CA 1
ATOM 2832 C C . PRO B 1 40 ? -10.68 -17.734 2.658 1 98.81 40 PRO B C 1
ATOM 2834 O O . PRO B 1 40 ? -9.891 -17.562 3.592 1 98.81 40 PRO B O 1
ATOM 2837 N N . PHE B 1 41 ? -11.914 -17.312 2.598 1 98.69 41 PHE B N 1
ATOM 2838 C CA . PHE B 1 41 ? -12.445 -16.547 3.719 1 98.69 41 PHE B CA 1
ATOM 2839 C C . PHE B 1 41 ? -13.75 -17.156 4.215 1 98.69 41 PHE B C 1
ATOM 2841 O O . PHE B 1 41 ? -14.531 -17.688 3.426 1 98.69 41 PHE B O 1
ATOM 2848 N N . ASN B 1 42 ? -13.953 -17.016 5.527 1 98.25 42 ASN B N 1
ATOM 2849 C CA . ASN B 1 42 ? -15.25 -17.312 6.121 1 98.25 42 ASN B CA 1
ATOM 2850 C C . ASN B 1 42 ? -16.234 -16.172 5.879 1 98.25 42 ASN B C 1
ATOM 2852 O O . ASN B 1 42 ? -15.859 -15.094 5.418 1 98.25 42 ASN B O 1
ATOM 2856 N N . ASP B 1 43 ? -17.484 -16.422 6.203 1 96.5 43 ASP B N 1
ATOM 2857 C CA . ASP B 1 43 ? -18.531 -15.414 5.992 1 96.5 43 ASP B CA 1
ATOM 2858 C C . ASP B 1 43 ? -18.281 -14.172 6.844 1 96.5 43 ASP B C 1
ATOM 2860 O O . ASP B 1 43 ? -18.688 -13.07 6.477 1 96.5 43 ASP B O 1
ATOM 2864 N N . ASP B 1 44 ? -17.547 -14.375 7.922 1 94.88 44 ASP B N 1
ATOM 2865 C CA . ASP B 1 44 ? -17.297 -13.258 8.828 1 94.88 44 ASP B CA 1
ATOM 2866 C C . ASP B 1 44 ? -16.047 -12.484 8.422 1 94.88 44 ASP B C 1
ATOM 2868 O O . ASP B 1 44 ? -15.648 -11.547 9.109 1 94.88 44 ASP B O 1
ATOM 2872 N N . GLY B 1 45 ? -15.375 -12.906 7.402 1 95 45 GLY B N 1
ATOM 2873 C CA . GLY B 1 45 ? -14.227 -12.172 6.887 1 95 45 GLY B CA 1
ATOM 2874 C C . GLY B 1 45 ? -12.898 -12.734 7.371 1 95 45 GLY B C 1
ATOM 2875 O O . GLY B 1 45 ? -11.836 -12.32 6.906 1 95 45 GLY B O 1
ATOM 2876 N N . SER B 1 46 ? -13.008 -13.672 8.305 1 97.56 46 SER B N 1
ATOM 2877 C CA . SER B 1 46 ? -11.766 -14.305 8.742 1 97.56 46 SER B CA 1
ATOM 2878 C C . SER B 1 46 ? -11.25 -15.289 7.695 1 97.56 46 SER B C 1
ATOM 2880 O O . SER B 1 46 ? -12.023 -15.766 6.855 1 97.56 46 SER B O 1
ATOM 2882 N N . VAL B 1 47 ? -10.016 -15.602 7.742 1 98.69 47 VAL B N 1
ATOM 2883 C CA . VAL B 1 47 ? -9.438 -16.531 6.781 1 98.69 47 VAL B CA 1
ATOM 2884 C C . VAL B 1 47 ? -9.898 -17.953 7.098 1 98.69 47 VAL B C 1
ATOM 2886 O O . VAL B 1 47 ? -9.914 -18.375 8.258 1 98.69 47 VAL B O 1
ATOM 2889 N N . ASN B 1 48 ? -10.266 -18.688 6.105 1 98.75 48 ASN B N 1
ATOM 2890 C CA . ASN B 1 48 ? -10.688 -20.094 6.219 1 98.75 48 ASN B CA 1
ATOM 2891 C C . ASN B 1 48 ? -9.523 -21.047 6.012 1 98.75 48 ASN B C 1
ATOM 2893 O O . ASN B 1 48 ? -9.438 -21.719 4.98 1 98.75 48 ASN B O 1
ATOM 2897 N N . TYR B 1 49 ? -8.75 -21.203 7.051 1 98.75 49 TYR B N 1
ATOM 2898 C CA . TYR B 1 49 ? -7.559 -22.031 6.965 1 98.75 49 TYR B CA 1
ATOM 2899 C C . TYR B 1 49 ? -7.93 -23.5 6.82 1 98.75 49 TYR B C 1
ATOM 2901 O O . TYR B 1 49 ? -7.156 -24.297 6.277 1 98.75 49 TYR B O 1
ATOM 2909 N N . LYS B 1 50 ? -9.062 -23.906 7.223 1 98.31 50 LYS B N 1
ATOM 2910 C CA . LYS B 1 50 ? -9.477 -25.312 7.352 1 98.31 50 LYS B CA 1
ATOM 2911 C C . LYS B 1 50 ? -9.586 -25.984 5.984 1 98.31 50 LYS B C 1
ATOM 2913 O O . LYS B 1 50 ? -9.406 -27.188 5.863 1 98.31 50 LYS B O 1
ATOM 2918 N N . VAL B 1 51 ? -9.797 -25.25 4.961 1 98.56 51 VAL B N 1
ATOM 2919 C CA . VAL B 1 51 ? -10.07 -25.828 3.65 1 98.56 51 VAL B CA 1
ATOM 2920 C C . VAL B 1 51 ? -8.766 -26.016 2.887 1 98.56 51 VAL B C 1
ATOM 2922 O O . VAL B 1 51 ? -8.727 -26.719 1.876 1 98.56 51 VAL B O 1
ATOM 2925 N N . ILE B 1 52 ? -7.676 -25.5 3.332 1 98.75 52 ILE B N 1
ATOM 2926 C CA . ILE B 1 52 ? -6.422 -25.406 2.598 1 98.75 52 ILE B CA 1
ATOM 2927 C C . ILE B 1 52 ? -5.887 -26.812 2.303 1 98.75 52 ILE B C 1
ATOM 2929 O O . ILE B 1 52 ? -5.473 -27.094 1.177 1 98.75 52 ILE B O 1
ATOM 2933 N N . PRO B 1 53 ? -5.957 -27.766 3.238 1 98.75 53 PRO B N 1
ATOM 2934 C CA . PRO B 1 53 ? -5.473 -29.109 2.91 1 98.75 53 PRO B CA 1
ATOM 2935 C C . PRO B 1 53 ? -6.242 -29.75 1.757 1 98.75 53 PRO B C 1
ATOM 2937 O O . PRO B 1 53 ? -5.648 -30.438 0.921 1 98.75 53 PRO B O 1
ATOM 2940 N N . LYS B 1 54 ? -7.504 -29.516 1.691 1 98.25 54 LYS B N 1
ATOM 2941 C CA . LYS B 1 54 ? -8.312 -30.062 0.607 1 98.25 54 LYS B CA 1
ATOM 2942 C C . LYS B 1 54 ? -7.938 -29.438 -0.732 1 98.25 54 LYS B C 1
ATOM 2944 O O . LYS B 1 54 ? -7.855 -30.125 -1.748 1 98.25 54 LYS B O 1
ATOM 2949 N N . ILE B 1 55 ? -7.688 -28.172 -0.722 1 98.44 55 ILE B N 1
ATOM 2950 C CA . ILE B 1 55 ? -7.297 -27.469 -1.936 1 98.44 55 ILE B CA 1
ATOM 2951 C C . ILE B 1 55 ? -5.93 -27.953 -2.402 1 98.44 55 ILE B C 1
ATOM 2953 O O . ILE B 1 55 ? -5.719 -28.188 -3.596 1 98.44 55 ILE B O 1
ATOM 2957 N N . ALA B 1 56 ? -5.035 -28.109 -1.468 1 98.75 56 ALA B N 1
ATOM 2958 C CA . ALA B 1 56 ? -3.701 -28.609 -1.794 1 98.75 56 ALA B CA 1
ATOM 2959 C C . ALA B 1 56 ? -3.771 -29.984 -2.451 1 98.75 56 ALA B C 1
ATOM 2961 O O . ALA B 1 56 ? -3.092 -30.234 -3.449 1 98.75 56 ALA B O 1
ATOM 2962 N N . THR B 1 57 ? -4.598 -30.812 -1.9 1 98.31 57 THR B N 1
ATOM 2963 C CA . THR B 1 57 ? -4.773 -32.156 -2.447 1 98.31 57 THR B CA 1
ATOM 2964 C C . THR B 1 57 ? -5.344 -32.094 -3.861 1 98.31 57 THR B C 1
ATOM 2966 O O . THR B 1 57 ? -4.863 -32.781 -4.762 1 98.31 57 THR B O 1
ATOM 2969 N N . TYR B 1 58 ? -6.293 -31.266 -4.004 1 97.06 58 TYR B N 1
ATOM 2970 C CA . TYR B 1 58 ? -6.902 -31.078 -5.312 1 97.06 58 TYR B CA 1
ATOM 2971 C C . TYR B 1 58 ? -5.859 -30.656 -6.344 1 97.06 58 TYR B C 1
ATOM 2973 O O . TYR B 1 58 ? -5.805 -31.219 -7.441 1 97.06 58 TYR B O 1
ATOM 2981 N N . LEU B 1 59 ? -5.074 -29.719 -6.031 1 98.31 59 LEU B N 1
ATOM 2982 C CA . LEU B 1 59 ? -4.086 -29.172 -6.957 1 98.31 59 LEU B CA 1
ATOM 2983 C C . LEU B 1 59 ? -3.025 -30.219 -7.293 1 98.31 59 LEU B C 1
ATOM 2985 O O . LEU B 1 59 ? -2.682 -30.406 -8.461 1 98.31 59 LEU B O 1
ATOM 2989 N N . LYS B 1 60 ? -2.562 -30.906 -6.25 1 98.19 60 LYS B N 1
ATOM 2990 C CA . LYS B 1 60 ? -1.547 -31.922 -6.488 1 98.19 60 LYS B CA 1
ATOM 2991 C C . LYS B 1 60 ? -2.094 -33.062 -7.359 1 98.19 60 LYS B C 1
ATOM 2993 O O . LYS B 1 60 ? -1.43 -33.5 -8.297 1 98.19 60 LYS B O 1
ATOM 2998 N N . TYR B 1 61 ? -3.258 -33.438 -7.008 1 96.94 61 TYR B N 1
ATOM 2999 C CA . TYR B 1 61 ? -3.891 -34.531 -7.742 1 96.94 61 TYR B CA 1
ATOM 3000 C C . TYR B 1 61 ? -4.059 -34.188 -9.211 1 96.94 61 TYR B C 1
ATOM 3002 O O . TYR B 1 61 ? -3.973 -35.031 -10.086 1 96.94 61 TYR B O 1
ATOM 3010 N N . ASN B 1 62 ? -4.199 -32.938 -9.469 1 96.5 62 ASN B N 1
ATOM 3011 C CA . ASN B 1 62 ? -4.426 -32.469 -10.844 1 96.5 62 ASN B CA 1
ATOM 3012 C C . ASN B 1 62 ? -3.139 -31.984 -11.492 1 96.5 62 ASN B C 1
ATOM 3014 O O . ASN B 1 62 ? -3.182 -31.203 -12.445 1 96.5 62 ASN B O 1
ATOM 3018 N N . GLY B 1 63 ? -2.027 -32.25 -10.938 1 97.31 63 GLY B N 1
ATOM 3019 C CA . GLY B 1 63 ? -0.763 -32.188 -11.656 1 97.31 63 GLY B CA 1
ATOM 3020 C C . GLY B 1 63 ? -0.008 -30.891 -11.398 1 97.31 63 GLY B C 1
ATOM 3021 O O . GLY B 1 63 ? 0.985 -30.609 -12.062 1 97.31 63 GLY B O 1
ATOM 3022 N N . ILE B 1 64 ? -0.425 -30.125 -10.453 1 98.06 64 ILE B N 1
ATOM 3023 C CA . ILE B 1 64 ? 0.228 -28.859 -10.148 1 98.06 64 I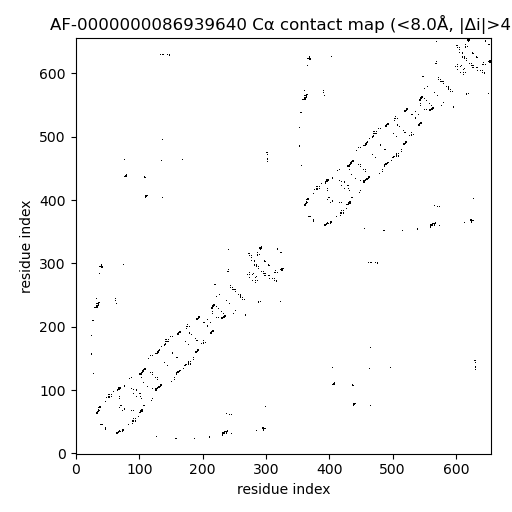LE B CA 1
ATOM 3024 C C . ILE B 1 64 ? 1.536 -29.109 -9.406 1 98.06 64 ILE B C 1
ATOM 3026 O O . ILE B 1 64 ? 1.598 -29.969 -8.531 1 98.06 64 ILE B O 1
ATOM 3030 N N . ASP B 1 65 ? 2.568 -28.328 -9.766 1 97.94 65 ASP B N 1
ATOM 3031 C CA . ASP B 1 65 ? 3.91 -28.547 -9.234 1 97.94 65 ASP B CA 1
ATOM 3032 C C . ASP B 1 65 ? 4.129 -27.781 -7.938 1 97.94 65 ASP B C 1
ATOM 3034 O O . ASP B 1 65 ? 4.922 -28.188 -7.09 1 97.94 65 ASP B O 1
ATOM 3038 N N . GLY B 1 66 ? 3.502 -26.688 -7.824 1 98.44 66 GLY B N 1
ATOM 3039 C CA . GLY B 1 66 ? 3.682 -25.844 -6.656 1 98.44 66 GLY B CA 1
ATOM 3040 C C . GLY B 1 66 ? 2.598 -24.781 -6.516 1 98.44 66 GLY B C 1
ATOM 3041 O O . GLY B 1 66 ? 1.726 -24.672 -7.379 1 98.44 66 GLY B O 1
ATOM 3042 N N . VAL B 1 67 ? 2.709 -24.094 -5.363 1 98.81 67 VAL B N 1
ATOM 3043 C CA . VAL B 1 67 ? 1.739 -23.047 -5.09 1 98.81 67 VAL B CA 1
ATOM 3044 C C . VAL B 1 67 ? 2.469 -21.734 -4.777 1 98.81 67 VAL B C 1
ATOM 3046 O O . VAL B 1 67 ? 3.564 -21.75 -4.207 1 98.81 67 VAL B O 1
ATOM 3049 N N . VAL B 1 68 ? 1.896 -20.641 -5.262 1 98.81 68 VAL B N 1
ATOM 3050 C CA . VAL B 1 68 ? 2.293 -19.297 -4.852 1 98.81 68 VAL B CA 1
ATOM 3051 C C . VAL B 1 68 ? 1.274 -18.734 -3.865 1 98.81 68 VAL B C 1
ATOM 3053 O O . VAL B 1 68 ? 0.126 -18.469 -4.23 1 98.81 68 VAL B O 1
ATOM 3056 N N . VAL B 1 69 ? 1.756 -18.5 -2.643 1 98.88 69 VAL B N 1
ATOM 3057 C CA . VAL B 1 69 ? 0.868 -18.172 -1.533 1 98.88 69 VAL B CA 1
ATOM 3058 C C . VAL B 1 69 ? 0.909 -16.672 -1.267 1 98.88 69 VAL B C 1
ATOM 3060 O O . VAL B 1 69 ? 1.985 -16.078 -1.234 1 98.88 69 VAL B O 1
ATOM 3063 N N . ALA B 1 70 ? -0.243 -16.078 -1.113 1 98.56 70 ALA B N 1
ATOM 3064 C CA . ALA B 1 70 ? -0.416 -14.672 -0.755 1 98.56 70 ALA B CA 1
ATOM 3065 C C . ALA B 1 70 ? -0.003 -13.758 -1.904 1 98.56 70 ALA B C 1
ATOM 3067 O O . ALA B 1 70 ? 0.396 -12.617 -1.682 1 98.56 70 ALA B O 1
ATOM 3068 N N . ASP B 1 71 ? -0.052 -14.297 -3.113 1 97.69 71 ASP B N 1
ATOM 3069 C CA . ASP B 1 71 ? 0.125 -13.461 -4.301 1 97.69 71 ASP B CA 1
ATOM 3070 C C . ASP B 1 71 ? -1.067 -12.531 -4.5 1 97.69 71 ASP B C 1
ATOM 3072 O O . ASP B 1 71 ? -1.949 -12.445 -3.643 1 97.69 71 ASP B O 1
ATOM 3076 N N . THR B 1 72 ? -1.056 -11.758 -5.59 1 96.69 72 THR B N 1
ATOM 3077 C CA . THR B 1 72 ? -2.1 -10.781 -5.867 1 96.69 72 THR B CA 1
ATOM 3078 C C . THR B 1 72 ? -3.471 -11.453 -5.918 1 96.69 72 THR B C 1
ATOM 3080 O O . THR B 1 72 ? -4.391 -11.055 -5.199 1 96.69 72 THR B O 1
ATOM 3083 N N . PRO B 1 73 ? -3.623 -12.562 -6.645 1 96.94 73 PRO B N 1
ATOM 3084 C CA . PRO B 1 73 ? -4.918 -13.242 -6.609 1 96.94 73 PRO B CA 1
ATOM 3085 C C . PRO B 1 73 ? -5.238 -13.828 -5.234 1 96.94 73 PRO B C 1
ATOM 3087 O O . PRO B 1 73 ? -6.414 -14 -4.891 1 96.94 73 PRO B O 1
ATOM 3090 N N . GLY B 1 74 ? -4.223 -14.117 -4.52 1 98.12 74 GLY B N 1
ATOM 3091 C CA . GLY B 1 74 ? -4.379 -14.641 -3.174 1 98.12 74 GLY B CA 1
ATOM 3092 C C . GLY B 1 74 ? -4.652 -13.562 -2.141 1 98.12 74 GLY B C 1
ATOM 3093 O O . GLY B 1 74 ? -4.758 -13.852 -0.947 1 98.12 74 GLY B O 1
ATOM 3094 N N . GLU B 1 75 ? -4.676 -12.32 -2.574 1 98.31 75 GLU B N 1
ATOM 3095 C CA . GLU B 1 75 ? -5.055 -11.172 -1.753 1 98.31 75 GLU B CA 1
ATOM 3096 C C . GLU B 1 75 ? -4.062 -10.953 -0.615 1 98.31 75 GLU B C 1
ATOM 3098 O O . GLU B 1 75 ? -4.43 -10.461 0.451 1 98.31 75 GLU B O 1
ATOM 3103 N N . GLY B 1 76 ? -2.84 -11.328 -0.797 1 98.31 76 GLY B N 1
ATOM 3104 C CA . GLY B 1 76 ? -1.787 -11.133 0.188 1 98.31 76 GLY B CA 1
ATOM 3105 C C . GLY B 1 76 ? -1.71 -9.711 0.71 1 98.31 76 GLY B C 1
ATOM 3106 O O . GLY B 1 76 ? -1.747 -9.492 1.921 1 98.31 76 GLY B O 1
ATOM 3107 N N . PRO B 1 77 ? -1.673 -8.75 -0.162 1 97.88 77 PRO B N 1
ATOM 3108 C CA . PRO B 1 77 ? -1.567 -7.352 0.257 1 97.88 77 PRO B CA 1
ATOM 3109 C C . PRO B 1 77 ? -2.785 -6.879 1.047 1 97.88 77 PRO B C 1
ATOM 3111 O O . PRO B 1 77 ? -2.781 -5.77 1.59 1 97.88 77 PRO B O 1
ATOM 3114 N N . ASN B 1 78 ? -3.777 -7.676 1.126 1 97.44 78 ASN B N 1
ATOM 3115 C CA . ASN B 1 78 ? -4.98 -7.32 1.867 1 97.44 78 ASN B CA 1
ATOM 3116 C C . ASN B 1 78 ? -5.086 -8.102 3.174 1 97.44 78 ASN B C 1
ATOM 3118 O O . ASN B 1 78 ? -6.145 -8.125 3.805 1 97.44 78 ASN B O 1
ATOM 3122 N N . LEU B 1 79 ? -4.066 -8.781 3.57 1 98.38 79 LEU B N 1
ATOM 3123 C CA . LEU B 1 79 ? -3.988 -9.508 4.832 1 98.38 79 LEU B CA 1
ATOM 3124 C C . LEU B 1 79 ? -3.104 -8.766 5.832 1 98.38 79 LEU B C 1
ATOM 3126 O O . LEU B 1 79 ? -2.211 -8.016 5.434 1 98.38 79 LEU B O 1
ATOM 3130 N N . ASN B 1 80 ? -3.396 -8.953 7.113 1 97.31 80 ASN B N 1
ATOM 3131 C CA . ASN B 1 80 ? -2.449 -8.453 8.109 1 97.31 80 ASN B CA 1
ATOM 3132 C C . ASN B 1 80 ? -1.309 -9.445 8.336 1 97.31 80 ASN B C 1
ATOM 3134 O O . ASN B 1 80 ? -1.316 -10.547 7.785 1 97.31 80 ASN B O 1
ATOM 3138 N N . LEU B 1 81 ? -0.367 -9.047 9.102 1 98.19 81 LEU B N 1
ATOM 3139 C CA . LEU B 1 81 ? 0.846 -9.82 9.328 1 98.19 81 LEU B CA 1
ATOM 3140 C C . LEU B 1 81 ? 0.51 -11.195 9.898 1 98.19 81 LEU B C 1
ATOM 3142 O O . LEU B 1 81 ? 1.021 -12.211 9.422 1 98.19 81 LEU B O 1
ATOM 3146 N N . CYS B 1 82 ? -0.344 -11.266 10.852 1 98.19 82 CYS B N 1
ATOM 3147 C CA . CYS B 1 82 ? -0.693 -12.523 11.508 1 98.19 82 CYS B CA 1
ATOM 3148 C C . CYS B 1 82 ? -1.412 -13.461 10.547 1 98.19 82 CYS B C 1
ATOM 3150 O O . CYS B 1 82 ? -1.12 -14.656 10.508 1 98.19 82 CYS B O 1
ATOM 3152 N N . GLU B 1 83 ? -2.295 -12.906 9.828 1 98.69 83 GLU B N 1
ATOM 3153 C CA . GLU B 1 83 ? -3.02 -13.703 8.844 1 98.69 83 GLU B CA 1
ATOM 3154 C C . GLU B 1 83 ? -2.068 -14.297 7.809 1 98.69 83 GLU B C 1
ATOM 3156 O O . GLU B 1 83 ? -2.191 -15.469 7.445 1 98.69 83 GLU B O 1
ATOM 3161 N N . THR B 1 84 ? -1.169 -13.477 7.336 1 98.81 84 THR B N 1
ATOM 3162 C CA . THR B 1 84 ? -0.244 -13.93 6.301 1 98.81 84 THR B CA 1
ATOM 3163 C C . THR B 1 84 ? 0.656 -15.039 6.832 1 98.81 84 THR B C 1
ATOM 3165 O O . THR B 1 84 ? 0.875 -16.047 6.156 1 98.81 84 THR B O 1
ATOM 3168 N N . LYS B 1 85 ? 1.166 -14.844 8.023 1 98.81 85 LYS B N 1
ATOM 3169 C CA . LYS B 1 85 ? 2.02 -15.867 8.617 1 98.81 85 LYS B CA 1
ATOM 3170 C C . LYS B 1 85 ? 1.271 -17.188 8.766 1 98.81 85 LYS B C 1
ATOM 3172 O O . LYS B 1 85 ? 1.785 -18.25 8.383 1 98.81 85 LYS B O 1
ATOM 3177 N N . LYS B 1 86 ? 0.086 -17.125 9.258 1 98.88 86 LYS B N 1
ATOM 3178 C CA . LYS B 1 86 ? -0.706 -18.328 9.445 1 98.88 86 LYS B CA 1
ATOM 3179 C C . LYS B 1 86 ? -1.052 -18.969 8.109 1 98.88 86 LYS B C 1
ATOM 3181 O O . LYS B 1 86 ? -1.12 -20.203 8 1 98.88 86 LYS B O 1
ATOM 3186 N N . LEU B 1 87 ? -1.289 -18.172 7.133 1 98.94 87 LEU B N 1
ATOM 3187 C CA . LEU B 1 87 ? -1.558 -18.672 5.789 1 98.94 87 LEU B CA 1
ATOM 3188 C C . LEU B 1 87 ? -0.359 -19.438 5.246 1 98.94 87 LEU B C 1
ATOM 3190 O O . LEU B 1 87 ? -0.516 -20.531 4.688 1 98.94 87 LEU B O 1
ATOM 3194 N N . LEU B 1 88 ? 0.797 -18.859 5.426 1 98.88 88 LEU B N 1
ATOM 3195 C CA . LEU B 1 88 ? 2.023 -19.531 4.996 1 98.88 88 LEU B CA 1
ATOM 3196 C C . LEU B 1 88 ? 2.219 -20.844 5.734 1 98.88 88 LEU B C 1
ATOM 3198 O O . LEU B 1 88 ? 2.572 -21.859 5.125 1 98.88 88 LEU B O 1
ATOM 3202 N N . ASP B 1 89 ? 1.938 -20.797 7.008 1 98.75 89 ASP B N 1
ATOM 3203 C CA . ASP B 1 89 ? 2.018 -22.016 7.809 1 98.75 89 ASP B CA 1
ATOM 3204 C C . ASP B 1 89 ? 1.08 -23.094 7.266 1 98.75 89 ASP B C 1
ATOM 3206 O O . ASP B 1 89 ? 1.481 -24.234 7.094 1 98.75 89 ASP B O 1
ATOM 3210 N N . SER B 1 90 ? -0.089 -22.734 7.008 1 98.88 90 SER B N 1
ATOM 3211 C CA . SER B 1 90 ? -1.124 -23.672 6.578 1 98.88 90 SER B CA 1
ATOM 3212 C C . SER B 1 90 ? -0.775 -24.312 5.234 1 98.88 90 SER B C 1
ATOM 3214 O O . SER B 1 90 ? -0.9 -25.516 5.066 1 98.88 90 SER B O 1
ATOM 3216 N N . TRP B 1 91 ? -0.333 -23.516 4.324 1 98.88 91 TRP B N 1
ATOM 3217 C CA . TRP B 1 91 ? -0.011 -24.031 2.994 1 98.88 91 TRP B CA 1
ATOM 3218 C C . TRP B 1 91 ? 1.252 -24.875 3.031 1 98.88 91 TRP B C 1
ATOM 3220 O O . TRP B 1 91 ? 1.349 -25.891 2.326 1 98.88 91 TRP B O 1
ATOM 3230 N N . THR B 1 92 ? 2.234 -24.453 3.805 1 98.69 92 THR B N 1
ATOM 3231 C CA . THR B 1 92 ? 3.457 -25.234 3.928 1 98.69 92 THR B CA 1
ATOM 3232 C C . THR B 1 92 ? 3.164 -26.594 4.555 1 98.69 92 THR B C 1
ATOM 3234 O O . THR B 1 92 ? 3.631 -27.625 4.059 1 98.69 92 THR B O 1
ATOM 3237 N N . THR B 1 93 ? 2.367 -26.578 5.586 1 98.62 93 THR B N 1
ATOM 3238 C CA . THR B 1 93 ? 2.01 -27.812 6.285 1 98.62 93 THR B CA 1
ATOM 3239 C C . THR B 1 93 ? 1.201 -28.734 5.379 1 98.62 93 THR B C 1
ATOM 3241 O O . THR B 1 93 ? 1.402 -29.953 5.387 1 98.62 93 THR B O 1
ATOM 3244 N N . ALA B 1 94 ? 0.361 -28.203 4.543 1 98.75 94 ALA B N 1
ATOM 3245 C CA . ALA B 1 94 ? -0.534 -29 3.701 1 98.75 94 ALA B CA 1
ATOM 3246 C C . ALA B 1 94 ? 0.165 -29.438 2.416 1 98.75 94 ALA B C 1
ATOM 3248 O O . ALA B 1 94 ? -0.04 -30.562 1.941 1 98.75 94 ALA B O 1
ATOM 3249 N N . GLY B 1 95 ? 0.951 -28.578 1.865 1 98.44 95 GLY B N 1
ATOM 3250 C CA . GLY B 1 95 ? 1.455 -28.766 0.513 1 98.44 95 GLY B CA 1
ATOM 3251 C C . GLY B 1 95 ? 2.736 -29.578 0.458 1 98.44 95 GLY B C 1
ATOM 3252 O O . GLY B 1 95 ? 2.889 -30.438 -0.403 1 98.44 95 GLY B O 1
ATOM 3253 N N . ARG B 1 96 ? 3.609 -29.375 1.344 1 97.12 96 ARG B N 1
ATOM 3254 C CA . ARG B 1 96 ? 4.945 -29.969 1.267 1 97.12 96 ARG B CA 1
ATOM 3255 C C . ARG B 1 96 ? 4.887 -31.484 1.335 1 97.12 96 ARG B C 1
ATOM 3257 O O . ARG B 1 96 ? 5.543 -32.156 0.549 1 97.12 96 ARG B O 1
ATOM 3264 N N . PRO B 1 97 ? 4.082 -32.031 2.26 1 98.25 97 PRO B N 1
ATOM 3265 C CA . PRO B 1 97 ? 4.012 -33.5 2.318 1 98.25 97 PRO B CA 1
ATOM 3266 C C . PRO B 1 97 ? 3.477 -34.125 1.029 1 98.25 97 PRO B C 1
ATOM 3268 O O . PRO B 1 97 ? 3.752 -35.281 0.739 1 98.25 97 PRO B O 1
ATOM 3271 N N . LEU B 1 98 ? 2.771 -33.344 0.249 1 98.31 98 LEU B N 1
ATOM 3272 C CA . LEU B 1 98 ? 2.213 -33.812 -1.01 1 98.31 98 LEU B CA 1
ATOM 3273 C C . LEU B 1 98 ? 3.211 -33.656 -2.148 1 98.31 98 LEU B C 1
ATOM 3275 O O . LEU B 1 98 ? 2.957 -34.094 -3.273 1 98.31 98 LEU B O 1
ATOM 3279 N N . GLY B 1 99 ? 4.277 -32.938 -1.831 1 97.44 99 GLY B N 1
ATOM 3280 C CA . GLY B 1 99 ? 5.289 -32.688 -2.85 1 97.44 99 GLY B CA 1
ATOM 3281 C C . GLY B 1 99 ? 5.105 -31.375 -3.578 1 97.44 99 GLY B C 1
ATOM 3282 O O . GLY B 1 99 ? 5.793 -31.109 -4.566 1 97.44 99 GLY B O 1
ATOM 3283 N N . LEU B 1 100 ? 4.23 -30.562 -3.113 1 98.19 100 LEU B N 1
ATOM 3284 C CA . LEU B 1 100 ? 4.07 -29.234 -3.695 1 98.19 100 LEU B CA 1
ATOM 3285 C C . LEU B 1 100 ? 5.188 -28.297 -3.232 1 98.19 100 LEU B C 1
ATOM 3287 O O . LEU B 1 100 ? 5.492 -28.234 -2.041 1 98.19 100 LEU B O 1
ATOM 3291 N N . LYS B 1 101 ? 5.805 -27.609 -4.16 1 98.12 101 LYS B N 1
ATOM 3292 C CA . LYS B 1 101 ? 6.664 -26.5 -3.793 1 98.12 101 LYS B CA 1
ATOM 3293 C C . LYS B 1 101 ? 5.84 -25.312 -3.289 1 98.12 101 LYS B C 1
ATOM 3295 O O . LYS B 1 101 ? 4.711 -25.094 -3.736 1 98.12 101 LYS B O 1
ATOM 3300 N N . VAL B 1 102 ? 6.434 -24.578 -2.355 1 98.44 102 VAL B N 1
ATOM 3301 C CA . VAL B 1 102 ? 5.711 -23.453 -1.79 1 98.44 102 VAL B CA 1
ATOM 3302 C C . VAL B 1 102 ? 6.523 -22.172 -1.989 1 98.44 102 VAL B C 1
ATOM 3304 O O . VAL B 1 102 ? 7.621 -22.031 -1.445 1 98.44 102 VAL B O 1
ATOM 3307 N N . VAL B 1 103 ? 6.012 -21.266 -2.791 1 98.62 103 VAL B N 1
ATOM 3308 C CA . VAL B 1 103 ? 6.555 -19.922 -2.965 1 98.62 103 VAL B CA 1
ATOM 3309 C C . VAL B 1 103 ? 5.742 -18.922 -2.146 1 98.62 103 VAL B C 1
ATOM 3311 O O . VAL B 1 103 ? 4.516 -18.875 -2.26 1 98.62 103 VAL B O 1
ATOM 3314 N N . ALA B 1 104 ? 6.434 -18.188 -1.315 1 98.75 104 ALA B N 1
ATOM 3315 C CA . ALA B 1 104 ? 5.77 -17.219 -0.447 1 98.75 104 ALA B CA 1
ATOM 3316 C C . ALA B 1 104 ? 5.906 -15.805 -0.999 1 98.75 104 ALA B C 1
ATOM 3318 O O . ALA B 1 104 ? 7.016 -15.266 -1.094 1 98.75 104 ALA B O 1
ATOM 3319 N N . GLN B 1 105 ? 4.801 -15.258 -1.356 1 98.56 105 GLN B N 1
ATOM 3320 C CA . GLN B 1 105 ? 4.898 -13.836 -1.65 1 98.56 105 GLN B CA 1
ATOM 3321 C C . GLN B 1 105 ? 4.918 -13.008 -0.367 1 98.56 105 GLN B C 1
ATOM 3323 O O . GLN B 1 105 ? 4.086 -13.211 0.521 1 98.56 105 GLN B O 1
ATOM 3328 N N . ILE B 1 106 ? 5.852 -12.172 -0.433 1 97.75 106 ILE B N 1
ATOM 3329 C CA . ILE B 1 106 ? 5.93 -11.156 0.614 1 97.75 106 ILE B CA 1
ATOM 3330 C C . ILE B 1 106 ? 5.922 -9.766 -0.013 1 97.75 106 ILE B C 1
ATOM 3332 O O . ILE B 1 106 ? 6.344 -9.594 -1.16 1 97.75 106 ILE B O 1
ATOM 3336 N N . GLY B 1 107 ? 5.297 -8.82 0.662 1 95.38 107 GLY B N 1
ATOM 3337 C CA . GLY B 1 107 ? 5.262 -7.457 0.15 1 95.38 107 GLY B CA 1
ATOM 3338 C C . GLY B 1 107 ? 3.855 -6.934 -0.063 1 95.38 107 GLY B C 1
ATOM 3339 O O . GLY B 1 107 ? 2.889 -7.508 0.442 1 95.38 107 GLY B O 1
ATOM 3340 N N . GLY B 1 108 ? 3.805 -5.742 -0.771 1 96 108 GLY B N 1
ATOM 3341 C CA . GLY B 1 108 ? 2.531 -5.043 -0.826 1 96 108 GLY B CA 1
ATOM 3342 C C . GLY B 1 108 ? 2.156 -4.383 0.488 1 96 108 GLY B C 1
ATOM 3343 O O . GLY B 1 108 ? 0.977 -4.152 0.759 1 96 108 GLY B O 1
ATOM 3344 N N . SER B 1 109 ? 3.146 -4.227 1.301 1 96.31 109 SER B N 1
ATOM 3345 C CA . SER B 1 109 ? 3.006 -3.639 2.629 1 96.31 109 SER B CA 1
ATOM 3346 C C . SER B 1 109 ? 4.207 -2.768 2.979 1 96.31 109 SER B C 1
ATOM 3348 O O . SER B 1 109 ? 5.098 -2.566 2.148 1 96.31 109 SER B O 1
ATOM 3350 N N . ALA B 1 110 ? 4.172 -2.242 4.145 1 96.62 110 ALA B N 1
ATOM 3351 C CA . ALA B 1 110 ? 5.281 -1.428 4.633 1 96.62 110 ALA B CA 1
ATOM 3352 C C . ALA B 1 110 ? 6.547 -2.268 4.801 1 96.62 110 ALA B C 1
ATOM 3354 O O . ALA B 1 110 ? 6.469 -3.477 5.027 1 96.62 110 ALA B O 1
ATOM 3355 N N . LEU B 1 111 ? 7.668 -1.606 4.766 1 97.12 111 LEU B N 1
ATOM 3356 C CA . LEU B 1 111 ? 8.969 -2.271 4.75 1 97.12 111 LEU B CA 1
ATOM 3357 C C . LEU B 1 111 ? 9.133 -3.158 5.98 1 97.12 111 LEU B C 1
ATOM 3359 O O . LEU B 1 111 ? 9.555 -4.312 5.867 1 97.12 111 LEU B O 1
ATOM 3363 N N . PRO B 1 112 ? 8.805 -2.703 7.184 1 97.62 112 PRO B N 1
ATOM 3364 C CA . PRO B 1 112 ? 9.016 -3.578 8.336 1 97.62 112 PRO B CA 1
ATOM 3365 C C . PRO B 1 112 ? 8.188 -4.859 8.266 1 97.62 112 PRO B C 1
ATOM 3367 O O . PRO B 1 112 ? 8.617 -5.902 8.766 1 97.62 112 PRO B O 1
ATOM 3370 N N . VAL B 1 113 ? 7.066 -4.777 7.66 1 98.19 113 VAL B N 1
ATOM 3371 C CA . VAL B 1 113 ? 6.219 -5.953 7.504 1 98.19 113 VAL B CA 1
ATOM 3372 C C . VAL B 1 113 ? 6.84 -6.91 6.492 1 98.19 113 VAL B C 1
ATOM 3374 O O . VAL B 1 113 ? 6.879 -8.125 6.719 1 98.19 113 VAL B O 1
ATOM 3377 N N . ILE B 1 114 ? 7.324 -6.336 5.434 1 98.44 114 ILE B N 1
ATOM 3378 C CA . ILE B 1 114 ? 7.992 -7.133 4.41 1 98.44 114 ILE B CA 1
ATOM 3379 C C . ILE B 1 114 ? 9.164 -7.887 5.031 1 98.44 114 ILE B C 1
ATOM 3381 O O . ILE B 1 114 ? 9.328 -9.094 4.812 1 98.44 114 ILE B O 1
ATOM 3385 N N . ILE B 1 115 ? 9.93 -7.199 5.824 1 98.38 115 ILE B N 1
ATOM 3386 C CA . ILE B 1 115 ? 11.109 -7.781 6.449 1 98.38 115 ILE B CA 1
ATOM 3387 C C . ILE B 1 115 ? 10.695 -8.875 7.43 1 98.38 115 ILE B C 1
ATOM 3389 O O . ILE B 1 115 ? 11.297 -9.953 7.465 1 98.38 115 ILE B O 1
ATOM 3393 N N . SER B 1 116 ? 9.672 -8.609 8.18 1 98.56 116 SER B N 1
ATOM 3394 C CA . SER B 1 116 ? 9.164 -9.602 9.125 1 98.56 116 SER B CA 1
ATOM 3395 C C . SER B 1 116 ? 8.703 -10.859 8.414 1 98.56 116 SER B C 1
ATOM 3397 O O . SER B 1 116 ? 9 -11.977 8.852 1 98.56 116 SER B O 1
ATOM 3399 N N . LEU B 1 117 ? 8.055 -10.703 7.355 1 98.81 117 LEU B N 1
ATOM 3400 C CA . LEU B 1 117 ? 7.547 -11.844 6.602 1 98.81 117 LEU B CA 1
ATOM 3401 C C . LEU B 1 117 ? 8.688 -12.609 5.941 1 98.81 117 LEU B C 1
ATOM 3403 O O . LEU B 1 117 ? 8.641 -13.844 5.844 1 98.81 117 LEU B O 1
ATOM 3407 N N . ALA B 1 118 ? 9.648 -11.867 5.477 1 98.69 118 ALA B N 1
ATOM 3408 C CA . ALA B 1 118 ? 10.82 -12.523 4.891 1 98.69 118 ALA B CA 1
ATOM 3409 C C . ALA B 1 118 ? 11.5 -13.438 5.906 1 98.69 118 ALA B C 1
ATOM 3411 O O . ALA B 1 118 ? 11.797 -14.594 5.605 1 98.69 118 ALA B O 1
ATOM 3412 N N . LYS B 1 119 ? 11.719 -12.914 7.078 1 98.69 119 LYS B N 1
ATOM 3413 C CA . LYS B 1 119 ? 12.336 -13.703 8.141 1 98.69 119 LYS B CA 1
ATOM 3414 C C . LYS B 1 119 ? 11.492 -14.922 8.484 1 98.69 119 LYS B C 1
ATOM 3416 O O . LYS B 1 119 ? 12.031 -16.016 8.664 1 98.69 119 LYS B O 1
ATOM 3421 N N . TYR B 1 120 ? 10.242 -14.719 8.547 1 98.75 120 TYR B N 1
ATOM 3422 C CA . TYR B 1 120 ? 9.336 -15.797 8.906 1 98.75 120 TYR B CA 1
ATOM 3423 C C . TYR B 1 120 ? 9.352 -16.891 7.848 1 98.75 120 TYR B C 1
ATOM 3425 O O . TYR B 1 120 ? 9.422 -18.078 8.18 1 98.75 120 TYR B O 1
ATOM 3433 N N . ALA B 1 121 ? 9.289 -16.484 6.605 1 98.56 121 ALA B N 1
ATOM 3434 C CA . ALA B 1 121 ? 9.305 -17.422 5.496 1 98.56 121 ALA B CA 1
ATOM 3435 C C . ALA B 1 121 ? 10.602 -18.234 5.48 1 98.56 121 ALA B C 1
ATOM 3437 O O . ALA B 1 121 ? 10.602 -19.422 5.148 1 98.56 121 ALA B O 1
ATOM 3438 N N . ALA B 1 122 ? 11.688 -17.594 5.793 1 98.06 122 ALA B N 1
ATOM 3439 C CA . ALA B 1 122 ? 12.977 -18.266 5.871 1 98.06 122 ALA B CA 1
ATOM 3440 C C . ALA B 1 122 ? 12.961 -19.344 6.965 1 98.06 122 ALA B C 1
ATOM 3442 O O . ALA B 1 122 ? 13.477 -20.438 6.77 1 98.06 122 ALA B O 1
ATOM 3443 N N . ASN B 1 123 ? 12.367 -18.953 8.07 1 97.94 123 ASN B N 1
ATOM 3444 C CA . ASN B 1 123 ? 12.266 -19.906 9.172 1 97.94 123 ASN B CA 1
ATOM 3445 C C . ASN B 1 123 ? 11.398 -21.109 8.789 1 97.94 123 ASN B C 1
ATOM 3447 O O . ASN B 1 123 ? 11.648 -22.234 9.242 1 97.94 123 ASN B O 1
ATOM 3451 N N . LEU B 1 124 ? 10.406 -20.859 7.945 1 97.44 124 LEU B N 1
ATOM 3452 C CA . LEU B 1 124 ? 9.523 -21.922 7.473 1 97.44 124 LEU B CA 1
ATOM 3453 C C . LEU B 1 124 ? 10.203 -22.75 6.383 1 97.44 124 LEU B C 1
ATOM 3455 O O . LEU B 1 124 ? 9.727 -23.828 6.027 1 97.44 124 LEU B O 1
ATOM 3459 N N . GLN B 1 125 ? 11.234 -22.172 5.824 1 96 125 GLN B N 1
ATOM 3460 C CA . GLN B 1 125 ? 12 -22.812 4.754 1 96 125 GLN B CA 1
ATOM 3461 C C . GLN B 1 125 ? 11.133 -23.047 3.521 1 96 125 GLN B C 1
ATOM 3463 O O . GLN B 1 125 ? 11.117 -24.141 2.961 1 96 125 GLN B O 1
ATOM 3468 N N . VAL B 1 126 ? 10.406 -22.062 3.166 1 97.81 126 VAL B N 1
ATOM 3469 C CA . VAL B 1 126 ? 9.688 -22.141 1.896 1 97.81 126 VAL B CA 1
ATOM 3470 C C . VAL B 1 126 ? 10.688 -22.266 0.747 1 97.81 126 VAL B C 1
ATOM 3472 O O . VAL B 1 126 ? 11.898 -22.156 0.951 1 97.81 126 VAL B O 1
ATOM 3475 N N . ASP B 1 127 ? 10.188 -22.531 -0.395 1 97.38 127 ASP B N 1
ATOM 3476 C CA . ASP B 1 127 ? 11.078 -22.828 -1.511 1 97.38 127 ASP B CA 1
ATOM 3477 C C . ASP B 1 127 ? 11.641 -21.562 -2.133 1 97.38 127 ASP B C 1
ATOM 3479 O O . ASP B 1 127 ? 12.734 -21.562 -2.697 1 97.38 127 ASP B O 1
ATOM 3483 N N . ALA B 1 128 ? 10.914 -20.484 -2.08 1 98.06 128 ALA B N 1
ATOM 3484 C CA . ALA B 1 128 ? 11.352 -19.188 -2.602 1 98.06 128 ALA B CA 1
ATOM 3485 C C . ALA B 1 128 ? 10.477 -18.062 -2.078 1 98.06 128 ALA B C 1
ATOM 3487 O O . ALA B 1 128 ? 9.375 -18.297 -1.579 1 98.06 128 ALA B O 1
ATOM 3488 N N . LEU B 1 129 ? 11.039 -16.875 -2.211 1 98.44 129 LEU B N 1
ATOM 3489 C CA . LEU B 1 129 ? 10.281 -15.664 -1.948 1 98.44 129 LEU B CA 1
ATOM 3490 C C . LEU B 1 129 ? 9.891 -14.977 -3.25 1 98.44 129 LEU B C 1
ATOM 3492 O O . LEU B 1 129 ? 10.711 -14.844 -4.164 1 98.44 129 LEU B O 1
ATOM 3496 N N . LEU B 1 130 ? 8.656 -14.695 -3.336 1 98.69 130 LEU B N 1
ATOM 3497 C CA . LEU B 1 130 ? 8.18 -13.75 -4.34 1 98.69 130 LEU B CA 1
ATOM 3498 C C . LEU B 1 130 ? 7.953 -12.375 -3.725 1 98.69 130 LEU B C 1
ATOM 3500 O O . LEU B 1 130 ? 7.133 -12.219 -2.816 1 98.69 130 LEU 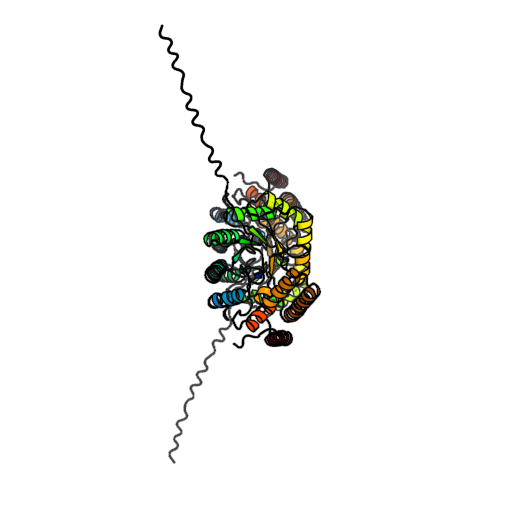B O 1
ATOM 3504 N N . VAL B 1 131 ? 8.609 -11.336 -4.238 1 98.69 131 VAL B N 1
ATOM 3505 C CA . VAL B 1 131 ? 8.641 -10.078 -3.506 1 98.69 131 VAL B CA 1
ATOM 3506 C C . VAL B 1 131 ? 7.895 -9 -4.293 1 98.69 131 VAL B C 1
ATOM 3508 O O . VAL B 1 131 ? 8.141 -8.812 -5.484 1 98.69 131 VAL B O 1
ATOM 3511 N N . LEU B 1 132 ? 6.965 -8.398 -3.637 1 98.06 132 LEU B N 1
ATOM 3512 C CA . LEU B 1 132 ? 6.336 -7.168 -4.09 1 98.06 132 LEU B CA 1
ATOM 3513 C C . LEU B 1 132 ? 6.941 -5.957 -3.385 1 98.06 132 LEU B C 1
ATOM 3515 O O . LEU B 1 132 ? 7.297 -6.035 -2.207 1 98.06 132 LEU B O 1
ATOM 3519 N N . PRO B 1 133 ? 6.984 -4.875 -4.039 1 96.75 133 PRO B N 1
ATOM 3520 C CA . PRO B 1 133 ? 7.484 -3.672 -3.371 1 96.75 133 PRO B CA 1
ATOM 3521 C C . PRO B 1 133 ? 6.438 -3.016 -2.477 1 96.75 133 PRO B C 1
ATOM 3523 O O . PRO B 1 133 ? 5.301 -3.488 -2.398 1 96.75 133 PRO B O 1
ATOM 3526 N N . THR B 1 134 ? 6.891 -1.96 -1.777 1 96.56 134 THR B N 1
ATOM 3527 C CA . THR B 1 134 ? 5.949 -1.135 -1.029 1 96.56 134 THR B CA 1
ATOM 3528 C C . THR B 1 134 ? 4.984 -0.42 -1.974 1 96.56 134 THR B C 1
ATOM 3530 O O . THR B 1 134 ? 5.395 0.067 -3.031 1 96.56 134 THR B O 1
ATOM 3533 N N . PRO B 1 135 ? 3.746 -0.389 -1.561 1 94.69 135 PRO B N 1
ATOM 3534 C CA . PRO B 1 135 ? 2.77 0.091 -2.543 1 94.69 135 PRO B CA 1
ATOM 3535 C C . PRO B 1 135 ? 2.496 1.588 -2.418 1 94.69 135 PRO B C 1
ATOM 3537 O O . PRO B 1 135 ? 2.014 2.211 -3.367 1 94.69 135 PRO B O 1
ATOM 3540 N N . TYR B 1 136 ? 2.738 2.176 -1.277 1 96.38 136 TYR B N 1
ATOM 3541 C CA . TYR B 1 136 ? 2.412 3.586 -1.097 1 96.38 136 TYR B CA 1
ATOM 3542 C C . TYR B 1 136 ? 3.59 4.473 -1.484 1 96.38 136 TYR B C 1
ATOM 3544 O O . TYR B 1 136 ? 3.5 5.254 -2.434 1 96.38 136 TYR B O 1
ATOM 3552 N N . TYR B 1 137 ? 4.648 4.305 -0.682 1 96.38 137 TYR B N 1
ATOM 3553 C CA . TYR B 1 137 ? 5.914 4.855 -1.152 1 96.38 137 TYR B CA 1
ATOM 3554 C C . TYR B 1 137 ? 6.617 3.881 -2.09 1 96.38 137 TYR B C 1
ATOM 3556 O O . TYR B 1 137 ? 7.074 2.818 -1.661 1 96.38 137 TYR B O 1
ATOM 3564 N N . LYS B 1 138 ? 6.75 4.254 -3.291 1 95.56 138 LYS B N 1
ATOM 3565 C CA . LYS B 1 138 ? 7.242 3.299 -4.277 1 95.56 138 LYS B CA 1
ATOM 3566 C C . LYS B 1 138 ? 8.672 3.621 -4.691 1 95.56 138 LYS B C 1
ATOM 3568 O O . LYS B 1 138 ? 9.031 4.793 -4.84 1 95.56 138 LYS B O 1
ATOM 3573 N N . PRO B 1 139 ? 9.445 2.508 -4.953 1 96.44 139 PRO B N 1
ATOM 3574 C CA . PRO B 1 139 ? 10.719 2.762 -5.621 1 96.44 139 PRO B CA 1
ATOM 3575 C C . PRO B 1 139 ? 10.555 3.479 -6.961 1 96.44 139 PRO B C 1
ATOM 3577 O O . PRO B 1 139 ? 9.648 3.152 -7.73 1 96.44 139 PRO B O 1
ATOM 3580 N N . GLU B 1 140 ? 11.438 4.406 -7.219 1 93.94 140 GLU B N 1
ATOM 3581 C CA . GLU B 1 140 ? 11.25 5.258 -8.391 1 93.94 140 GLU B CA 1
ATOM 3582 C C . GLU B 1 140 ? 12.125 4.793 -9.555 1 93.94 140 GLU B C 1
ATOM 3584 O O . GLU B 1 140 ? 11.906 5.195 -10.695 1 93.94 140 GLU B O 1
ATOM 3589 N N . ASP B 1 141 ? 13.102 3.994 -9.25 1 96.12 141 ASP B N 1
ATOM 3590 C CA . ASP B 1 141 ? 14 3.496 -10.281 1 96.12 141 ASP B CA 1
ATOM 3591 C C . ASP B 1 141 ? 14.578 2.137 -9.891 1 96.12 141 ASP B C 1
ATOM 3593 O O . ASP B 1 141 ? 14.258 1.598 -8.836 1 96.12 141 ASP B O 1
ATOM 3597 N N . ALA B 1 142 ? 15.406 1.623 -10.82 1 97.69 142 ALA B N 1
ATOM 3598 C CA . ALA B 1 142 ? 15.984 0.293 -10.625 1 97.69 142 ALA B CA 1
ATOM 3599 C C . ALA B 1 142 ? 16.844 0.244 -9.367 1 97.69 142 ALA B C 1
ATOM 3601 O O . ALA B 1 142 ? 16.812 -0.741 -8.625 1 97.69 142 ALA B O 1
ATOM 3602 N N . LEU B 1 143 ? 17.547 1.273 -9.109 1 97.19 143 LEU B N 1
ATOM 3603 C CA . LEU B 1 143 ? 18.438 1.307 -7.965 1 97.19 143 LEU B CA 1
ATOM 3604 C C . LEU B 1 143 ? 17.672 1.216 -6.656 1 97.19 143 LEU B C 1
ATOM 3606 O O . LEU B 1 143 ? 18.031 0.445 -5.766 1 97.19 143 LEU B O 1
ATOM 3610 N N . GLN B 1 144 ? 16.609 1.972 -6.516 1 97.19 144 GLN B N 1
ATOM 3611 C CA . GLN B 1 144 ? 15.789 1.943 -5.309 1 97.19 144 GLN B CA 1
ATOM 3612 C C . GLN B 1 144 ? 15.117 0.586 -5.133 1 97.19 144 GLN B C 1
ATOM 3614 O O . GLN B 1 144 ? 15.016 0.075 -4.016 1 97.19 144 GLN B O 1
ATOM 3619 N N . LEU B 1 145 ? 14.68 0.086 -6.219 1 98.31 145 LEU B N 1
ATOM 3620 C CA . LEU B 1 145 ? 14.016 -1.215 -6.16 1 98.31 145 LEU B CA 1
ATOM 3621 C C . LEU B 1 145 ? 15 -2.299 -5.715 1 98.31 145 LEU B C 1
ATOM 3623 O O . LEU B 1 145 ? 14.672 -3.119 -4.855 1 98.31 145 LEU B O 1
ATOM 3627 N N . VAL B 1 146 ? 16.188 -2.295 -6.273 1 98.56 146 VAL B N 1
ATOM 3628 C CA . VAL B 1 146 ? 17.219 -3.273 -5.918 1 98.56 146 VAL B CA 1
ATOM 3629 C C . VAL B 1 146 ? 17.609 -3.096 -4.453 1 98.56 146 VAL B C 1
ATOM 3631 O O . VAL B 1 146 ? 17.828 -4.078 -3.738 1 98.56 146 VAL B O 1
ATOM 3634 N N . SER B 1 147 ? 17.656 -1.867 -4 1 97.81 147 SER B N 1
ATOM 3635 C CA . SER B 1 147 ? 17.984 -1.6 -2.604 1 97.81 147 SER B CA 1
ATOM 3636 C C . SER B 1 147 ? 16.953 -2.221 -1.664 1 97.81 147 SER B C 1
ATOM 3638 O O . SER B 1 147 ? 17.312 -2.771 -0.621 1 97.81 147 SER B O 1
ATOM 3640 N N . LEU B 1 148 ? 15.789 -2.107 -2.041 1 97.62 148 LEU B N 1
ATOM 3641 C CA . LEU B 1 148 ? 14.734 -2.742 -1.257 1 97.62 148 LEU B CA 1
ATOM 3642 C C . LEU B 1 148 ? 14.914 -4.258 -1.229 1 97.62 148 LEU B C 1
ATOM 3644 O O . LEU B 1 148 ? 14.82 -4.875 -0.168 1 97.62 148 LEU B O 1
ATOM 3648 N N . LEU B 1 149 ? 15.18 -4.859 -2.367 1 98.5 149 LEU B N 1
ATOM 3649 C CA . LEU B 1 149 ? 15.352 -6.309 -2.451 1 98.5 149 LEU B CA 1
ATOM 3650 C C . LEU B 1 149 ? 16.578 -6.758 -1.651 1 98.5 149 LEU B C 1
ATOM 3652 O O . LEU B 1 149 ? 16.594 -7.863 -1.107 1 98.5 149 LEU B O 1
ATOM 3656 N N . GLU B 1 150 ? 17.547 -5.926 -1.612 1 98.44 150 GLU B N 1
ATOM 3657 C CA . GLU B 1 150 ? 18.734 -6.246 -0.826 1 98.44 150 GLU B CA 1
ATOM 3658 C C . GLU B 1 150 ? 18.391 -6.375 0.656 1 98.44 150 GLU B C 1
ATOM 3660 O O . GLU B 1 150 ? 18.953 -7.227 1.353 1 98.44 150 GLU B O 1
ATOM 3665 N N . LEU B 1 151 ? 17.531 -5.547 1.095 1 97.62 151 LEU B N 1
ATOM 3666 C CA . LEU B 1 151 ? 17.094 -5.645 2.484 1 97.62 151 LEU B CA 1
ATOM 3667 C C . LEU B 1 151 ? 16.344 -6.953 2.732 1 97.62 151 LEU B C 1
ATOM 3669 O O . LEU B 1 151 ? 16.516 -7.578 3.783 1 97.62 151 LEU B O 1
ATOM 3673 N N . VAL B 1 152 ? 15.578 -7.344 1.779 1 98.5 152 VAL B N 1
ATOM 3674 C CA . VAL B 1 152 ? 14.859 -8.609 1.874 1 98.5 152 VAL B CA 1
ATOM 3675 C C . VAL B 1 152 ? 15.852 -9.766 1.884 1 98.5 152 VAL B C 1
ATOM 3677 O O . VAL B 1 152 ? 15.727 -10.695 2.688 1 98.5 152 VAL B O 1
ATOM 3680 N N . ALA B 1 153 ? 16.859 -9.703 1.019 1 98.31 153 ALA B N 1
ATOM 3681 C CA . ALA B 1 153 ? 17.875 -10.75 0.917 1 98.31 153 ALA B CA 1
ATOM 3682 C C . ALA B 1 153 ? 18.641 -10.898 2.23 1 98.31 153 ALA B C 1
ATOM 3684 O O . ALA B 1 153 ? 18.984 -12.016 2.629 1 98.31 153 ALA B O 1
ATOM 3685 N N . LYS B 1 154 ? 18.875 -9.812 2.854 1 97.94 154 LYS B N 1
ATOM 3686 C CA . LYS B 1 154 ? 19.562 -9.836 4.141 1 97.94 154 LYS B CA 1
ATOM 3687 C C . LYS B 1 154 ? 18.703 -10.484 5.215 1 97.94 154 LYS B C 1
ATOM 3689 O O . LYS B 1 154 ? 19.203 -11.188 6.094 1 97.94 154 LYS B O 1
ATOM 3694 N N . ALA B 1 155 ? 17.438 -10.305 5.125 1 97.94 155 ALA B N 1
ATOM 3695 C CA . ALA B 1 155 ? 16.5 -10.82 6.117 1 97.94 155 ALA B CA 1
ATOM 3696 C C . ALA B 1 155 ? 16.25 -12.312 5.918 1 97.94 155 ALA B C 1
ATOM 3698 O O . ALA B 1 155 ? 15.891 -13.023 6.859 1 97.94 155 ALA B O 1
ATOM 3699 N N . ALA B 1 156 ? 16.391 -12.773 4.699 1 98.06 156 ALA B N 1
ATOM 3700 C CA . ALA B 1 156 ? 16.188 -14.172 4.352 1 98.06 156 ALA B CA 1
ATOM 3701 C C . ALA B 1 156 ? 17.328 -14.695 3.484 1 98.06 156 ALA B C 1
ATOM 3703 O O . ALA B 1 156 ? 17.109 -15.086 2.334 1 98.06 156 ALA B O 1
ATOM 3704 N N . PRO B 1 157 ? 18.438 -14.867 4.031 1 95.06 157 PRO B N 1
ATOM 3705 C CA . PRO B 1 157 ? 19.641 -15.148 3.238 1 95.06 157 PRO B CA 1
ATOM 3706 C C . PRO B 1 157 ? 19.625 -16.531 2.605 1 95.06 157 PRO B C 1
ATOM 3708 O O . PRO B 1 157 ? 20.344 -16.781 1.631 1 95.06 157 PRO B O 1
ATOM 3711 N N . SER B 1 158 ? 18.828 -17.391 3.092 1 94.62 158 SER B N 1
ATOM 3712 C CA . SER B 1 158 ? 18.844 -18.766 2.615 1 94.62 158 SER B CA 1
ATOM 3713 C C . SER B 1 158 ? 17.875 -18.969 1.454 1 94.62 158 SER B C 1
ATOM 3715 O O . SER B 1 158 ? 17.844 -20.016 0.827 1 94.62 158 SER B O 1
ATOM 3717 N N . LEU B 1 159 ? 17.078 -17.969 1.14 1 96.62 159 LEU B N 1
ATOM 3718 C CA . LEU B 1 159 ? 15.992 -18.203 0.201 1 96.62 159 LEU B CA 1
ATOM 3719 C C . LEU B 1 159 ? 16.266 -17.531 -1.139 1 96.62 159 LEU B C 1
ATOM 3721 O O . LEU B 1 159 ? 16.797 -16.406 -1.179 1 96.62 159 LEU B O 1
ATOM 3725 N N . PRO B 1 160 ? 15.93 -18.25 -2.221 1 97.56 160 PRO B N 1
ATOM 3726 C CA . PRO B 1 160 ? 15.883 -17.562 -3.518 1 97.56 160 PRO B CA 1
ATOM 3727 C C . PRO B 1 160 ? 14.852 -16.438 -3.559 1 97.56 160 PRO B C 1
ATOM 3729 O O . PRO B 1 160 ? 13.781 -16.562 -2.961 1 97.56 160 PRO B O 1
ATOM 3732 N N . ILE B 1 161 ? 15.195 -15.414 -4.363 1 97.81 161 ILE B N 1
ATOM 3733 C CA . ILE B 1 161 ? 14.32 -14.242 -4.457 1 97.81 161 ILE B CA 1
ATOM 3734 C C . ILE B 1 161 ? 13.859 -14.062 -5.902 1 97.81 161 ILE B C 1
ATOM 3736 O O . ILE B 1 161 ? 14.672 -14.031 -6.824 1 97.81 161 ILE B O 1
ATOM 3740 N N . ILE B 1 162 ? 12.555 -14.039 -6.008 1 97.94 162 ILE B N 1
ATOM 3741 C CA . ILE B 1 162 ? 11.906 -13.703 -7.27 1 97.94 162 ILE B CA 1
ATOM 3742 C C . ILE B 1 162 ? 11.156 -12.383 -7.125 1 97.94 162 ILE B C 1
ATOM 3744 O O . ILE B 1 162 ? 10.492 -12.141 -6.109 1 97.94 162 ILE B O 1
ATOM 3748 N N . TYR B 1 163 ? 11.328 -11.484 -8.102 1 98.44 163 TYR B N 1
ATOM 3749 C CA . TYR B 1 163 ? 10.57 -10.242 -8.055 1 98.44 163 TYR B CA 1
ATOM 3750 C C . TYR B 1 163 ? 9.25 -10.367 -8.805 1 98.44 163 TYR B C 1
ATOM 3752 O O . TYR B 1 163 ? 9.211 -10.93 -9.906 1 98.44 163 TYR B O 1
ATOM 3760 N N . ASN B 1 164 ? 8.227 -9.852 -8.188 1 98.19 164 ASN B N 1
ATOM 3761 C CA . ASN B 1 164 ? 6.902 -9.828 -8.797 1 98.19 164 ASN B CA 1
ATOM 3762 C C . ASN B 1 164 ? 6.648 -8.508 -9.531 1 98.19 164 ASN B C 1
ATOM 3764 O O . ASN B 1 164 ? 6.359 -7.492 -8.898 1 98.19 164 ASN B O 1
ATOM 3768 N N . ASP B 1 165 ? 6.652 -8.547 -10.82 1 97 165 ASP B N 1
ATOM 3769 C CA . ASP B 1 165 ? 6.355 -7.391 -11.664 1 97 165 ASP B CA 1
ATOM 3770 C C . ASP B 1 165 ? 4.852 -7.25 -11.883 1 97 165 ASP B C 1
ATOM 3772 O O . ASP B 1 165 ? 4.367 -7.41 -13.008 1 97 165 ASP B O 1
ATOM 3776 N N . SER B 1 166 ? 4.168 -6.863 -10.836 1 93.75 166 SER B N 1
ATOM 3777 C CA . SER B 1 166 ? 2.717 -6.715 -10.883 1 93.75 166 SER B CA 1
ATOM 3778 C C . SER B 1 166 ? 2.32 -5.32 -11.359 1 93.75 166 SER B C 1
ATOM 3780 O O . SER B 1 166 ? 2.836 -4.316 -10.859 1 93.75 166 SER B O 1
ATOM 3782 N N . HIS B 1 167 ? 1.337 -5.266 -12.227 1 89.5 167 HIS B N 1
ATOM 3783 C CA . HIS B 1 167 ? 0.849 -3.975 -12.695 1 89.5 167 HIS B CA 1
ATOM 3784 C C . HIS B 1 167 ? 0.124 -3.223 -11.586 1 89.5 167 HIS B C 1
ATOM 3786 O O . HIS B 1 167 ? 0.049 -1.993 -11.609 1 89.5 167 HIS B O 1
ATOM 3792 N N . LEU B 1 168 ? -0.356 -3.936 -10.609 1 91.94 168 LEU B N 1
ATOM 3793 C CA . LEU B 1 168 ? -1.117 -3.309 -9.539 1 91.94 168 LEU B CA 1
ATOM 3794 C C . LEU B 1 168 ? -0.198 -2.529 -8.602 1 91.94 168 LEU B C 1
ATOM 3796 O O . LEU B 1 168 ? -0.664 -1.709 -7.809 1 91.94 168 LEU B O 1
ATOM 3800 N N . SER B 1 169 ? 1.069 -2.814 -8.711 1 91.06 169 SER B N 1
ATOM 3801 C CA . SER B 1 169 ? 2.016 -2.084 -7.875 1 91.06 169 SER B CA 1
ATOM 3802 C C . SER B 1 169 ? 2.123 -0.625 -8.305 1 91.06 169 SER B C 1
ATOM 3804 O O . SER B 1 169 ? 2.535 0.23 -7.516 1 91.06 169 SER B O 1
ATOM 3806 N N . GLY B 1 170 ? 1.858 -0.345 -9.555 1 90.44 170 GLY B N 1
ATOM 3807 C CA . GLY B 1 170 ? 1.931 1.01 -10.078 1 90.44 170 GLY B CA 1
ATOM 3808 C C . GLY B 1 170 ? 3.354 1.49 -10.297 1 90.44 170 GLY B C 1
ATOM 3809 O O . GLY B 1 170 ? 3.588 2.686 -10.477 1 90.44 170 GLY B O 1
ATOM 3810 N N . LEU B 1 171 ? 4.305 0.61 -10.281 1 92.5 171 LEU B N 1
ATOM 3811 C CA . LEU B 1 171 ? 5.695 0.998 -10.469 1 92.5 171 LEU B CA 1
ATOM 3812 C C . LEU B 1 171 ? 6 1.239 -11.938 1 92.5 171 LEU B C 1
ATOM 3814 O O . LEU B 1 171 ? 5.523 0.502 -12.805 1 92.5 171 LEU B O 1
ATOM 3818 N N . ASN B 1 172 ? 6.801 2.275 -12.117 1 91.69 172 ASN B N 1
ATOM 3819 C CA . ASN B 1 172 ? 7.328 2.559 -13.445 1 91.69 172 ASN B CA 1
ATOM 3820 C C . ASN B 1 172 ? 8.844 2.393 -13.492 1 91.69 172 ASN B C 1
ATOM 3822 O O . ASN B 1 172 ? 9.578 3.377 -13.602 1 91.69 172 ASN B O 1
ATOM 3826 N N . VAL B 1 173 ? 9.32 1.188 -13.453 1 96.69 173 VAL B N 1
ATOM 3827 C CA . VAL B 1 173 ? 10.742 0.854 -13.453 1 96.69 173 VAL B CA 1
ATOM 3828 C C . VAL B 1 173 ? 11.062 -0.024 -14.656 1 96.69 173 VAL B C 1
ATOM 3830 O O . VAL B 1 173 ? 10.328 -0.958 -14.969 1 96.69 173 VAL B O 1
ATOM 3833 N N . ASP B 1 174 ? 12.125 0.266 -15.32 1 96.44 174 ASP B N 1
ATOM 3834 C CA . ASP B 1 174 ? 12.578 -0.56 -16.438 1 96.44 174 ASP B CA 1
ATOM 3835 C C . ASP B 1 174 ? 13.055 -1.929 -15.945 1 96.44 174 ASP B C 1
ATOM 3837 O O . ASP B 1 174 ? 14.07 -2.031 -15.258 1 96.44 174 ASP B O 1
ATOM 3841 N N . MET B 1 175 ? 12.461 -2.949 -16.453 1 97.44 175 MET B N 1
ATOM 3842 C CA . MET B 1 175 ? 12.703 -4.277 -15.906 1 97.44 175 MET B CA 1
ATOM 3843 C C . MET B 1 175 ? 14.008 -4.859 -16.422 1 97.44 175 MET B C 1
ATOM 3845 O O . MET B 1 175 ? 14.617 -5.711 -15.781 1 97.44 175 MET B O 1
ATOM 3849 N N . VAL B 1 176 ? 14.43 -4.418 -17.578 1 97.69 176 VAL B N 1
ATOM 3850 C CA . VAL B 1 176 ? 15.727 -4.863 -18.078 1 97.69 176 VAL B CA 1
ATOM 3851 C C . VAL B 1 176 ? 16.844 -4.324 -17.188 1 97.69 176 VAL B C 1
ATOM 3853 O O . VAL B 1 176 ? 17.703 -5.082 -16.75 1 97.69 176 VAL B O 1
ATOM 3856 N N . SER B 1 177 ? 16.766 -3.043 -16.938 1 97.75 177 SER B N 1
ATOM 3857 C CA . SER B 1 177 ? 17.75 -2.42 -16.047 1 97.75 177 SER B CA 1
ATOM 3858 C C . SER B 1 177 ? 17.688 -3.014 -14.648 1 97.75 177 SER B C 1
ATOM 3860 O O . SER B 1 177 ? 18.719 -3.277 -14.031 1 97.75 177 SER B O 1
ATOM 3862 N N . PHE B 1 178 ? 16.531 -3.172 -14.141 1 98.44 178 PHE B N 1
ATOM 3863 C CA . PHE B 1 178 ? 16.344 -3.75 -12.812 1 98.44 178 PHE B CA 1
ATOM 3864 C C . PHE B 1 178 ? 16.953 -5.145 -12.742 1 98.44 178 PHE B C 1
ATOM 3866 O O . PHE B 1 178 ? 17.719 -5.445 -11.82 1 98.44 178 PHE B O 1
ATOM 3873 N N . PHE B 1 179 ? 16.594 -5.996 -13.688 1 98.44 179 PHE B N 1
ATOM 3874 C CA . PHE B 1 179 ? 17.047 -7.383 -13.68 1 98.44 179 PHE B CA 1
ATOM 3875 C C . PHE B 1 179 ? 18.562 -7.461 -13.68 1 98.44 179 PHE B C 1
ATOM 3877 O O . PHE B 1 179 ? 19.156 -8.227 -12.906 1 98.44 179 PHE B O 1
ATOM 3884 N N . LYS B 1 180 ? 19.188 -6.66 -14.516 1 97.81 180 LYS B N 1
ATOM 3885 C CA . LYS B 1 180 ? 20.641 -6.617 -14.602 1 97.81 180 LYS B CA 1
ATOM 3886 C C . LYS B 1 180 ? 21.25 -6.234 -13.258 1 97.81 180 LYS B C 1
ATOM 3888 O O . LYS B 1 180 ? 22.141 -6.93 -12.75 1 97.81 180 LYS B O 1
ATOM 3893 N N . LEU B 1 181 ? 20.766 -5.172 -12.719 1 98.38 181 LEU B N 1
ATOM 3894 C CA . LEU B 1 181 ? 21.328 -4.648 -11.469 1 98.38 181 LEU B CA 1
ATOM 3895 C C . LEU B 1 181 ? 21.078 -5.621 -10.32 1 98.38 181 LEU B C 1
ATOM 3897 O O . LEU B 1 181 ? 21.953 -5.82 -9.477 1 98.38 181 LEU B O 1
ATOM 3901 N N . ALA B 1 182 ? 19.922 -6.168 -10.242 1 98.44 182 ALA B N 1
ATOM 3902 C CA . ALA B 1 182 ? 19.609 -7.137 -9.195 1 98.44 182 ALA B CA 1
ATOM 3903 C C . ALA B 1 182 ? 20.516 -8.352 -9.273 1 98.44 182 ALA B C 1
ATOM 3905 O O . ALA B 1 182 ? 21 -8.844 -8.25 1 98.44 182 ALA B O 1
ATOM 3906 N N . SER B 1 183 ? 20.766 -8.867 -10.469 1 97.44 183 SER B N 1
ATOM 3907 C CA . SER B 1 183 ? 21.625 -10.016 -10.68 1 97.44 183 SER B CA 1
ATOM 3908 C C . SER B 1 183 ? 23.047 -9.727 -10.211 1 97.44 183 SER B C 1
ATOM 3910 O O . SER B 1 183 ? 23.734 -10.617 -9.711 1 97.44 183 SER B O 1
ATOM 3912 N N . GLU B 1 184 ? 23.453 -8.555 -10.383 1 97.38 184 GLU B N 1
ATOM 3913 C CA . GLU B 1 184 ? 24.797 -8.148 -10.016 1 97.38 184 GLU B CA 1
ATOM 3914 C C . GLU B 1 184 ? 24.938 -7.98 -8.508 1 97.38 184 GLU B C 1
ATOM 3916 O O . GLU B 1 184 ? 25.969 -8.32 -7.93 1 97.38 184 GLU B O 1
ATOM 3921 N N . ARG B 1 185 ? 23.891 -7.594 -7.887 1 97.81 185 ARG B N 1
ATOM 3922 C CA . ARG B 1 185 ? 24.062 -7.105 -6.523 1 97.81 185 ARG B CA 1
ATOM 3923 C C . ARG B 1 185 ? 23.516 -8.109 -5.512 1 97.81 185 ARG B C 1
ATOM 3925 O O . ARG B 1 185 ? 23.828 -8.039 -4.324 1 97.81 185 ARG B O 1
ATOM 3932 N N . ILE B 1 186 ? 22.672 -9 -5.961 1 97.94 186 ILE B N 1
ATOM 3933 C CA . ILE B 1 186 ? 21.984 -9.891 -5.031 1 97.94 186 ILE B CA 1
ATOM 3934 C C . ILE B 1 186 ? 22.219 -11.344 -5.445 1 97.94 186 ILE B C 1
ATOM 3936 O O . ILE B 1 186 ? 21.516 -11.859 -6.316 1 97.94 186 ILE B O 1
ATOM 3940 N N . PRO B 1 187 ? 23.016 -11.992 -4.789 1 96 187 PRO B N 1
ATOM 3941 C CA . PRO B 1 187 ? 23.312 -13.383 -5.148 1 96 187 PRO B CA 1
ATOM 3942 C C . PRO B 1 187 ? 22.078 -14.289 -5.059 1 96 187 PRO B C 1
ATOM 3944 O O . PRO B 1 187 ? 21.953 -15.242 -5.828 1 96 187 PRO B O 1
ATOM 3947 N N . GLN B 1 188 ? 21.156 -13.922 -4.18 1 95.88 188 GLN B N 1
ATOM 3948 C CA . GLN B 1 188 ? 19.953 -14.719 -3.955 1 95.88 188 GLN B CA 1
ATOM 3949 C C . GLN B 1 188 ? 18.922 -14.469 -5.047 1 95.88 188 GLN B C 1
ATOM 3951 O O . GLN B 1 188 ? 17.938 -15.203 -5.148 1 95.88 188 GLN B O 1
ATOM 3956 N N . PHE B 1 189 ? 19.172 -13.484 -5.891 1 97.62 189 PHE B N 1
ATOM 3957 C CA . PHE B 1 189 ? 18.188 -13.125 -6.902 1 97.62 189 PHE B CA 1
ATOM 3958 C C . PHE B 1 189 ? 18.094 -14.195 -7.984 1 97.62 189 PHE B C 1
ATOM 3960 O O . PHE B 1 189 ? 19.078 -14.469 -8.672 1 97.62 189 PHE B O 1
ATOM 3967 N N . LYS B 1 190 ? 16.844 -14.766 -8.141 1 96.75 190 LYS B N 1
ATOM 3968 C CA . LYS B 1 190 ? 16.719 -15.938 -9 1 96.75 190 LYS B CA 1
ATOM 3969 C C . LYS B 1 190 ? 15.695 -15.703 -10.109 1 96.75 190 LYS B C 1
ATOM 3971 O O . LYS B 1 190 ? 15.5 -16.562 -10.969 1 96.75 190 LYS B O 1
ATOM 3976 N N . GLY B 1 191 ? 15.07 -14.516 -10.102 1 96.62 191 GLY B N 1
ATOM 3977 C CA . GLY B 1 191 ? 14.227 -14.391 -11.281 1 96.62 191 GLY B CA 1
ATOM 3978 C C . GLY B 1 191 ? 13.164 -13.32 -11.133 1 96.62 191 GLY B C 1
ATOM 3979 O O . GLY B 1 191 ? 13.242 -12.469 -10.242 1 96.62 191 GLY B O 1
ATOM 3980 N N . LEU B 1 192 ? 12.211 -13.328 -12.117 1 97.56 192 LEU B N 1
ATOM 3981 C CA . LEU B 1 192 ? 11.172 -12.328 -12.336 1 97.56 192 LEU B CA 1
ATOM 3982 C C . LEU B 1 192 ? 9.852 -12.992 -12.711 1 97.56 192 LEU B C 1
ATOM 3984 O O . LEU B 1 192 ? 9.805 -13.844 -13.602 1 97.56 192 LEU B O 1
ATOM 3988 N N . LYS B 1 193 ? 8.867 -12.758 -11.938 1 98 193 LYS B N 1
ATOM 3989 C CA . LYS B 1 193 ? 7.512 -13.062 -12.375 1 98 193 LYS B CA 1
ATOM 3990 C C . LYS B 1 193 ? 6.926 -11.906 -13.188 1 98 193 LYS B C 1
ATOM 3992 O O . LYS B 1 193 ? 6.809 -10.789 -12.68 1 98 193 LYS B O 1
ATOM 3997 N N . THR B 1 194 ? 6.496 -12.18 -14.438 1 98 194 THR B N 1
ATOM 3998 C CA . THR B 1 194 ? 6.035 -11.086 -15.289 1 98 194 THR B CA 1
ATOM 3999 C C . THR B 1 194 ? 5.191 -11.617 -16.438 1 98 194 THR B C 1
ATOM 4001 O O . THR B 1 194 ? 4.941 -12.82 -16.531 1 98 194 THR B O 1
ATOM 4004 N N . LYS B 1 195 ? 4.73 -10.711 -17.281 1 97.38 195 LYS B N 1
ATOM 4005 C CA . LYS B 1 195 ? 4.012 -11.055 -18.5 1 97.38 195 LYS B CA 1
ATOM 4006 C C . LYS B 1 195 ? 4.984 -11.344 -19.641 1 97.38 195 LYS B C 1
ATOM 4008 O O . LYS B 1 195 ? 6.148 -10.945 -19.594 1 97.38 195 LYS B O 1
ATOM 4013 N N . LEU B 1 196 ? 4.449 -11.984 -20.594 1 97.62 196 LEU B N 1
ATOM 4014 C CA . LEU B 1 196 ? 5.281 -12.477 -21.688 1 97.62 196 LEU B CA 1
ATOM 4015 C C . LEU B 1 196 ? 6.016 -11.32 -22.375 1 97.62 196 LEU B C 1
ATOM 4017 O O . LEU B 1 196 ? 7.203 -11.438 -22.688 1 97.62 196 LEU B O 1
ATOM 4021 N N . GLU B 1 197 ? 5.348 -10.211 -22.578 1 96.88 197 GLU B N 1
ATOM 4022 C CA . GLU B 1 197 ? 5.961 -9.086 -23.281 1 96.88 197 GLU B CA 1
ATOM 4023 C C . GLU B 1 197 ? 7.211 -8.602 -22.547 1 96.88 197 GLU B C 1
ATOM 4025 O O . GLU B 1 197 ? 8.266 -8.414 -23.172 1 96.88 197 GLU B O 1
ATOM 4030 N N . VAL B 1 198 ? 7.129 -8.422 -21.297 1 97.12 198 VAL B N 1
ATOM 4031 C CA . VAL B 1 198 ? 8.258 -7.973 -20.5 1 97.12 198 VAL B CA 1
ATOM 4032 C C . VAL B 1 198 ? 9.312 -9.078 -20.438 1 97.12 198 VAL B C 1
ATOM 4034 O O . VAL B 1 198 ? 10.516 -8.797 -20.5 1 97.12 198 VAL B O 1
ATOM 4037 N N . ALA B 1 199 ? 8.852 -10.289 -20.328 1 97.5 199 ALA B N 1
ATOM 4038 C CA . ALA B 1 199 ? 9.75 -11.438 -20.266 1 97.5 199 ALA B CA 1
ATOM 4039 C C . ALA B 1 199 ? 10.656 -11.5 -21.484 1 97.5 199 ALA B C 1
ATOM 4041 O O . ALA B 1 199 ? 11.859 -11.742 -21.359 1 97.5 199 ALA B O 1
ATOM 4042 N N . LEU B 1 200 ? 10.07 -11.305 -22.625 1 97.62 200 LEU B N 1
ATOM 4043 C CA . LEU B 1 200 ? 10.82 -11.352 -23.859 1 97.62 200 LEU B CA 1
ATOM 4044 C C . LEU B 1 200 ? 11.891 -10.266 -23.906 1 97.62 200 LEU B C 1
ATOM 4046 O O . LEU B 1 200 ? 13.008 -10.5 -24.359 1 97.62 200 LEU B O 1
ATOM 4050 N N . ASN B 1 201 ? 11.547 -9.086 -23.391 1 97.25 201 ASN B N 1
ATOM 4051 C CA . ASN B 1 201 ? 12.508 -7.996 -23.344 1 97.25 201 ASN B CA 1
ATOM 4052 C C . ASN B 1 201 ? 13.688 -8.328 -22.422 1 97.25 201 ASN B C 1
ATOM 4054 O O . ASN B 1 201 ? 14.836 -8.07 -22.766 1 97.25 201 ASN B O 1
ATOM 4058 N N . VAL B 1 202 ? 13.391 -8.875 -21.328 1 97.31 202 VAL B N 1
ATOM 4059 C CA . VAL B 1 202 ? 14.43 -9.227 -20.359 1 97.31 202 VAL B CA 1
ATOM 4060 C C . VAL B 1 202 ? 15.305 -10.336 -20.938 1 97.31 202 VAL B C 1
ATOM 4062 O O . VAL B 1 202 ? 16.531 -10.273 -20.875 1 97.31 202 VAL B O 1
ATOM 4065 N N . LYS B 1 203 ? 14.719 -11.32 -21.5 1 95.88 203 LYS B N 1
ATOM 4066 C CA . LYS B 1 203 ? 15.445 -12.438 -22.078 1 95.88 203 LYS B CA 1
ATOM 4067 C C . LYS B 1 203 ? 16.359 -11.961 -23.219 1 95.88 203 LYS B C 1
ATOM 4069 O O . LYS B 1 203 ? 17.5 -12.414 -23.328 1 95.88 203 LYS B O 1
ATOM 4074 N N . SER B 1 204 ? 15.898 -11.047 -24.016 1 95.75 204 SER B N 1
ATOM 4075 C CA . SER B 1 204 ? 16.641 -10.578 -25.172 1 95.75 204 SER B CA 1
ATOM 4076 C C . SER B 1 204 ? 17.844 -9.75 -24.766 1 95.75 204 SER B C 1
ATOM 4078 O O . SER B 1 204 ? 18.781 -9.555 -25.562 1 95.75 204 SER B O 1
ATOM 4080 N N . SER B 1 205 ? 17.781 -9.258 -23.578 1 93.81 205 SER B N 1
ATOM 4081 C CA . SER B 1 205 ? 18.891 -8.43 -23.094 1 93.81 205 SER B CA 1
ATOM 4082 C C . SER B 1 205 ? 20.078 -9.289 -22.703 1 93.81 205 SER B C 1
ATOM 4084 O O . SER B 1 205 ? 21.172 -8.766 -22.438 1 93.81 205 SER B O 1
ATOM 4086 N N . ASN B 1 206 ? 20.016 -10.641 -22.609 1 89.88 206 ASN B N 1
ATOM 4087 C CA . ASN B 1 206 ? 21.047 -11.617 -22.297 1 89.88 206 ASN B CA 1
ATOM 4088 C C . ASN B 1 206 ? 21.578 -11.43 -20.875 1 89.88 206 ASN B C 1
ATOM 4090 O O . ASN B 1 206 ? 22.766 -11.609 -20.625 1 89.88 206 ASN B O 1
ATOM 4094 N N . ASN B 1 207 ? 20.734 -10.953 -20.031 1 86.56 207 ASN B N 1
ATOM 4095 C CA . ASN B 1 207 ? 21.125 -10.742 -18.641 1 86.56 207 ASN B CA 1
ATOM 4096 C C . ASN B 1 207 ? 20.766 -11.938 -17.766 1 86.56 207 ASN B C 1
ATOM 4098 O O . ASN B 1 207 ? 21.172 -12.008 -16.609 1 86.56 207 ASN B O 1
ATOM 4102 N N . LEU B 1 208 ? 20.094 -12.852 -18.312 1 90.06 208 LEU B N 1
ATOM 4103 C CA . LEU B 1 208 ? 19.672 -14.008 -17.547 1 90.06 208 LEU B CA 1
ATOM 4104 C C . LEU B 1 208 ? 20.844 -14.969 -17.328 1 90.06 208 LEU B C 1
ATOM 4106 O O . LEU B 1 208 ? 21.438 -15.453 -18.281 1 90.06 208 LEU B O 1
ATOM 4110 N N . ARG B 1 209 ? 21.031 -15.258 -16.094 1 89.81 209 ARG B N 1
ATOM 4111 C CA . ARG B 1 209 ? 22.062 -16.219 -15.742 1 89.81 209 ARG B CA 1
ATOM 4112 C C . ARG B 1 209 ? 21.5 -17.641 -15.703 1 89.81 209 ARG B C 1
ATOM 4114 O O . ARG B 1 209 ? 20.281 -17.828 -15.719 1 89.81 209 ARG B O 1
ATOM 4121 N N . GLU B 1 210 ? 22.375 -18.641 -15.578 1 87.25 210 GLU B N 1
ATOM 4122 C CA . GLU B 1 210 ? 22 -20.047 -15.664 1 87.25 210 GLU B CA 1
ATOM 4123 C C . GLU B 1 210 ? 21.094 -20.438 -14.508 1 87.25 210 GLU B C 1
ATOM 4125 O O . GLU B 1 210 ? 20.203 -21.281 -14.664 1 87.25 210 GLU B O 1
ATOM 4130 N N . ASN B 1 211 ? 21.266 -19.828 -13.422 1 91.38 211 ASN B N 1
ATOM 4131 C CA . ASN B 1 211 ? 20.5 -20.219 -12.242 1 91.38 211 ASN B CA 1
ATOM 4132 C C . ASN B 1 211 ? 19.328 -19.266 -12.016 1 91.38 211 ASN B C 1
ATOM 4134 O O . ASN B 1 211 ? 18.797 -19.188 -10.906 1 91.38 211 ASN B O 1
ATOM 4138 N N . GLN B 1 212 ? 18.922 -18.5 -13.031 1 94.94 212 GLN B N 1
ATOM 4139 C CA . GLN B 1 212 ? 17.797 -17.578 -12.969 1 94.94 212 GLN B CA 1
ATOM 4140 C C . GLN B 1 212 ? 16.703 -17.984 -13.945 1 94.94 212 GLN B C 1
ATOM 4142 O O . GLN B 1 212 ? 16.969 -18.688 -14.93 1 94.94 212 GLN B O 1
ATOM 4147 N N . ASN B 1 213 ? 15.539 -17.609 -13.617 1 95.5 213 ASN B N 1
ATOM 4148 C CA . ASN B 1 213 ? 14.391 -17.969 -14.453 1 95.5 213 ASN B CA 1
ATOM 4149 C C . ASN B 1 213 ? 13.383 -16.812 -14.516 1 95.5 213 ASN B C 1
ATOM 4151 O O . ASN B 1 213 ? 13.422 -15.898 -13.695 1 95.5 213 ASN B O 1
ATOM 4155 N N . ILE B 1 214 ? 12.539 -16.844 -15.562 1 96.88 214 ILE B N 1
ATOM 4156 C CA . ILE B 1 214 ? 11.383 -15.961 -15.672 1 96.88 214 ILE B CA 1
ATOM 4157 C C . ILE B 1 214 ? 10.102 -16.781 -15.555 1 96.88 214 ILE B C 1
ATOM 4159 O O . ILE B 1 214 ? 9.945 -17.797 -16.234 1 96.88 214 ILE B O 1
ATOM 4163 N N . TYR B 1 215 ? 9.297 -16.375 -14.703 1 97.56 215 TYR B N 1
ATOM 4164 C CA . TYR B 1 215 ? 8.031 -17.047 -14.414 1 97.56 215 TYR B CA 1
ATOM 4165 C C . TYR B 1 215 ? 6.863 -16.312 -15.055 1 97.56 215 TYR B C 1
ATOM 4167 O O . TYR B 1 215 ? 6.5 -15.219 -14.633 1 97.56 215 TYR B O 1
ATOM 4175 N N . ILE B 1 216 ? 6.277 -16.938 -16.031 1 98.12 216 ILE B N 1
ATOM 4176 C CA . ILE B 1 216 ? 5.262 -16.266 -16.844 1 98.12 216 ILE B CA 1
ATOM 4177 C C . ILE B 1 216 ? 3.924 -16.297 -16.109 1 98.12 216 ILE B C 1
ATOM 4179 O O . ILE B 1 216 ? 3.484 -17.344 -15.633 1 98.12 216 ILE B O 1
ATOM 4183 N N . SER B 1 217 ? 3.391 -15.141 -15.992 1 97.31 217 SER B N 1
ATOM 4184 C CA . SER B 1 217 ? 2.094 -14.992 -15.336 1 97.31 217 SER B CA 1
ATOM 4185 C C . SER B 1 217 ? 1.069 -14.375 -16.297 1 97.31 217 SER B C 1
ATOM 4187 O O . SER B 1 217 ? 0.722 -13.203 -16.156 1 97.31 217 SER B O 1
ATOM 4189 N N . ASP B 1 218 ? 0.498 -15.109 -17.188 1 95.38 218 ASP B N 1
ATOM 4190 C CA . ASP B 1 218 ? -0.458 -14.648 -18.188 1 95.38 218 ASP B CA 1
ATOM 4191 C C . ASP B 1 218 ? -1.154 -15.82 -18.875 1 95.38 218 ASP B C 1
ATOM 4193 O O . ASP B 1 218 ? -0.592 -16.453 -19.766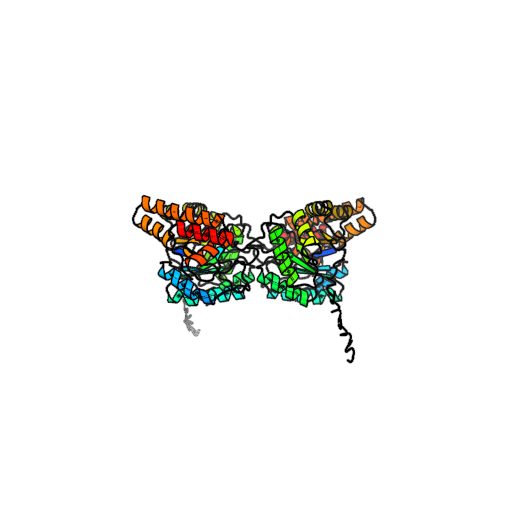 1 95.38 218 ASP B O 1
ATOM 4197 N N . TYR B 1 219 ? -2.373 -15.992 -18.625 1 97.44 219 TYR B N 1
ATOM 4198 C CA . TYR B 1 219 ? -3.127 -17.125 -19.125 1 97.44 219 TYR B CA 1
ATOM 4199 C C . TYR B 1 219 ? -3.385 -17 -20.625 1 97.44 219 TYR B C 1
ATOM 4201 O O . TYR B 1 219 ? -3.734 -17.984 -21.297 1 97.44 219 TYR B O 1
ATOM 4209 N N . LEU B 1 220 ? -3.127 -15.844 -21.203 1 98 220 LEU B N 1
ATOM 4210 C CA . LEU B 1 220 ? -3.418 -15.594 -22.609 1 98 220 LEU B CA 1
ATOM 4211 C C . LEU B 1 220 ? -2.266 -16.062 -23.484 1 98 220 LEU B C 1
ATOM 4213 O O . LEU B 1 220 ? -2.42 -16.188 -24.703 1 98 220 LEU B O 1
ATOM 4217 N N . SER B 1 221 ? -1.13 -16.422 -22.812 1 97.94 221 SER B N 1
ATOM 4218 C CA . SER B 1 221 ? 0.036 -16.562 -23.672 1 97.94 221 SER B CA 1
ATOM 4219 C C . SER B 1 221 ? 0.847 -17.797 -23.312 1 97.94 221 SER B C 1
ATOM 4221 O O . SER B 1 221 ? 2.061 -17.844 -23.516 1 97.94 221 SER B O 1
ATOM 4223 N N . ILE B 1 222 ? 0.248 -18.781 -22.75 1 98.25 222 ILE B N 1
ATOM 4224 C CA . ILE B 1 222 ? 0.975 -19.953 -22.281 1 98.25 222 ILE B CA 1
ATOM 4225 C C . ILE B 1 222 ? 1.66 -20.656 -23.453 1 98.25 222 ILE B C 1
ATOM 4227 O O . ILE B 1 222 ? 2.857 -20.938 -23.391 1 98.25 222 ILE B O 1
ATOM 4231 N N . SER B 1 223 ? 0.935 -20.922 -24.516 1 98.06 223 SER B N 1
ATOM 4232 C CA . SER B 1 223 ? 1.502 -21.609 -25.672 1 98.06 223 SER B CA 1
ATOM 4233 C C . SER B 1 223 ? 2.633 -20.797 -26.297 1 98.06 223 SER B C 1
ATOM 4235 O O . SER B 1 223 ? 3.686 -21.344 -26.625 1 98.06 223 SER B O 1
ATOM 4237 N N . SER B 1 224 ? 2.438 -19.5 -26.453 1 97.94 224 SER B N 1
ATOM 4238 C CA . SER B 1 224 ? 3.457 -18.625 -27.016 1 97.94 224 SER B CA 1
ATOM 4239 C C . SER B 1 224 ? 4.699 -18.578 -26.141 1 97.94 224 SER B C 1
ATOM 4241 O O . SER B 1 224 ? 5.824 -18.531 -26.641 1 97.94 224 SER B O 1
ATOM 4243 N N . ALA B 1 225 ? 4.496 -18.578 -24.875 1 98.19 225 ALA B N 1
ATOM 4244 C CA . ALA B 1 225 ? 5.613 -18.578 -23.938 1 98.19 225 ALA B CA 1
ATOM 4245 C C . ALA B 1 225 ? 6.441 -19.844 -24.062 1 98.19 225 ALA B C 1
ATOM 4247 O O . ALA B 1 225 ? 7.676 -19.797 -24.078 1 98.19 225 ALA B O 1
ATOM 4248 N N . LEU B 1 226 ? 5.758 -20.938 -24.172 1 97.56 226 LEU B N 1
ATOM 4249 C CA . LEU B 1 226 ? 6.445 -22.219 -24.344 1 97.56 226 LEU B CA 1
ATOM 4250 C C . LEU B 1 226 ? 7.266 -22.219 -25.625 1 97.56 226 LEU B C 1
ATOM 4252 O O . LEU B 1 226 ? 8.414 -22.672 -25.641 1 97.56 226 LEU B O 1
ATOM 4256 N N . GLN B 1 227 ? 6.699 -21.703 -26.625 1 96.19 227 GLN B N 1
ATOM 4257 C CA . GLN B 1 227 ? 7.391 -21.641 -27.906 1 96.19 227 GLN B CA 1
ATOM 4258 C C . GLN B 1 227 ? 8.617 -20.734 -27.828 1 96.19 227 GLN B C 1
ATOM 4260 O O . GLN B 1 227 ? 9.625 -20.969 -28.5 1 96.19 227 GLN B O 1
ATOM 4265 N N . ALA B 1 228 ? 8.484 -19.75 -26.984 1 96.19 228 ALA B N 1
ATOM 4266 C CA . ALA B 1 228 ? 9.578 -18.797 -26.812 1 96.19 228 ALA B CA 1
ATOM 4267 C C . ALA B 1 228 ? 10.641 -19.344 -25.875 1 96.19 228 ALA B C 1
ATOM 4269 O O . ALA B 1 228 ? 11.672 -18.703 -25.641 1 96.19 228 ALA B O 1
ATOM 4270 N N . GLY B 1 229 ? 10.375 -20.469 -25.266 1 95.25 229 GLY B N 1
ATOM 4271 C CA . GLY B 1 229 ? 11.391 -21.141 -24.469 1 95.25 229 GLY B CA 1
ATOM 4272 C C . GLY B 1 229 ? 11.188 -20.984 -22.984 1 95.25 229 GLY B C 1
ATOM 4273 O O . GLY B 1 229 ? 12 -21.453 -22.188 1 95.25 229 GLY B O 1
ATOM 4274 N N . PHE B 1 230 ? 10.125 -20.344 -22.594 1 96.5 230 PHE B N 1
ATOM 4275 C CA . PHE B 1 230 ? 9.789 -20.281 -21.172 1 96.5 230 PHE B CA 1
ATOM 4276 C C . PHE B 1 230 ? 9.109 -21.578 -20.734 1 96.5 230 PHE B C 1
ATOM 4278 O O . PHE B 1 230 ? 8.359 -22.188 -21.5 1 96.5 230 PHE B O 1
ATOM 4285 N N . ASP B 1 231 ? 9.344 -22 -19.438 1 94.44 231 ASP B N 1
ATOM 4286 C CA . ASP B 1 231 ? 8.867 -23.328 -19.078 1 94.44 231 ASP B CA 1
ATOM 4287 C C . ASP B 1 231 ? 8.25 -23.344 -17.688 1 94.44 231 ASP B C 1
ATOM 4289 O O . ASP B 1 231 ? 7.941 -24.406 -17.141 1 94.44 231 ASP B O 1
ATOM 4293 N N . THR B 1 232 ? 8.141 -22.234 -17.062 1 97 232 THR B N 1
ATOM 4294 C CA . THR B 1 232 ? 7.57 -22.141 -15.727 1 97 232 THR B CA 1
ATOM 4295 C C . THR B 1 232 ? 6.492 -21.078 -15.656 1 97 232 THR B C 1
ATOM 4297 O O . THR B 1 232 ? 6.668 -19.969 -16.203 1 97 232 THR B O 1
ATOM 4300 N N . PHE B 1 233 ? 5.391 -21.422 -15.031 1 98.31 233 PHE B N 1
ATOM 4301 C CA . PHE B 1 233 ? 4.223 -20.562 -15.031 1 98.31 233 PHE B CA 1
ATOM 4302 C C . PHE B 1 233 ? 3.697 -20.344 -13.617 1 98.31 233 PHE B C 1
ATOM 4304 O O . PHE B 1 233 ? 3.543 -21.297 -12.859 1 98.31 233 PHE B O 1
ATOM 4311 N N . PHE B 1 234 ? 3.584 -19.109 -13.172 1 98.25 234 PHE B N 1
ATOM 4312 C CA . PHE B 1 234 ? 2.785 -18.703 -12.023 1 98.25 234 PHE B CA 1
ATOM 4313 C C . PHE B 1 234 ? 1.424 -18.172 -12.469 1 98.25 234 PHE B C 1
ATOM 4315 O O . PHE B 1 234 ? 1.294 -17.016 -12.852 1 98.25 234 PHE B O 1
ATOM 4322 N N . ASP B 1 235 ? 0.426 -18.953 -12.414 1 97.81 235 ASP B N 1
ATOM 4323 C CA . ASP B 1 235 ? -0.805 -18.594 -13.102 1 97.81 235 ASP B CA 1
ATOM 4324 C C . ASP B 1 235 ? -2.025 -18.828 -12.219 1 97.81 235 ASP B C 1
ATOM 4326 O O . ASP B 1 235 ? -2.141 -19.891 -11.586 1 97.81 235 ASP B O 1
ATOM 4330 N N . VAL B 1 236 ? -2.912 -17.922 -12.227 1 98.12 236 VAL B N 1
ATOM 4331 C CA . VAL B 1 236 ? -4.086 -17.969 -11.367 1 98.12 236 VAL B CA 1
ATOM 4332 C C . VAL B 1 236 ? -5.07 -19.016 -11.898 1 98.12 236 VAL B C 1
ATOM 4334 O O . VAL B 1 236 ? -5.789 -19.656 -11.125 1 98.12 236 VAL B O 1
ATOM 4337 N N . THR B 1 237 ? -5.117 -19.25 -13.195 1 98.06 237 THR B N 1
ATOM 4338 C CA . THR B 1 237 ? -6.07 -20.188 -13.766 1 98.06 237 THR B CA 1
ATOM 4339 C C . THR B 1 237 ? -5.734 -21.609 -13.352 1 98.06 237 THR B C 1
ATOM 4341 O O . THR B 1 237 ? -6.602 -22.5 -13.367 1 98.06 237 THR B O 1
ATOM 4344 N N . ALA B 1 238 ? -4.484 -21.844 -13.023 1 97.94 238 ALA B N 1
ATOM 4345 C CA . ALA B 1 238 ? -4.07 -23.156 -12.523 1 97.94 238 ALA B CA 1
ATOM 4346 C C . ALA B 1 238 ? -4.793 -23.5 -11.227 1 97.94 238 ALA B C 1
ATOM 4348 O O . ALA B 1 238 ? -4.902 -24.672 -10.859 1 97.94 238 ALA B O 1
ATOM 4349 N N . SER B 1 239 ? -5.277 -22.516 -10.508 1 97.19 239 SER B N 1
ATOM 4350 C CA . SER B 1 239 ? -6.016 -22.719 -9.266 1 97.19 239 SER B CA 1
ATOM 4351 C C . SER B 1 239 ? -7.461 -23.125 -9.547 1 97.19 239 SER B C 1
ATOM 4353 O O . SER B 1 239 ? -8.156 -23.625 -8.656 1 97.19 239 SER B O 1
ATOM 4355 N N . VAL B 1 240 ? -7.922 -22.922 -10.75 1 97.25 240 VAL B N 1
ATOM 4356 C CA . VAL B 1 240 ? -9.32 -23.156 -11.094 1 97.25 240 VAL B CA 1
ATOM 4357 C C . VAL B 1 240 ? -9.438 -24.406 -11.953 1 97.25 240 VAL B C 1
ATOM 4359 O O . VAL B 1 240 ? -10.141 -25.359 -11.594 1 97.25 240 VAL B O 1
ATOM 4362 N N . TYR B 1 241 ? -8.75 -24.438 -13.055 1 95.25 241 TYR B N 1
ATOM 4363 C CA . TYR B 1 241 ? -8.789 -25.562 -13.992 1 95.25 241 TYR B CA 1
ATOM 4364 C C . TYR B 1 241 ? -7.391 -25.922 -14.469 1 95.25 241 TYR B C 1
ATOM 4366 O O . TYR B 1 241 ? -7.059 -25.734 -15.641 1 95.25 241 TYR B O 1
ATOM 4374 N N . PRO B 1 242 ? -6.672 -26.609 -13.57 1 96.56 242 PRO B N 1
ATOM 4375 C CA . PRO B 1 242 ? -5.293 -26.984 -13.891 1 96.56 242 PRO B CA 1
ATOM 4376 C C . PRO B 1 242 ? -5.191 -27.828 -15.164 1 96.56 242 PRO B C 1
ATOM 4378 O O . PRO B 1 242 ? -4.199 -27.734 -15.891 1 96.56 242 PRO B O 1
ATOM 4381 N N . GLU B 1 243 ? -6.16 -28.562 -15.5 1 94.94 243 GLU B N 1
ATOM 4382 C CA . GLU B 1 243 ? -6.117 -29.484 -16.641 1 94.94 243 GLU B CA 1
ATOM 4383 C C . GLU B 1 243 ? -5.98 -28.734 -17.953 1 94.94 243 GLU B C 1
ATOM 4385 O O . GLU B 1 243 ? -5.34 -29.219 -18.891 1 94.94 243 GLU B O 1
ATOM 4390 N N . LEU B 1 244 ? -6.531 -27.578 -17.969 1 95.38 244 LEU B N 1
ATOM 4391 C CA . LEU B 1 244 ? -6.496 -26.812 -19.219 1 95.38 244 LEU B CA 1
ATOM 4392 C C . LEU B 1 244 ? -5.086 -26.297 -19.5 1 95.38 244 LEU B C 1
ATOM 4394 O O . LEU B 1 244 ? -4.621 -26.359 -20.641 1 95.38 244 LEU B O 1
ATOM 4398 N N . ILE B 1 245 ? -4.43 -25.797 -18.516 1 96.88 245 ILE B N 1
ATOM 4399 C CA . ILE B 1 245 ? -3.061 -25.312 -18.688 1 96.88 245 ILE B CA 1
ATOM 4400 C C . ILE B 1 245 ? -2.141 -26.484 -19.016 1 96.88 245 ILE B C 1
ATOM 4402 O O . ILE B 1 245 ? -1.266 -26.391 -19.875 1 96.88 245 ILE B O 1
ATOM 4406 N N . LEU B 1 246 ? -2.365 -27.578 -18.344 1 97.31 246 LEU B N 1
ATOM 4407 C CA . LEU B 1 246 ? -1.516 -28.75 -18.531 1 97.31 246 LEU B CA 1
ATOM 4408 C C . LEU B 1 246 ? -1.7 -29.344 -19.922 1 97.31 246 LEU B C 1
ATOM 4410 O O . LEU B 1 246 ? -0.754 -29.875 -20.5 1 97.31 246 LEU B O 1
ATOM 4414 N N . GLU B 1 247 ? -2.883 -29.219 -20.438 1 97.19 247 GLU B N 1
ATOM 4415 C CA . GLU B 1 247 ? -3.137 -29.672 -21.797 1 97.19 247 GLU B CA 1
ATOM 4416 C C . GLU B 1 247 ? -2.332 -28.859 -22.812 1 97.19 247 GLU B C 1
ATOM 4418 O O . GLU B 1 247 ? -1.81 -29.406 -23.781 1 97.19 247 GLU B O 1
ATOM 4423 N N . ILE B 1 248 ? -2.236 -27.562 -22.625 1 98.31 248 ILE B N 1
ATOM 4424 C CA . ILE B 1 248 ? -1.437 -26.719 -23.5 1 98.31 248 ILE B CA 1
ATOM 4425 C C . ILE B 1 248 ? 0.024 -27.156 -23.453 1 98.31 248 ILE B C 1
ATOM 4427 O O . ILE B 1 248 ? 0.653 -27.359 -24.484 1 98.31 248 ILE B O 1
ATOM 4431 N N . ILE B 1 249 ? 0.491 -27.359 -22.281 1 97.5 249 ILE B N 1
ATOM 4432 C CA . ILE B 1 249 ? 1.892 -27.719 -22.062 1 97.5 249 ILE B CA 1
ATOM 4433 C C . ILE B 1 249 ? 2.186 -29.062 -22.703 1 97.5 249 ILE B C 1
ATOM 4435 O O . ILE B 1 249 ? 3.178 -29.219 -23.422 1 97.5 249 ILE B O 1
ATOM 4439 N N . LYS B 1 250 ? 1.31 -30.016 -22.5 1 97.19 250 LYS B N 1
ATOM 4440 C CA . LYS B 1 250 ? 1.462 -31.359 -23.062 1 97.19 250 LYS B CA 1
ATOM 4441 C C . LYS B 1 250 ? 1.483 -31.297 -24.594 1 97.19 250 LYS B C 1
ATOM 4443 O O . LYS B 1 250 ? 2.316 -31.953 -25.234 1 97.19 250 LYS B O 1
ATOM 4448 N N . SER B 1 251 ? 0.599 -30.547 -25.094 1 97.88 251 SER B N 1
ATOM 4449 C CA . SER B 1 251 ? 0.504 -30.422 -26.547 1 97.88 251 SER B CA 1
ATOM 4450 C C . SER B 1 251 ? 1.762 -29.797 -27.125 1 97.88 251 SER B C 1
ATOM 4452 O O . SER B 1 251 ? 2.248 -30.219 -28.188 1 97.88 251 SER B O 1
ATOM 4454 N N . CYS B 1 252 ? 2.262 -28.797 -26.469 1 97.06 252 CYS B N 1
ATOM 4455 C CA . CYS B 1 252 ? 3.482 -28.156 -26.922 1 97.06 252 CYS B CA 1
ATOM 4456 C C . CYS B 1 252 ? 4.676 -29.094 -26.828 1 97.06 252 CYS B C 1
ATOM 4458 O O . CYS B 1 252 ? 5.508 -29.141 -27.734 1 97.06 252 CYS B O 1
ATOM 4460 N N . LYS B 1 253 ? 4.77 -29.844 -25.797 1 95.25 253 LYS B N 1
ATOM 4461 C CA . LYS B 1 253 ? 5.852 -30.812 -25.609 1 95.25 253 LYS B CA 1
ATOM 4462 C C . LYS B 1 253 ? 5.836 -31.875 -26.719 1 95.25 253 LYS B C 1
ATOM 4464 O O . LYS B 1 253 ? 6.891 -32.344 -27.125 1 95.25 253 LYS B O 1
ATOM 4469 N N . ASN B 1 254 ? 4.684 -32.156 -27.172 1 96.69 254 ASN B N 1
ATOM 4470 C CA . ASN B 1 254 ? 4.512 -33.156 -28.219 1 96.69 254 ASN B CA 1
ATOM 4471 C C . ASN B 1 254 ? 4.594 -32.5 -29.609 1 96.69 254 ASN B C 1
ATOM 4473 O O . ASN B 1 254 ? 4.305 -33.156 -30.609 1 96.69 254 ASN B O 1
ATOM 4477 N N . SER B 1 255 ? 4.832 -31.266 -29.688 1 96.75 255 SER B N 1
ATOM 4478 C CA . SER B 1 255 ? 4.949 -30.516 -30.922 1 96.75 255 SER B CA 1
ATOM 4479 C C . SER B 1 255 ? 3.65 -30.562 -31.719 1 96.75 255 SER B C 1
ATOM 4481 O O . SER B 1 255 ? 3.674 -30.672 -32.938 1 96.75 255 SER B O 1
ATOM 4483 N N . ASP B 1 256 ? 2.602 -30.688 -31.062 1 97.19 256 ASP B N 1
ATOM 4484 C CA . ASP B 1 256 ? 1.279 -30.609 -31.672 1 97.19 256 ASP B CA 1
ATOM 4485 C C . ASP B 1 256 ? 0.728 -29.188 -31.609 1 97.19 256 ASP B C 1
ATOM 4487 O O . ASP B 1 256 ? -0.096 -28.875 -30.75 1 97.19 256 ASP B O 1
ATOM 4491 N N . ASP B 1 257 ? 1.052 -28.406 -32.562 1 95.56 257 ASP B N 1
ATOM 4492 C CA . ASP B 1 257 ? 0.749 -26.984 -32.562 1 95.56 257 ASP B CA 1
ATOM 4493 C C . ASP B 1 257 ? -0.757 -26.734 -32.625 1 95.56 257 ASP B C 1
ATOM 4495 O O . ASP B 1 257 ? -1.272 -25.797 -32.031 1 95.56 257 ASP B O 1
ATOM 4499 N N . THR B 1 258 ? -1.385 -27.516 -33.375 1 97.31 258 THR B N 1
ATOM 4500 C CA . THR B 1 258 ? -2.826 -27.359 -33.531 1 97.31 258 THR B CA 1
ATOM 4501 C C . THR B 1 258 ? -3.543 -27.578 -32.219 1 97.31 258 THR B C 1
ATOM 4503 O O . THR B 1 258 ? -4.344 -26.75 -31.797 1 97.31 258 THR B O 1
ATOM 4506 N N . ALA B 1 259 ? -3.189 -28.688 -31.562 1 97.19 259 ALA B N 1
ATOM 4507 C CA . ALA B 1 259 ? -3.799 -28.984 -30.266 1 97.19 259 ALA B CA 1
ATOM 4508 C C . ALA B 1 259 ? -3.447 -27.922 -29.234 1 97.19 259 ALA B C 1
ATOM 4510 O O . ALA B 1 259 ? -4.281 -27.562 -28.406 1 97.19 259 ALA B O 1
ATOM 4511 N N . ALA B 1 260 ? -2.234 -27.484 -29.281 1 97.75 260 ALA B N 1
ATOM 4512 C CA . ALA B 1 260 ? -1.79 -26.453 -28.359 1 97.75 260 ALA B CA 1
ATOM 4513 C C . ALA B 1 260 ? -2.598 -25.172 -28.531 1 97.75 260 ALA B C 1
ATOM 4515 O O . ALA B 1 260 ? -3.039 -24.562 -27.547 1 97.75 260 ALA B O 1
ATOM 4516 N N . ASN B 1 261 ? -2.783 -24.781 -29.75 1 97.38 261 ASN B N 1
ATOM 4517 C CA . ASN B 1 261 ? -3.539 -23.578 -30.047 1 97.38 261 ASN B CA 1
ATOM 4518 C C . ASN B 1 261 ? -5 -23.703 -29.625 1 97.38 261 ASN B C 1
ATOM 4520 O O . ASN B 1 261 ? -5.586 -22.75 -29.109 1 97.38 261 ASN B O 1
ATOM 4524 N N . GLU B 1 262 ? -5.578 -24.828 -29.875 1 97.38 262 GLU B N 1
ATOM 4525 C CA . GLU B 1 262 ? -6.965 -25.062 -29.484 1 97.38 262 GLU B CA 1
ATOM 4526 C C . GLU B 1 262 ? -7.129 -25 -27.969 1 97.38 262 GLU B C 1
ATOM 4528 O O . GLU B 1 262 ? -8.07 -24.391 -27.469 1 97.38 262 GLU B O 1
ATOM 4533 N N . ALA B 1 263 ? -6.219 -25.672 -27.281 1 97.31 263 ALA B N 1
ATOM 4534 C CA . ALA B 1 263 ? -6.254 -25.641 -25.812 1 97.31 263 ALA B CA 1
ATOM 4535 C C . ALA B 1 263 ? -6.055 -24.219 -25.297 1 97.31 263 ALA B C 1
ATOM 4537 O O . ALA B 1 263 ? -6.73 -23.812 -24.344 1 97.31 263 ALA B O 1
ATOM 4538 N N . GLN B 1 264 ? -5.176 -23.5 -25.906 1 98.56 264 GLN B N 1
ATOM 4539 C CA . GLN B 1 264 ? -4.938 -22.109 -25.547 1 98.56 264 GLN B CA 1
ATOM 4540 C C . GLN B 1 264 ? -6.191 -21.266 -25.75 1 98.56 264 GLN B C 1
ATOM 4542 O O . GLN B 1 264 ? -6.555 -20.453 -24.875 1 98.56 264 GLN B O 1
ATOM 4547 N N . GLN B 1 265 ? -6.828 -21.406 -26.844 1 98.12 265 GLN B N 1
ATOM 4548 C CA . GLN B 1 265 ? -8.039 -20.641 -27.141 1 98.12 265 GLN B CA 1
ATOM 4549 C C . GLN B 1 265 ? -9.148 -20.984 -26.156 1 98.12 265 GLN B C 1
ATOM 4551 O O . GLN B 1 265 ? -9.875 -20.094 -25.703 1 98.12 265 GLN B O 1
ATOM 4556 N N . LYS B 1 266 ? -9.266 -22.25 -25.844 1 97.44 266 LYS B N 1
ATOM 4557 C CA . LYS B 1 266 ? -10.273 -22.672 -24.875 1 97.44 266 LYS B CA 1
ATOM 4558 C C . LYS B 1 266 ? -10.039 -22.016 -23.516 1 97.44 266 LYS B C 1
ATOM 4560 O O . LYS B 1 266 ? -10.969 -21.469 -22.922 1 97.44 266 LYS B O 1
ATOM 4565 N N . LEU B 1 267 ? -8.812 -22.062 -23.062 1 98.19 267 LEU B N 1
ATOM 4566 C CA . LEU B 1 267 ? -8.469 -21.438 -21.797 1 98.19 267 LEU B CA 1
ATOM 4567 C C . LEU B 1 267 ? -8.773 -19.938 -21.828 1 98.19 267 LEU B C 1
ATOM 4569 O O . LEU B 1 267 ? -9.391 -19.406 -20.891 1 98.19 267 LEU B O 1
ATOM 4573 N N . SER B 1 268 ? -8.328 -19.281 -22.891 1 98.44 268 SER B N 1
ATOM 4574 C CA . SER B 1 268 ? -8.477 -17.844 -23.016 1 98.44 268 SER B CA 1
ATOM 4575 C C . SER B 1 268 ? -9.953 -17.438 -23.047 1 98.44 268 SER B C 1
ATOM 4577 O O . SER B 1 268 ? -10.367 -16.531 -22.312 1 98.44 268 SER B O 1
ATOM 4579 N N . HIS B 1 269 ? -10.742 -18.156 -23.844 1 98.06 269 HIS B N 1
ATOM 4580 C CA . HIS B 1 269 ? -12.148 -17.812 -24.031 1 98.06 269 HIS B CA 1
ATOM 4581 C C . HIS B 1 269 ? -12.938 -18.031 -22.75 1 98.06 269 HIS B C 1
ATOM 4583 O O . HIS B 1 269 ? -13.703 -17.172 -22.328 1 98.06 269 HIS B O 1
ATOM 4589 N N . LEU B 1 270 ? -12.719 -19.172 -22.156 1 98.25 270 LEU B N 1
ATOM 4590 C CA . LEU B 1 270 ? -13.398 -19.5 -20.906 1 98.25 270 LEU B CA 1
ATOM 4591 C C . LEU B 1 270 ? -13.07 -18.484 -19.812 1 98.25 270 LEU B C 1
ATOM 4593 O O . LEU B 1 270 ? -13.977 -17.953 -19.156 1 98.25 270 LEU B O 1
ATOM 4597 N N . THR B 1 271 ? -11.852 -18.188 -19.641 1 98.62 271 THR B N 1
ATOM 4598 C CA . THR B 1 271 ? -11.391 -17.297 -18.594 1 98.62 271 THR B CA 1
ATOM 4599 C C . THR B 1 271 ? -11.914 -15.875 -18.828 1 98.62 271 THR B C 1
ATOM 4601 O O . THR B 1 271 ? -12.383 -15.219 -17.891 1 98.62 271 THR B O 1
ATOM 4604 N N . ASN B 1 272 ? -11.836 -15.406 -20.078 1 98.62 272 ASN B N 1
ATOM 4605 C CA . ASN B 1 272 ? -12.344 -14.07 -20.406 1 98.62 272 ASN B CA 1
ATOM 4606 C C . ASN B 1 272 ? -13.828 -13.938 -20.078 1 98.62 272 ASN B C 1
ATOM 4608 O O . ASN B 1 272 ? -14.273 -12.891 -19.609 1 98.62 272 ASN B O 1
ATOM 4612 N N . LYS B 1 273 ? -14.602 -14.969 -20.344 1 98.56 273 LYS B N 1
ATOM 4613 C CA . LYS B 1 273 ? -16.031 -14.945 -20.047 1 98.56 273 LYS B CA 1
ATOM 4614 C C . LYS B 1 273 ? -16.281 -14.82 -18.547 1 98.56 273 LYS B C 1
ATOM 4616 O O . LYS B 1 273 ? -17.188 -14.086 -18.125 1 98.56 273 LYS B O 1
ATOM 4621 N N . ILE B 1 274 ? -15.516 -15.531 -17.797 1 98.62 274 ILE B N 1
ATOM 4622 C CA . ILE B 1 274 ? -15.672 -15.5 -16.344 1 98.62 274 ILE B CA 1
ATOM 4623 C C . ILE B 1 274 ? -15.273 -14.125 -15.812 1 98.62 274 ILE B C 1
ATOM 4625 O O . ILE B 1 274 ? -15.984 -13.539 -15 1 98.62 274 ILE B O 1
ATOM 4629 N N . ILE B 1 275 ? -14.148 -13.617 -16.281 1 98.38 275 ILE B N 1
ATOM 4630 C CA . ILE B 1 275 ? -13.641 -12.32 -15.836 1 98.38 275 ILE B CA 1
ATOM 4631 C C . ILE B 1 275 ? -14.633 -11.227 -16.203 1 98.38 275 ILE B C 1
ATOM 4633 O O . ILE B 1 275 ? -14.82 -10.266 -15.438 1 98.38 275 ILE B O 1
ATOM 4637 N N . ALA B 1 276 ? -15.297 -11.359 -17.312 1 98.19 276 ALA B N 1
ATOM 4638 C CA . ALA B 1 276 ? -16.297 -10.383 -17.719 1 98.19 276 ALA B CA 1
ATOM 4639 C C . ALA B 1 276 ? -17.438 -10.32 -16.719 1 98.19 276 ALA B C 1
ATOM 4641 O O . ALA B 1 276 ? -18.109 -9.289 -16.594 1 98.19 276 ALA B O 1
ATOM 4642 N N . LYS B 1 277 ? -17.672 -11.438 -15.953 1 97.5 277 LYS B N 1
ATOM 4643 C CA . LYS B 1 277 ? -18.781 -11.508 -15 1 97.5 277 LYS B CA 1
ATOM 4644 C C . LYS B 1 277 ? -18.359 -11 -13.625 1 97.5 277 LYS B C 1
ATOM 4646 O O . LYS B 1 277 ? -19.172 -10.453 -12.883 1 97.5 277 LYS B O 1
ATOM 4651 N N . GLY B 1 278 ? -17.094 -11.18 -13.297 1 96.56 278 GLY B N 1
ATOM 4652 C CA . GLY B 1 278 ? -16.781 -10.906 -11.898 1 96.56 278 GLY B CA 1
ATOM 4653 C C . GLY B 1 278 ? -15.383 -10.367 -11.695 1 96.56 278 GLY B C 1
ATOM 4654 O O . GLY B 1 278 ? -14.977 -10.102 -10.562 1 96.56 278 GLY B O 1
ATOM 4655 N N . GLY B 1 279 ? -14.625 -10.203 -12.758 1 96.5 279 GLY B N 1
ATOM 4656 C CA . GLY B 1 279 ? -13.25 -9.75 -12.625 1 96.5 279 GLY B CA 1
ATOM 4657 C C . GLY B 1 279 ? -12.273 -10.883 -12.359 1 96.5 279 GLY B C 1
ATOM 4658 O O . GLY B 1 279 ? -12.672 -12.031 -12.188 1 96.5 279 GLY B O 1
ATOM 4659 N N . VAL B 1 280 ? -11.055 -10.516 -12.273 1 96.62 280 VAL B N 1
ATOM 4660 C CA . VAL B 1 280 ? -9.984 -11.508 -12.172 1 96.62 280 VAL B CA 1
ATOM 4661 C C . VAL B 1 280 ? -10.047 -12.195 -10.812 1 96.62 280 VAL B C 1
ATOM 4663 O O . VAL B 1 280 ? -10.141 -13.422 -10.734 1 96.62 280 VAL B O 1
ATOM 4666 N N . ILE B 1 281 ? -10.094 -11.375 -9.75 1 97.81 281 ILE B N 1
ATOM 4667 C CA . ILE B 1 281 ? -9.992 -11.992 -8.43 1 97.81 281 ILE B CA 1
ATOM 4668 C C . ILE B 1 281 ? -11.367 -12.484 -7.984 1 97.81 281 ILE B C 1
ATOM 4670 O O . ILE B 1 281 ? -11.586 -13.688 -7.824 1 97.81 281 ILE B O 1
ATOM 4674 N N . PRO B 1 282 ? -12.367 -11.617 -7.949 1 98.25 282 PRO B N 1
ATOM 4675 C CA . PRO B 1 282 ? -13.648 -12.141 -7.473 1 98.25 282 PRO B CA 1
ATOM 4676 C C . PRO B 1 282 ? -14.242 -13.203 -8.398 1 98.25 282 PRO B C 1
ATOM 4678 O O . PRO B 1 282 ? -14.758 -14.211 -7.93 1 98.25 282 PRO B O 1
ATOM 4681 N N . GLY B 1 283 ? -14.125 -12.984 -9.672 1 98.56 283 GLY B N 1
ATOM 4682 C CA . GLY B 1 283 ? -14.703 -13.914 -10.633 1 98.56 283 GLY B CA 1
ATOM 4683 C C . GLY B 1 283 ? -14.031 -15.273 -10.617 1 98.56 283 GLY B C 1
ATOM 4684 O O . GLY B 1 283 ? -14.711 -16.297 -10.555 1 98.56 283 GLY B O 1
ATOM 4685 N N . LEU B 1 284 ? -12.766 -15.289 -10.695 1 98.62 284 LEU B N 1
ATOM 4686 C CA . LEU B 1 284 ? -12.047 -16.562 -10.742 1 98.62 284 LEU B CA 1
ATOM 4687 C C . LEU B 1 284 ? -12.086 -17.266 -9.398 1 98.62 284 LEU B C 1
ATOM 4689 O O . LEU B 1 284 ? -12.062 -18.5 -9.336 1 98.62 284 LEU B O 1
ATOM 4693 N N . LYS B 1 285 ? -12.125 -16.484 -8.328 1 98.38 285 LYS B N 1
ATOM 4694 C CA . LYS B 1 285 ? -12.32 -17.078 -7.008 1 98.38 285 LYS B CA 1
ATOM 4695 C C . LYS B 1 285 ? -13.664 -17.797 -6.918 1 98.38 285 LYS B C 1
ATOM 4697 O O . LYS B 1 285 ? -13.75 -18.906 -6.391 1 98.38 285 LYS B O 1
ATOM 4702 N N . ALA B 1 286 ? -14.695 -17.203 -7.422 1 98.12 286 ALA B N 1
ATOM 4703 C CA . ALA B 1 286 ? -16.016 -17.828 -7.484 1 98.12 286 ALA B CA 1
ATOM 4704 C C . ALA B 1 286 ? -15.977 -19.094 -8.344 1 98.12 286 ALA B C 1
ATOM 4706 O O . ALA B 1 286 ? -16.547 -20.125 -7.98 1 98.12 286 ALA B O 1
ATOM 4707 N N . ALA B 1 287 ? -15.305 -19.016 -9.445 1 98.31 287 ALA B N 1
ATOM 4708 C CA . ALA B 1 287 ? -15.164 -20.172 -10.328 1 98.31 287 ALA B CA 1
ATOM 4709 C C . ALA B 1 287 ? -14.461 -21.328 -9.617 1 98.31 287 ALA B C 1
ATOM 4711 O O . ALA B 1 287 ? -14.859 -22.484 -9.75 1 98.31 287 ALA B O 1
ATOM 4712 N N . ALA B 1 288 ? -13.445 -21 -8.914 1 98 288 ALA B N 1
ATOM 4713 C CA . ALA B 1 288 ? -12.711 -22.016 -8.172 1 98 288 ALA B CA 1
ATOM 4714 C C . ALA B 1 288 ? -13.617 -22.719 -7.16 1 98 288 ALA B C 1
ATOM 4716 O O . ALA B 1 288 ? -13.555 -23.938 -7.004 1 98 288 ALA B O 1
ATOM 4717 N N . GLU B 1 289 ? -14.367 -21.906 -6.457 1 97.31 289 GLU B N 1
ATOM 4718 C CA . GLU B 1 289 ? -15.305 -22.484 -5.5 1 97.31 289 GLU B CA 1
ATOM 4719 C C . GLU B 1 289 ? -16.281 -23.438 -6.184 1 97.31 289 GLU B C 1
ATOM 4721 O O . GLU B 1 289 ? -16.547 -24.531 -5.688 1 97.31 289 GLU B O 1
ATOM 4726 N N . ILE B 1 290 ? -16.781 -23.062 -7.293 1 96.81 290 ILE B N 1
ATOM 4727 C CA . ILE B 1 290 ? -17.766 -23.844 -8.023 1 96.81 290 ILE B CA 1
ATOM 4728 C C . ILE B 1 290 ? -17.125 -25.141 -8.516 1 96.81 290 ILE B C 1
ATOM 4730 O O . ILE B 1 290 ? -17.688 -26.219 -8.367 1 96.81 290 ILE B O 1
ATOM 4734 N N . VAL B 1 291 ? -15.984 -25.062 -9.047 1 96.5 291 VAL B N 1
ATOM 4735 C CA . VAL B 1 291 ? -15.312 -26.203 -9.68 1 96.5 291 VAL B CA 1
ATOM 4736 C C . VAL B 1 291 ? -14.875 -27.203 -8.609 1 96.5 291 VAL B C 1
ATOM 4738 O O . VAL B 1 291 ? -15.016 -28.406 -8.789 1 96.5 291 VAL B O 1
ATOM 4741 N N . THR B 1 292 ? -14.375 -26.719 -7.484 1 95.38 292 THR B N 1
ATOM 4742 C CA . THR B 1 292 ? -13.773 -27.609 -6.492 1 95.38 292 THR B CA 1
ATOM 4743 C C . THR B 1 292 ? -14.812 -28.062 -5.473 1 95.38 292 THR B C 1
ATOM 4745 O O . THR B 1 292 ? -14.656 -29.109 -4.844 1 95.38 292 THR B O 1
ATOM 4748 N N . GLY B 1 293 ? -15.781 -27.188 -5.25 1 95.69 293 GLY B N 1
ATOM 4749 C CA . GLY B 1 293 ? -16.781 -27.438 -4.219 1 95.69 293 GLY B CA 1
ATOM 4750 C C . GLY B 1 293 ? -16.328 -26.984 -2.84 1 95.69 293 GLY B C 1
ATOM 4751 O O . GLY B 1 293 ? -17.047 -27.156 -1.858 1 95.69 293 GLY B O 1
ATOM 4752 N N . TYR B 1 294 ? -15.141 -26.422 -2.719 1 96.69 294 TYR B N 1
ATOM 4753 C CA . TYR B 1 294 ? -14.633 -25.953 -1.433 1 96.69 294 TYR B CA 1
ATOM 4754 C C . TYR B 1 294 ? -15 -24.484 -1.202 1 96.69 294 TYR B C 1
ATOM 4756 O O . TYR B 1 294 ? -15.133 -23.719 -2.156 1 96.69 294 TYR B O 1
ATOM 4764 N N . LYS B 1 295 ? -15.102 -24.062 0.009 1 96.75 295 LYS B N 1
ATOM 4765 C CA . LYS B 1 295 ? -15.484 -22.703 0.33 1 96.75 295 LYS B CA 1
ATOM 4766 C C . LYS B 1 295 ? -14.281 -21.766 0.248 1 96.75 295 LYS B C 1
ATOM 4768 O O . LYS B 1 295 ? -13.414 -21.766 1.127 1 96.75 295 LYS B O 1
ATOM 4773 N N . PHE B 1 296 ? -14.281 -20.984 -0.755 1 97.81 296 PHE B N 1
ATOM 4774 C CA . PHE B 1 296 ? -13.273 -19.938 -0.895 1 97.81 296 PHE B CA 1
ATOM 4775 C C . PHE B 1 296 ? -13.766 -18.625 -0.296 1 97.81 296 PHE B C 1
ATOM 4777 O O . PHE B 1 296 ? -12.969 -17.828 0.206 1 97.81 296 PHE B O 1
ATOM 4784 N N . GLY B 1 297 ? -15.102 -18.422 -0.368 1 97.69 297 GLY B N 1
ATOM 4785 C CA . GLY B 1 297 ? -15.695 -17.219 0.184 1 97.69 297 GLY B CA 1
ATOM 4786 C C . GLY B 1 297 ? -15.469 -15.992 -0.687 1 97.69 297 GLY B C 1
ATOM 4787 O O . GLY B 1 297 ? -14.828 -16.078 -1.734 1 97.69 297 GLY B O 1
ATOM 4788 N N . ASP B 1 298 ? -16.047 -14.852 -0.26 1 97.38 298 ASP B N 1
ATOM 4789 C CA . ASP B 1 298 ? -15.945 -13.586 -0.98 1 97.38 298 ASP B CA 1
ATOM 4790 C C . ASP B 1 298 ? -14.594 -12.914 -0.739 1 97.38 298 ASP B C 1
ATOM 4792 O O . ASP B 1 298 ? -13.953 -13.148 0.291 1 97.38 298 ASP B O 1
ATOM 4796 N N . PRO B 1 299 ? -14.164 -12.148 -1.734 1 97.94 299 PRO B N 1
ATOM 4797 C CA . PRO B 1 299 ? -12.938 -11.391 -1.479 1 97.94 299 PRO B CA 1
ATOM 4798 C C . PRO B 1 299 ? -13.109 -10.336 -0.392 1 97.94 299 PRO B C 1
ATOM 4800 O O . PRO B 1 299 ? -14.242 -9.977 -0.052 1 97.94 299 PRO B O 1
ATOM 4803 N N . ARG B 1 300 ? -12.031 -9.922 0.128 1 97.06 300 ARG B N 1
ATOM 4804 C CA . ARG B 1 300 ? -12.055 -8.859 1.134 1 97.06 300 ARG B CA 1
ATOM 4805 C C . ARG B 1 300 ? -12.117 -7.484 0.48 1 97.06 300 ARG B C 1
ATOM 4807 O O . ARG B 1 300 ? -11.453 -7.242 -0.534 1 97.06 300 ARG B O 1
ATOM 4814 N N . GLN B 1 301 ? -12.836 -6.594 1.123 1 95.44 301 GLN B N 1
ATOM 4815 C CA . GLN B 1 301 ? -12.891 -5.223 0.631 1 95.44 301 GLN B CA 1
ATOM 4816 C C . GLN B 1 301 ? -11.492 -4.609 0.543 1 95.44 301 GLN B C 1
ATOM 4818 O O . GLN B 1 301 ? -10.633 -4.902 1.371 1 95.44 301 GLN B O 1
ATOM 4823 N N . PRO B 1 302 ? -11.32 -3.762 -0.512 1 95.12 302 PRO B N 1
ATOM 4824 C CA . PRO B 1 302 ? -12.281 -3.068 -1.369 1 95.12 302 PRO B CA 1
ATOM 4825 C C . PRO B 1 302 ? -12.727 -3.91 -2.566 1 95.12 302 PRO B C 1
ATOM 4827 O O . PRO B 1 302 ? -13.555 -3.469 -3.365 1 95.12 302 PRO B O 1
ATOM 4830 N N . LEU B 1 303 ? -12.18 -5.141 -2.676 1 96.56 303 LEU B N 1
ATOM 4831 C CA . LEU B 1 303 ? -12.664 -6.02 -3.732 1 96.56 303 LEU B CA 1
ATOM 4832 C C . LEU B 1 303 ? -14.133 -6.371 -3.516 1 96.56 303 LEU B C 1
ATOM 4834 O O . LEU B 1 303 ? -14.555 -6.617 -2.383 1 96.56 303 LEU B O 1
ATOM 4838 N N . GLN B 1 304 ? -14.836 -6.395 -4.582 1 95 304 GLN B N 1
ATOM 4839 C CA . GLN B 1 304 ? -16.281 -6.605 -4.465 1 95 304 GLN B CA 1
ATOM 4840 C C . GLN B 1 304 ? -16.641 -8.055 -4.758 1 95 304 GLN B C 1
ATOM 4842 O O . GLN B 1 304 ? -16.094 -8.672 -5.672 1 95 304 GLN B O 1
ATOM 4847 N N . PRO B 1 305 ? -17.562 -8.562 -3.996 1 95.94 305 PRO B N 1
ATOM 4848 C CA . PRO B 1 305 ? -18.047 -9.914 -4.312 1 95.94 305 PRO B CA 1
ATOM 4849 C C . PRO B 1 305 ? -18.828 -9.969 -5.625 1 95.94 305 PRO B C 1
ATOM 4851 O O . PRO B 1 305 ? -19.344 -8.953 -6.082 1 95.94 305 PRO B O 1
ATOM 4854 N N . VAL B 1 306 ? -18.828 -11.211 -6.145 1 97.62 306 VAL B N 1
ATOM 4855 C CA . VAL B 1 306 ? -19.656 -11.461 -7.324 1 97.62 306 VAL B CA 1
ATOM 4856 C C . VAL B 1 306 ? -21.109 -11.602 -6.906 1 97.62 306 VAL B C 1
ATOM 4858 O O . VAL B 1 306 ? -21.422 -12.25 -5.898 1 97.62 306 VAL B O 1
ATOM 4861 N N . SER B 1 307 ? -22.031 -10.945 -7.645 1 97.38 307 SER B N 1
ATOM 4862 C CA . SER B 1 307 ? -23.453 -11.094 -7.34 1 97.38 307 SER B CA 1
ATOM 4863 C C . SER B 1 307 ? -23.906 -12.539 -7.531 1 97.38 307 SER B C 1
ATOM 4865 O O . SER B 1 307 ? -23.25 -13.32 -8.227 1 97.38 307 SER B O 1
ATOM 4867 N N . GLN B 1 308 ? -25.031 -12.875 -6.906 1 97.56 308 GLN B N 1
ATOM 4868 C CA . GLN B 1 308 ? -25.578 -14.219 -7.082 1 97.56 308 GLN B CA 1
ATOM 4869 C C . GLN B 1 308 ? -25.906 -14.484 -8.547 1 97.56 308 GLN B C 1
ATOM 4871 O O . GLN B 1 308 ? -25.703 -15.594 -9.047 1 97.56 308 GLN B O 1
ATOM 4876 N N . GLU B 1 309 ? -26.391 -13.523 -9.203 1 98.25 309 GLU B N 1
ATOM 4877 C CA . GLU B 1 309 ? -26.703 -13.648 -10.625 1 98.25 309 GLU B CA 1
ATOM 4878 C C . GLU B 1 309 ? -25.453 -13.945 -11.438 1 98.25 309 GLU B C 1
ATOM 4880 O O . GLU B 1 309 ? -25.438 -14.844 -12.273 1 98.25 309 GLU B O 1
ATOM 4885 N N . ASP B 1 310 ? -24.422 -13.242 -11.172 1 98.38 310 ASP B N 1
ATOM 4886 C CA . ASP B 1 310 ? -23.172 -13.43 -11.898 1 98.38 310 ASP B CA 1
ATOM 4887 C C . ASP B 1 310 ? -22.531 -14.773 -11.547 1 98.38 310 ASP B C 1
ATOM 4889 O O . ASP B 1 310 ? -21.891 -15.398 -12.391 1 98.38 310 ASP B O 1
ATOM 4893 N N . LYS B 1 311 ? -22.703 -15.219 -10.328 1 97.81 311 LYS B N 1
ATOM 4894 C CA . LYS B 1 311 ? -22.219 -16.547 -9.945 1 97.81 311 LYS B CA 1
ATOM 4895 C C . LYS B 1 311 ? -22.922 -17.641 -10.734 1 97.81 311 LYS B C 1
ATOM 4897 O O . LYS B 1 311 ? -22.297 -18.609 -11.156 1 97.81 311 LYS B O 1
ATOM 4902 N N . ASN B 1 312 ? -24.203 -17.453 -10.891 1 97.88 312 ASN B N 1
ATOM 4903 C CA . ASN B 1 312 ? -24.953 -18.391 -11.711 1 97.88 312 ASN B CA 1
ATOM 4904 C C . ASN B 1 312 ? -24.469 -18.391 -13.164 1 97.88 312 ASN B C 1
ATOM 4906 O O . ASN B 1 312 ? -24.375 -19.453 -13.789 1 97.88 312 ASN B O 1
ATOM 4910 N N . ASP B 1 313 ? -24.219 -17.25 -13.625 1 98.31 313 ASP B N 1
ATOM 4911 C CA . ASP B 1 313 ? -23.688 -17.125 -14.977 1 98.31 313 ASP B CA 1
ATOM 4912 C C . ASP B 1 313 ? -22.344 -17.844 -15.094 1 98.31 313 ASP B C 1
ATOM 4914 O O . ASP B 1 313 ? -22.078 -18.531 -16.078 1 98.31 313 ASP B O 1
ATOM 4918 N N . ILE B 1 314 ? -21.516 -17.703 -14.102 1 98.5 314 ILE B N 1
ATOM 4919 C CA . ILE B 1 314 ? -20.203 -18.328 -14.094 1 98.5 314 ILE B CA 1
ATOM 4920 C C . ILE B 1 314 ? -20.359 -19.844 -14.086 1 98.5 314 ILE B C 1
ATOM 4922 O O . ILE B 1 314 ? -19.672 -20.562 -14.82 1 98.5 314 ILE B O 1
ATOM 4926 N N . LYS B 1 315 ? -21.25 -20.312 -13.32 1 97.62 315 LYS B N 1
ATOM 4927 C CA . LYS B 1 315 ? -21.531 -21.75 -13.297 1 97.62 315 LYS B CA 1
ATOM 4928 C C . LYS B 1 315 ? -21.938 -22.266 -14.672 1 97.62 315 LYS B C 1
ATOM 4930 O O . LYS B 1 315 ? -21.438 -23.297 -15.133 1 97.62 315 LYS B O 1
ATOM 4935 N N . THR B 1 316 ? -22.75 -21.547 -15.312 1 97.69 316 THR B N 1
ATOM 4936 C CA . THR B 1 316 ? -23.219 -21.906 -16.641 1 97.69 316 THR B CA 1
ATOM 4937 C C . THR B 1 316 ? -22.078 -21.906 -17.641 1 97.69 316 THR B C 1
ATOM 4939 O O . THR B 1 316 ? -21.953 -22.828 -18.453 1 97.69 316 THR B O 1
ATOM 4942 N N . ILE B 1 317 ? -21.281 -20.906 -17.562 1 97.88 317 ILE B N 1
ATOM 4943 C CA . ILE B 1 317 ? -20.109 -20.781 -18.438 1 97.88 317 ILE B CA 1
ATOM 4944 C C . ILE B 1 317 ? -19.203 -22 -18.25 1 97.88 317 ILE B C 1
ATOM 4946 O O . ILE B 1 317 ? -18.734 -22.578 -19.219 1 97.88 317 ILE B O 1
ATOM 4950 N N . LEU B 1 318 ? -18.984 -22.375 -17 1 97.56 318 LEU B N 1
ATOM 4951 C CA . LEU B 1 318 ? -18.141 -23.516 -16.688 1 97.56 318 LEU B CA 1
ATOM 4952 C C . LEU B 1 318 ? -18.734 -24.797 -17.234 1 97.56 318 LEU B C 1
ATOM 4954 O O . LEU B 1 318 ? -18.031 -25.594 -17.859 1 97.56 318 LEU B O 1
ATOM 4958 N N . GLU B 1 319 ? -20 -24.969 -17.094 1 95.44 319 GLU B N 1
ATOM 4959 C CA . GLU B 1 319 ? -20.688 -26.172 -17.562 1 95.44 319 GLU B CA 1
ATOM 4960 C C . GLU B 1 319 ? -20.656 -26.266 -19.078 1 95.44 319 GLU B C 1
ATOM 4962 O O . GLU B 1 319 ? -20.375 -27.328 -19.641 1 95.44 319 GLU B O 1
ATOM 4967 N N . GLU B 1 320 ? -20.859 -25.203 -19.688 1 94.88 320 GLU B N 1
ATOM 4968 C CA . GLU B 1 320 ? -20.906 -25.172 -21.141 1 94.88 320 GLU B CA 1
ATOM 4969 C C . GLU B 1 320 ? -19.531 -25.453 -21.75 1 94.88 320 GLU B C 1
ATOM 4971 O O . GLU B 1 320 ? -19.438 -25.844 -22.906 1 94.88 320 GLU B O 1
ATOM 4976 N N . ASN B 1 321 ? -18.562 -25.234 -20.953 1 93 321 ASN B N 1
ATOM 4977 C CA . ASN B 1 321 ? -17.219 -25.422 -21.469 1 93 321 ASN B CA 1
ATOM 4978 C C . ASN B 1 321 ? -16.594 -26.719 -20.969 1 93 321 ASN B C 1
ATOM 4980 O O . ASN B 1 321 ? -15.383 -26.906 -21.047 1 93 321 ASN B O 1
ATOM 4984 N N . GLY B 1 322 ? -17.391 -27.547 -20.328 1 89.88 322 GLY B N 1
ATOM 4985 C CA . GLY B 1 322 ? -17 -28.906 -20.016 1 89.88 322 GLY B CA 1
ATOM 4986 C C . GLY B 1 322 ? -16.219 -29.016 -18.719 1 89.88 322 GLY B C 1
ATOM 4987 O O . GLY B 1 322 ? -15.531 -30 -18.469 1 89.88 322 GLY B O 1
ATOM 4988 N N . CYS B 1 323 ? -16.234 -27.969 -17.984 1 88.94 323 CYS B N 1
ATOM 4989 C CA . CYS B 1 323 ? -15.547 -28.047 -16.703 1 88.94 323 CYS B CA 1
ATOM 4990 C C . CYS B 1 323 ? -16.344 -28.875 -15.703 1 88.94 323 CYS B C 1
ATOM 4992 O O . CYS B 1 323 ? -17.578 -28.828 -15.695 1 88.94 323 CYS B O 1
ATOM 4994 N N . ARG B 1 324 ? -15.648 -29.703 -14.992 1 80.56 324 ARG B N 1
ATOM 4995 C CA . ARG B 1 324 ? -16.297 -30.516 -13.953 1 80.56 324 ARG B CA 1
ATOM 4996 C C . ARG B 1 324 ? -16.734 -29.641 -12.781 1 80.56 324 ARG B C 1
ATOM 4998 O O . ARG B 1 324 ? -15.961 -28.812 -12.297 1 80.56 324 ARG B O 1
ATOM 5005 N N . ILE B 1 325 ? -17.969 -29.734 -12.531 1 83.12 325 ILE B N 1
ATOM 5006 C CA . ILE B 1 325 ? -18.484 -28.984 -11.383 1 83.12 325 ILE B CA 1
ATOM 5007 C C . ILE B 1 325 ? -18.703 -29.938 -10.211 1 83.12 325 ILE B C 1
ATOM 5009 O O . ILE B 1 325 ? -19.25 -31.031 -10.375 1 83.12 325 ILE B O 1
ATOM 5013 N N . SER B 1 326 ? -17.797 -29.625 -9.148 1 71.19 326 SER B N 1
ATOM 5014 C CA . SER B 1 326 ? -17.953 -30.469 -7.961 1 71.19 326 SER B CA 1
ATOM 5015 C C . SER B 1 326 ? -19.312 -30.281 -7.324 1 71.19 326 SER B C 1
ATOM 5017 O O . SER B 1 326 ? -19.891 -29.188 -7.379 1 71.19 326 SER B O 1
ATOM 5019 N N . ALA B 1 327 ? -20.156 -31.391 -7.414 1 52.84 327 ALA B N 1
ATOM 5020 C CA . ALA B 1 327 ? -21.422 -31.375 -6.691 1 52.84 327 ALA B CA 1
ATOM 5021 C C . ALA B 1 327 ? -21.203 -31.062 -5.211 1 52.84 327 ALA B C 1
ATOM 5023 O O . ALA B 1 327 ? -20.516 -31.812 -4.516 1 52.84 327 ALA B O 1
ATOM 5024 N N . PHE B 1 328 ? -21.109 -29.859 -4.625 1 40.47 328 PHE B N 1
ATOM 5025 C CA . PHE B 1 328 ? -21.203 -29.938 -3.172 1 40.47 328 PHE B CA 1
ATOM 5026 C C . PHE B 1 328 ? -22.297 -30.906 -2.75 1 40.47 328 PHE B C 1
ATOM 5028 O O . PHE B 1 328 ? -23.312 -31.047 -3.439 1 40.47 328 PHE B O 1
#

Secondary structure (DSSP, 8-state):
------------------------PPP----EEEEEPPPPB-TTSSB-GGGHHHHHHHHHHTT--EEEET-TTTTGGGS-HHHHHHHHHHHHHHHGGGT-EEEEEE-SS-HHHHHHHHHHHHHHT-SEEEE---SSS---SHHHHHHHHHHHHHH-TTS-EEEE--GGG-----HHHHHHHHHHH-TTEEEEEE-HHHHHHHHHTT---TT-EEEE--TT-HHHHHHTT--EEEEGGGGT-HHHHHHHHHHHHTT-HHHHHHHHHHHHHHHHHHHHHHIIIIIHHHHHHHHH-----PPPTTSPPPPHHHHHHHHHHHHHTT------/------------------------PPP----EEEEEPPPPB-TTSSB-GGGHHHHHHHHHHTT--EEEET-TTTTGGGS-HHHHHHHHHHHHHHHGGGT-EEEEEE-SS-HHHHHHHHHHHHHHT-SEEEE---SSS---SHHHHHHHHHHHHHH-TTS-EEEE--GGG-----HHHHHHHHHHH-TTEEEEEE-HHHHHHHHHTT---TT-EEEE--TT-HHHHHHTT--EEEEGGGGT-HHHHHHHHHHHHTT-HHHHHHHHHHHHHHHHHHHHHHIIIIIHHHHHHHHH-----PPPTTSPPPPHHHHHHHHHHHHHTT------